Protein AF-A0AA37R853-F1 (afdb_monomer_lite)

Sequence (598 aa):
MKNSQGDVLSPRIPDMDDLAVSVPEANDDTAFSGYSPHEHGGPIHLINICINQTRDPRGGIFNRDRKGEPMTVGPGGIVRLATDGWRQMAADHALNLGNWTAISGAAFAPGLGATTLPGLAARMTLAGIRLGYWWDSGVLGNDVHHGKYRQLVSELLGSFEGRDCADWFLSDGGHFDNTGAYALLREECELIVLADCGADPGYAFEDLENLIRKARIDLNINIVFQRPRSLSTSGAFGSLADLASNNSDACLALAKIQYSSGKSGYLILVKPNLCNDMPVDLLNYKSDNPLFPQEPTTDQFFSEAQWESYFQLGYRLGDKLLLAQNMAIDVHFSDFTPEDGATIITTPTGDKQLKPNSGRIVSRLVSSGAVSATLSFGAIASLGLGAWQAIDTIIQRSSQSNEAIRANHNFSADLLGTEKPRPPCEPRYWVRSYDRALSGTDNCSIPLSVAINDKQHTESKDNTISSFKKACHGYTVFVQVYDSDSRSAARVFRERWSTPLGANVPDIEDVVQSARRMGRRVPTPYNAPTILRYSEEGMGCSQALANDASTRDSNIPVFWNSTWSQKALAGAPDKKIIEVWLPPEDSIKQTDTVQIAQ

Radius of gyration: 32.84 Å; chains: 1; bounding box: 81×88×87 Å

Organism: Pseudomonas putida (NCBI:txid303)

Foldseek 3Di:
DDDPPDPPPPDPPPPCPPDDPPDDDPCPFAFQLQDDVVVVVDDWDKFKKWFAACDDPPPDPDVNQFRTWIKIATHNQWIDTHLDDIDHFDSVQTDTPVLSNQQQALCFACGLGNPNDLVSLLVCLVLVRHSKDWGQRDPQAPDADDDPVVVSVCSNRVHAHGRNYRTTTMHHSVSQAQQVCLVVVSVVDQEAETEPQAQDLLLLCVSVVSSQVCCCPRFVKHKFWKAFPDPVLCQQEGGSLLCNDPVHQHQWTKIWMQGPVRDIHIYIYGYQDDHPPADPLLVVVCVVPVSPPNDHPLPPDDDPSRVVSVVSSVVVSVVSVVVVVVCVVVSPCVRIDTCQCWDFDQDPVRDTDTDRDPDNSNVPRPPPDPPPVPPDPPPCSVSVVVVVVVVVVVVVVVVVVVVVVVVVVVVVVVPDDDDDDDDDDDDDDDDDDDDYDDDDDDDDDDDDDDDDDDDDDDDDDDDDPPPQQALLAPAEEAEEEQDPVVLVVCVVLCVVCCGRHPYRYDRHDNQNVVCVVVVHDRDDFDLFWEKEAADPSCPSVSVSSQVSVCDDDDPANTDYHYDYDPDDPDPDPDRRYMYIGHGDPVSRVVVVVVVVPD

pLDDT: mean 70.04, std 24.05, range [21.52, 96.69]

Secondary structure (DSSP, 8-state):
----TT--S----TT-TT--TTS--TTSS-BGGG--GGGGT-PPP-EEEEEEB-S-SSSS---TTT-EEEEEEETTTEEEETTSPPEEPPGGGPPBHHHHHHHHT--S-S--GGG--HHHHHHHHHTT----EEEE-GGGS-S----HHHHHHHHHHT--BGGGSSEEEEEETHHHHTTSHHHHHHTT-SEEEEE--S--TT---HHHHHHHHHHHHHH--EEEEEEESSGGGTTTB--HHHHT-TT----EEEEEEE-TTS-EEEEEEE-----SS--HHHHHHHHH-TTTTS--TT--S--HHHHHHHHHHHHHHHHHHHHHHHHHTS--GGGEEE--SPEEEE-TTS-EEEE---S-GGGG-TTS--------HHHHHHHHHHHHHHHHHHHHHHHHHHHHHHHHHHHHHHS----------------------------------------------SS-TTS-TTTTTT-EEEEEESSHHHHHHHHHHHHHHHTTT--B--PPEEHHHHHHHTTPPPPPPPSS-EEEESSSTTHHHHHHHHHHHHSSSSS-----EEEE-S---TT---S-EEEEEPPPHHHHHHHHHHSS--

InterPro domains:
  IPR016035 Acyl transferase/acyl hydrolase/lysophospholipase [SSF52151] (97-316)

Structure (mmCIF, N/CA/C/O backbone):
data_AF-A0AA37R853-F1
#
_entry.id   AF-A0AA37R853-F1
#
loop_
_atom_site.group_PDB
_atom_site.id
_atom_site.type_symbol
_atom_site.label_atom_id
_atom_site.label_alt_id
_atom_site.label_comp_id
_atom_site.label_asym_id
_atom_site.label_entity_id
_atom_site.label_seq_id
_atom_site.pdbx_PDB_ins_code
_atom_site.Cartn_x
_atom_site.Cartn_y
_atom_site.Cartn_z
_atom_site.occupancy
_atom_site.B_iso_or_equiv
_atom_site.auth_seq_id
_atom_site.auth_comp_id
_atom_site.auth_asym_id
_atom_site.auth_atom_id
_atom_site.pdbx_PDB_model_num
ATOM 1 N N . MET A 1 1 ? -25.517 -29.688 16.578 1.00 36.66 1 MET A N 1
ATOM 2 C CA . MET A 1 1 ? -24.215 -29.491 17.250 1.00 36.66 1 MET A CA 1
ATOM 3 C C . MET A 1 1 ? -23.233 -30.565 16.802 1.00 36.66 1 MET A C 1
ATOM 5 O O . MET A 1 1 ? -23.232 -31.655 17.357 1.00 36.66 1 MET A O 1
ATOM 9 N N . LYS A 1 2 ? -22.433 -30.254 15.781 1.00 25.28 2 LYS A N 1
ATOM 10 C CA . LYS A 1 2 ? -21.074 -30.765 15.557 1.00 25.28 2 LYS A CA 1
ATOM 11 C C . LYS A 1 2 ? -20.332 -29.610 14.881 1.00 25.28 2 LYS A C 1
ATOM 13 O O . LYS A 1 2 ? -20.792 -29.137 13.849 1.00 25.28 2 LYS A O 1
ATOM 18 N N . ASN A 1 3 ? -19.295 -29.101 15.541 1.00 27.12 3 ASN A N 1
ATOM 19 C CA . ASN A 1 3 ? -18.437 -28.022 15.053 1.00 27.12 3 ASN A CA 1
ATOM 20 C C . ASN A 1 3 ? -17.738 -28.461 13.762 1.00 27.12 3 ASN A C 1
ATOM 22 O O . ASN A 1 3 ? -17.029 -29.464 13.773 1.00 27.12 3 ASN A O 1
ATOM 26 N N . SER A 1 4 ? -17.915 -27.697 12.686 1.00 29.08 4 SER A N 1
ATOM 27 C CA . SER A 1 4 ? -17.222 -27.848 11.402 1.00 29.08 4 SER A CA 1
ATOM 28 C C . SER A 1 4 ? -16.177 -26.739 11.211 1.00 29.08 4 SER A C 1
ATOM 30 O O . SER A 1 4 ? -16.155 -26.067 10.188 1.00 29.08 4 SER A O 1
ATOM 32 N N . GLN A 1 5 ? -15.306 -26.526 12.202 1.00 34.25 5 GLN A N 1
ATOM 33 C CA . GLN A 1 5 ? -14.158 -25.606 12.095 1.00 34.25 5 GLN A CA 1
ATOM 34 C C . GLN A 1 5 ? -12.968 -26.225 11.322 1.00 34.25 5 GLN A C 1
ATOM 36 O O . GLN A 1 5 ? -11.819 -25.922 11.610 1.00 34.25 5 GLN A O 1
ATOM 41 N N . GLY A 1 6 ? -13.223 -27.123 10.362 1.00 30.73 6 GLY A N 1
ATOM 42 C CA . GLY A 1 6 ? -12.176 -27.872 9.651 1.00 30.73 6 GLY A CA 1
ATOM 43 C C . GLY A 1 6 ? -12.003 -27.564 8.159 1.00 30.73 6 GLY A C 1
ATOM 44 O O . GLY A 1 6 ? -11.002 -27.990 7.598 1.00 30.73 6 GLY A O 1
ATOM 45 N N . ASP A 1 7 ? -12.919 -26.827 7.522 1.00 32.09 7 ASP A N 1
ATOM 46 C CA . ASP A 1 7 ? -13.014 -26.772 6.047 1.00 32.09 7 ASP A CA 1
ATOM 47 C C . ASP A 1 7 ? -12.680 -25.394 5.432 1.00 32.09 7 ASP A C 1
ATOM 49 O O . ASP A 1 7 ? -13.251 -25.014 4.414 1.00 32.09 7 ASP A O 1
ATOM 53 N N . VAL A 1 8 ? -11.762 -24.618 6.029 1.00 35.88 8 VAL A N 1
ATOM 54 C CA . VAL A 1 8 ? -11.272 -23.346 5.428 1.00 35.88 8 VAL A CA 1
ATOM 55 C C . VAL A 1 8 ? -9.871 -23.485 4.809 1.00 35.88 8 VAL A C 1
ATOM 57 O O . VAL A 1 8 ? -9.307 -22.523 4.300 1.00 35.88 8 VAL A O 1
ATOM 60 N N . LEU A 1 9 ? -9.312 -24.695 4.769 1.00 38.81 9 LEU A N 1
ATOM 61 C CA . LEU A 1 9 ? -8.204 -24.992 3.863 1.00 38.81 9 LEU A CA 1
ATOM 62 C C . LEU A 1 9 ? -8.801 -25.465 2.537 1.00 38.81 9 LEU A C 1
ATOM 64 O O . LEU A 1 9 ? -9.730 -26.268 2.545 1.00 38.81 9 LEU A O 1
ATOM 68 N N . SER A 1 10 ? -8.283 -24.907 1.442 1.00 36.50 10 SER A N 1
ATOM 69 C CA . SER A 1 10 ? -8.610 -25.131 0.029 1.00 36.50 10 SER A CA 1
ATOM 70 C C . SER A 1 10 ? -9.287 -26.475 -0.281 1.00 36.50 10 SER A C 1
ATOM 72 O O . SER A 1 10 ? -8.881 -27.492 0.286 1.00 36.50 10 SER A O 1
ATOM 74 N N . PRO A 1 11 ? -10.261 -26.533 -1.216 1.00 37.16 11 PRO A N 1
ATOM 75 C CA . PRO A 1 11 ? -10.876 -27.798 -1.611 1.00 37.16 11 PRO A CA 1
ATOM 76 C C . PRO A 1 11 ? -9.777 -28.814 -1.929 1.00 37.16 11 PRO A C 1
ATOM 78 O O . PRO A 1 11 ? -8.967 -28.586 -2.825 1.00 37.16 11 PRO A O 1
ATOM 81 N N . ARG A 1 12 ? -9.712 -29.907 -1.153 1.00 40.53 12 ARG A N 1
ATOM 82 C CA . ARG A 1 12 ? -8.758 -30.993 -1.396 1.00 40.53 12 ARG A CA 1
ATOM 83 C C . ARG A 1 12 ? -9.037 -31.549 -2.786 1.00 40.53 12 ARG A C 1
ATOM 85 O O . ARG A 1 12 ? -10.018 -32.266 -2.983 1.00 40.53 12 ARG A O 1
ATOM 92 N N . ILE A 1 13 ? -8.190 -31.185 -3.743 1.00 46.00 13 ILE A N 1
ATOM 93 C CA . ILE A 1 13 ? -8.170 -31.796 -5.066 1.00 46.00 13 ILE A CA 1
ATOM 94 C C . ILE A 1 13 ? -7.720 -33.251 -4.845 1.00 46.00 13 ILE A C 1
ATOM 96 O O . ILE A 1 13 ? -6.652 -33.444 -4.262 1.00 46.00 13 ILE A O 1
ATOM 100 N N . PRO A 1 14 ? -8.504 -34.272 -5.241 1.00 43.16 14 PRO A N 1
ATOM 101 C CA . PRO A 1 14 ? -8.299 -35.664 -4.814 1.00 43.16 14 PRO A CA 1
ATOM 102 C C . PRO A 1 14 ? -7.002 -36.373 -5.260 1.00 43.16 14 PRO A C 1
ATOM 104 O O . PRO A 1 14 ? -6.893 -37.565 -5.010 1.00 43.16 14 PRO A O 1
ATOM 107 N N . ASP A 1 15 ? -6.037 -35.680 -5.876 1.00 48.22 15 ASP A N 1
ATOM 108 C CA . ASP A 1 15 ? -4.799 -36.255 -6.440 1.00 48.22 15 ASP A CA 1
ATOM 109 C C . ASP A 1 15 ? -3.501 -35.534 -5.984 1.00 48.22 15 ASP A C 1
ATOM 111 O O . ASP A 1 15 ? -2.440 -35.741 -6.566 1.00 48.22 15 ASP A O 1
ATOM 115 N N . MET A 1 16 ? -3.535 -34.679 -4.949 1.00 50.06 16 MET A N 1
ATOM 116 C CA . MET A 1 16 ? -2.361 -33.891 -4.500 1.00 50.06 16 MET A CA 1
ATOM 117 C C . MET A 1 16 ? -1.526 -34.519 -3.363 1.00 50.06 16 MET A C 1
ATOM 119 O O . MET A 1 16 ? -0.802 -33.800 -2.677 1.00 50.06 16 MET A O 1
ATOM 123 N N . ASP A 1 17 ? -1.581 -35.834 -3.142 1.00 52.41 17 ASP A N 1
ATOM 124 C CA . ASP A 1 17 ? -0.824 -36.467 -2.042 1.00 52.41 17 ASP A CA 1
ATOM 125 C C . ASP A 1 17 ? 0.710 -36.505 -2.273 1.00 52.41 17 ASP A C 1
ATOM 127 O O . ASP A 1 17 ? 1.456 -36.746 -1.325 1.00 52.41 17 ASP A O 1
ATOM 131 N N . ASP A 1 18 ? 1.197 -36.183 -3.481 1.00 55.16 18 ASP A N 1
ATOM 132 C CA . ASP A 1 18 ? 2.626 -36.252 -3.847 1.00 55.16 18 ASP A CA 1
ATOM 133 C C . ASP A 1 18 ? 3.301 -34.893 -4.145 1.00 55.16 18 ASP A C 1
ATOM 135 O O . ASP A 1 18 ? 4.490 -34.848 -4.476 1.00 55.16 18 ASP A O 1
ATOM 139 N N . LEU A 1 19 ? 2.592 -33.764 -4.020 1.00 56.25 19 LEU A N 1
ATOM 140 C CA . LEU A 1 19 ? 3.149 -32.446 -4.353 1.00 56.25 19 LEU A CA 1
ATOM 141 C C . LEU A 1 19 ? 3.615 -31.703 -3.100 1.00 56.25 19 LEU A C 1
ATOM 143 O O . LEU A 1 19 ? 2.833 -31.127 -2.345 1.00 56.25 19 LEU A O 1
ATOM 147 N N . ALA A 1 20 ? 4.929 -31.710 -2.875 1.00 64.38 20 ALA A N 1
ATOM 148 C CA . ALA A 1 20 ? 5.540 -30.882 -1.847 1.00 64.38 20 ALA A CA 1
ATOM 149 C C . ALA A 1 20 ? 5.373 -29.395 -2.204 1.00 64.38 20 ALA A C 1
ATOM 151 O O . ALA A 1 20 ? 5.731 -28.979 -3.300 1.00 64.38 20 ALA A O 1
ATOM 152 N N . VAL A 1 21 ? 4.922 -28.580 -1.243 1.00 63.56 21 VAL A N 1
ATOM 153 C CA . VAL A 1 21 ? 4.720 -27.116 -1.375 1.00 63.56 21 VAL A CA 1
ATOM 154 C C . VAL A 1 21 ? 5.987 -26.372 -1.844 1.00 63.56 21 VAL A C 1
ATOM 156 O O . VAL A 1 21 ? 5.919 -25.251 -2.334 1.00 63.56 21 VAL A O 1
ATOM 159 N N . SER A 1 22 ? 7.161 -26.989 -1.704 1.00 67.06 22 SER A N 1
ATOM 160 C CA . SER A 1 22 ? 8.450 -26.452 -2.147 1.00 67.06 22 SER A CA 1
ATOM 161 C C . SER A 1 22 ? 8.795 -26.738 -3.613 1.00 67.06 22 SER A C 1
ATOM 163 O O . SER A 1 22 ? 9.819 -26.243 -4.090 1.00 67.06 22 SER A O 1
ATOM 165 N N . VAL A 1 23 ? 8.010 -27.554 -4.319 1.00 71.94 23 VAL A N 1
ATOM 166 C CA . VAL A 1 23 ? 8.259 -27.903 -5.719 1.00 71.94 23 VAL A CA 1
ATOM 167 C C . VAL A 1 23 ? 7.436 -26.966 -6.603 1.00 71.94 23 VAL A C 1
ATOM 169 O O . VAL A 1 23 ? 6.211 -27.042 -6.574 1.00 71.94 23 VAL A O 1
ATOM 172 N N . PRO A 1 24 ? 8.079 -26.073 -7.377 1.00 68.31 24 PRO A N 1
ATOM 173 C CA . PRO A 1 24 ? 7.357 -25.203 -8.290 1.00 68.31 24 PRO A CA 1
ATOM 174 C C . PRO A 1 24 ? 6.723 -26.037 -9.403 1.00 68.31 24 PRO A C 1
ATOM 176 O O . PRO A 1 24 ? 7.406 -26.783 -10.110 1.00 68.31 24 PRO A O 1
ATOM 179 N N . GLU A 1 25 ? 5.417 -25.879 -9.568 1.00 77.75 25 GLU A N 1
ATOM 180 C CA . GLU A 1 25 ? 4.669 -26.471 -10.667 1.00 77.75 25 GLU A CA 1
ATOM 181 C C . GLU A 1 25 ? 4.935 -25.686 -11.953 1.00 77.75 25 GLU A C 1
ATOM 183 O O . GLU A 1 25 ? 4.798 -24.463 -12.004 1.00 77.75 25 GLU A O 1
ATOM 188 N N . ALA A 1 26 ? 5.324 -26.386 -13.021 1.00 71.62 26 ALA A N 1
ATOM 189 C CA . ALA A 1 26 ? 5.807 -25.749 -14.250 1.00 71.62 26 ALA A CA 1
ATOM 190 C C . ALA A 1 26 ? 4.762 -24.849 -14.940 1.00 71.62 26 ALA A C 1
ATOM 192 O O . ALA A 1 26 ? 5.133 -23.994 -15.741 1.00 71.62 26 ALA A O 1
ATOM 193 N N . ASN A 1 27 ? 3.476 -25.037 -14.629 1.00 75.31 27 ASN A N 1
ATOM 194 C CA . ASN A 1 27 ? 2.357 -24.285 -15.198 1.00 75.31 27 ASN A CA 1
ATOM 195 C C . ASN A 1 27 ? 1.634 -23.395 -14.169 1.00 75.31 27 ASN A C 1
ATOM 197 O O . ASN A 1 27 ? 0.551 -22.900 -14.471 1.00 75.31 27 ASN A O 1
ATOM 201 N N . ASP A 1 28 ? 2.191 -23.210 -12.967 1.00 80.00 28 ASP A N 1
ATOM 202 C CA . ASP A 1 28 ? 1.559 -22.395 -11.916 1.00 80.00 28 ASP A CA 1
ATOM 203 C C . ASP A 1 28 ? 1.542 -20.903 -12.291 1.00 80.00 28 ASP A C 1
ATOM 205 O O . ASP A 1 28 ? 0.553 -20.193 -12.103 1.00 80.00 28 ASP A O 1
ATOM 209 N N . ASP A 1 29 ? 2.613 -20.428 -12.933 1.00 86.94 29 ASP A N 1
ATOM 210 C CA . ASP A 1 29 ? 2.724 -19.037 -13.366 1.00 86.94 29 ASP A CA 1
ATOM 211 C C . ASP A 1 29 ? 2.144 -18.833 -14.773 1.00 86.94 29 ASP A C 1
ATOM 213 O O . ASP A 1 29 ? 2.801 -19.003 -15.805 1.00 86.94 29 ASP A O 1
ATOM 217 N N . THR A 1 30 ? 0.861 -18.484 -14.811 1.00 88.69 30 THR A N 1
ATOM 218 C CA . THR A 1 30 ? 0.104 -18.293 -16.053 1.00 88.69 30 THR A CA 1
ATOM 219 C C . THR A 1 30 ? 0.378 -16.920 -16.676 1.00 88.69 30 THR A C 1
ATOM 221 O O . THR A 1 30 ? 0.439 -15.897 -15.988 1.00 88.69 30 THR A O 1
ATOM 224 N N . ALA A 1 31 ? 0.488 -16.865 -18.010 1.00 88.94 31 ALA A N 1
ATOM 225 C CA . ALA A 1 31 ? 0.530 -15.602 -18.748 1.00 88.94 31 ALA A CA 1
ATOM 226 C C . ALA A 1 31 ? -0.715 -14.761 -18.427 1.00 88.94 31 ALA A C 1
ATOM 228 O O . ALA A 1 31 ? -1.837 -15.256 -18.523 1.00 88.94 31 ALA A O 1
ATOM 229 N N . PHE A 1 32 ? -0.556 -13.479 -18.093 1.00 89.00 32 PHE A N 1
ATOM 230 C CA . PHE A 1 32 ? -1.694 -12.671 -17.637 1.00 89.00 32 PHE A CA 1
ATOM 231 C C . PHE A 1 32 ? -2.763 -12.467 -18.730 1.00 89.00 32 PHE A C 1
ATOM 233 O O . PHE A 1 32 ? -3.936 -12.240 -18.435 1.00 89.00 32 PHE A O 1
ATOM 240 N N . SER A 1 33 ? -2.376 -12.628 -20.002 1.00 87.69 33 SER A N 1
ATOM 241 C CA . SER A 1 33 ? -3.275 -12.689 -21.161 1.00 87.69 33 SER A CA 1
ATOM 242 C C . SER A 1 33 ? -4.228 -13.891 -21.149 1.00 87.69 33 SER A C 1
ATOM 244 O O . SER A 1 33 ? -5.321 -13.793 -21.696 1.00 87.69 33 SER A O 1
ATOM 246 N N . GLY A 1 34 ? -3.839 -15.003 -20.521 1.00 88.44 34 GLY A N 1
ATOM 247 C CA . GLY A 1 34 ? -4.668 -16.195 -20.316 1.00 88.44 34 GLY A CA 1
ATOM 248 C C . GLY A 1 34 ? -5.247 -16.310 -18.903 1.00 88.44 34 GLY A C 1
ATOM 249 O O . GLY A 1 34 ? -5.895 -17.303 -18.591 1.00 88.44 34 GLY A O 1
ATOM 250 N N . TYR A 1 35 ? -5.006 -15.325 -18.034 1.00 90.88 35 TYR A N 1
ATOM 251 C CA . TYR A 1 35 ? -5.474 -15.339 -16.652 1.00 90.88 35 TYR A CA 1
ATOM 252 C C . TYR A 1 35 ? -6.895 -14.765 -16.552 1.00 90.88 35 TYR A C 1
ATOM 254 O O . TYR A 1 35 ? -7.094 -13.556 -16.689 1.00 90.88 35 TYR A O 1
ATOM 262 N N . SER A 1 36 ? -7.884 -15.629 -16.304 1.00 91.94 36 SER A N 1
ATOM 263 C CA . SER A 1 36 ? -9.312 -15.282 -16.206 1.00 91.94 36 SER A CA 1
ATOM 264 C C . SER A 1 36 ? -10.013 -15.988 -15.023 1.00 91.94 36 SER A C 1
ATOM 266 O O . SER A 1 36 ? -10.936 -16.787 -15.199 1.00 91.94 36 SER A O 1
ATOM 268 N N . PRO A 1 37 ? -9.632 -15.684 -13.765 1.00 91.44 37 PRO A N 1
ATOM 269 C CA . PRO A 1 37 ? -10.231 -16.323 -12.582 1.00 91.44 37 PRO A CA 1
ATOM 270 C C . PRO A 1 37 ? -11.756 -16.133 -12.496 1.00 91.44 37 PRO A C 1
ATOM 272 O O . PRO A 1 37 ? -12.472 -17.008 -12.014 1.00 91.44 37 PRO A O 1
ATOM 275 N N . HIS A 1 38 ? -12.265 -15.015 -13.017 1.00 92.81 38 HIS A N 1
ATOM 276 C CA . HIS A 1 38 ? -13.688 -14.675 -13.033 1.00 92.81 38 HIS A CA 1
ATOM 277 C C . HIS A 1 38 ? -14.552 -15.594 -13.903 1.00 92.81 38 HIS A C 1
ATOM 279 O O . HIS A 1 38 ? -15.733 -15.769 -13.614 1.00 92.81 38 HIS A O 1
ATOM 285 N N . GLU A 1 39 ? -13.972 -16.241 -14.914 1.00 92.69 39 GLU A N 1
ATOM 286 C CA . GLU A 1 39 ? -14.674 -17.251 -15.717 1.00 92.69 39 GLU A CA 1
ATOM 287 C C . GLU A 1 39 ? -14.885 -18.561 -14.941 1.00 92.69 39 GLU A C 1
ATOM 289 O O . GLU A 1 39 ? -15.745 -19.365 -15.292 1.00 92.69 39 GLU A O 1
ATOM 294 N N . HIS A 1 40 ? -14.148 -18.744 -13.842 1.00 91.25 40 HIS A N 1
ATOM 295 C CA . HIS A 1 40 ? -14.164 -19.934 -12.993 1.00 91.25 40 HIS A CA 1
ATOM 296 C C . HIS A 1 40 ? -14.791 -19.664 -11.612 1.00 91.25 40 HIS A C 1
ATOM 298 O O . HIS A 1 40 ? -14.615 -20.446 -10.681 1.00 91.25 40 HIS A O 1
ATOM 304 N N . GLY A 1 41 ? -15.523 -18.553 -11.465 1.00 90.88 41 GLY A N 1
ATOM 305 C CA . GLY A 1 41 ? -16.191 -18.164 -10.217 1.00 90.88 41 GLY A CA 1
ATOM 306 C C . GLY A 1 41 ? -15.315 -17.395 -9.220 1.00 90.88 41 GLY A C 1
ATOM 307 O O . GLY A 1 41 ? -15.785 -17.074 -8.130 1.00 90.88 41 GLY A O 1
ATOM 308 N N . GLY A 1 42 ? -14.066 -17.080 -9.576 1.00 91.12 42 GLY A N 1
ATOM 309 C CA . GLY A 1 42 ? -13.200 -16.190 -8.802 1.00 91.12 42 GLY A CA 1
ATOM 310 C C . GLY A 1 42 ? -13.512 -14.699 -9.018 1.00 91.12 42 GLY A C 1
ATOM 311 O O . GLY A 1 42 ? -14.331 -14.337 -9.861 1.00 91.12 42 GLY A O 1
ATOM 312 N N . PRO A 1 43 ? -12.863 -13.790 -8.275 1.00 91.88 43 PRO A N 1
ATOM 313 C CA . PRO A 1 43 ? -12.999 -12.355 -8.506 1.00 91.88 43 PRO A CA 1
ATOM 314 C C . PRO A 1 43 ? -12.223 -11.900 -9.752 1.00 91.88 43 PRO A C 1
ATOM 316 O O . PRO A 1 43 ? -11.222 -12.502 -10.144 1.00 91.88 43 PRO A O 1
ATOM 319 N N . ILE A 1 44 ? -12.641 -10.780 -10.349 1.00 93.31 44 ILE A N 1
ATOM 320 C CA . ILE A 1 44 ? -11.799 -10.048 -11.305 1.00 93.31 44 ILE A CA 1
ATOM 321 C C . ILE A 1 44 ? -10.593 -9.501 -10.535 1.00 93.31 44 ILE A C 1
ATOM 323 O O . ILE A 1 44 ? -10.753 -8.719 -9.600 1.00 93.31 44 ILE A O 1
ATOM 327 N N . HIS A 1 45 ? -9.390 -9.905 -10.933 1.00 93.62 45 HIS A N 1
ATOM 328 C CA . HIS A 1 45 ? -8.153 -9.485 -10.285 1.00 93.62 45 HIS A CA 1
ATOM 329 C C . HIS A 1 45 ? -7.535 -8.306 -11.044 1.00 93.62 45 HIS A C 1
ATOM 331 O O . HIS A 1 45 ? -7.148 -8.443 -12.204 1.00 93.62 45 HIS A O 1
ATOM 337 N N . LEU A 1 46 ? -7.449 -7.152 -10.385 1.00 95.00 46 LEU A N 1
ATOM 338 C CA . LEU A 1 46 ? -6.803 -5.955 -10.912 1.00 95.00 46 LEU A CA 1
ATOM 339 C C . LEU A 1 46 ? -5.492 -5.709 -10.168 1.00 95.00 46 LEU A C 1
ATOM 341 O O . LEU A 1 46 ? -5.477 -5.721 -8.940 1.00 95.00 46 LEU A O 1
ATOM 345 N N . ILE A 1 47 ? -4.417 -5.445 -10.908 1.00 96.06 47 ILE A N 1
ATOM 346 C CA . ILE A 1 47 ? -3.082 -5.200 -10.358 1.00 96.06 47 ILE A CA 1
ATOM 347 C C . ILE A 1 47 ? -2.689 -3.747 -10.626 1.00 96.06 47 ILE A C 1
ATOM 349 O O . ILE A 1 47 ? -2.736 -3.273 -11.763 1.00 96.06 47 ILE A O 1
ATOM 353 N N . ASN A 1 48 ? -2.335 -3.033 -9.561 1.00 95.50 48 ASN A N 1
ATOM 354 C CA . ASN A 1 48 ? -1.981 -1.615 -9.554 1.00 95.50 48 ASN A CA 1
ATOM 355 C C . ASN A 1 48 ? -0.466 -1.424 -9.710 1.00 95.50 48 ASN A C 1
ATOM 357 O O . ASN A 1 48 ? 0.313 -2.041 -8.997 1.00 95.50 48 ASN A O 1
ATOM 361 N N . ILE A 1 49 ? -0.041 -0.555 -10.625 1.00 96.50 49 ILE A N 1
ATOM 362 C CA . ILE A 1 49 ? 1.368 -0.318 -10.953 1.00 96.50 49 ILE A CA 1
ATOM 363 C C . ILE A 1 49 ? 1.599 1.177 -11.174 1.00 96.50 49 ILE A C 1
ATOM 365 O O . ILE A 1 49 ? 0.742 1.879 -11.713 1.00 96.50 49 ILE A O 1
ATOM 369 N N . CYS A 1 50 ? 2.780 1.672 -10.810 1.00 95.44 50 CYS A N 1
ATOM 370 C CA . CYS A 1 50 ? 3.205 3.030 -11.130 1.00 95.44 50 CYS A CA 1
ATOM 371 C C . CYS A 1 50 ? 4.131 3.036 -12.353 1.00 95.44 50 CYS A C 1
ATOM 373 O O . CYS A 1 50 ? 5.180 2.389 -12.355 1.00 95.44 50 CYS A O 1
ATOM 375 N N . ILE A 1 51 ? 3.778 3.813 -13.381 1.00 95.19 51 ILE A N 1
ATOM 376 C CA . ILE A 1 51 ? 4.696 4.177 -14.466 1.00 95.19 51 ILE A CA 1
ATOM 377 C C . ILE A 1 51 ? 5.478 5.402 -14.005 1.00 95.19 51 ILE A C 1
ATOM 379 O O . ILE A 1 51 ? 4.897 6.471 -13.817 1.00 95.19 51 ILE A O 1
ATOM 383 N N . ASN A 1 52 ? 6.794 5.281 -13.838 1.00 93.94 52 ASN A N 1
ATOM 384 C CA . ASN A 1 52 ? 7.614 6.401 -13.383 1.00 93.94 52 ASN A CA 1
ATOM 385 C C . ASN A 1 52 ? 7.875 7.379 -14.526 1.00 93.94 52 ASN A C 1
ATOM 387 O O . ASN A 1 52 ? 8.322 6.999 -15.609 1.00 93.94 52 ASN A O 1
ATOM 391 N N . GLN A 1 53 ? 7.655 8.662 -14.253 1.00 91.25 53 GLN A N 1
ATOM 392 C CA . GLN A 1 53 ? 7.853 9.733 -15.221 1.00 91.25 53 GLN A CA 1
ATOM 393 C C . GLN A 1 53 ? 8.362 10.987 -14.519 1.00 91.25 53 GLN A C 1
ATOM 395 O O . GLN A 1 53 ? 7.593 11.801 -14.015 1.00 91.25 53 GLN A O 1
ATOM 400 N N . THR A 1 54 ? 9.680 11.157 -14.476 1.00 88.94 54 THR A N 1
ATOM 401 C CA . THR A 1 54 ? 10.319 12.335 -13.865 1.00 88.94 54 THR A CA 1
ATOM 402 C C . THR A 1 54 ? 10.714 13.397 -14.885 1.00 88.94 54 THR A C 1
ATOM 404 O O . THR A 1 54 ? 11.013 14.530 -14.497 1.00 88.94 54 THR A O 1
ATOM 407 N N . ARG A 1 55 ? 10.700 13.060 -16.179 1.00 81.19 55 ARG A N 1
ATOM 408 C CA . ARG A 1 55 ? 10.859 14.007 -17.284 1.00 81.19 55 ARG A CA 1
ATOM 409 C C . ARG A 1 55 ? 9.500 14.461 -17.791 1.00 81.19 55 ARG A C 1
ATOM 411 O O . ARG A 1 55 ? 8.620 13.644 -18.026 1.00 81.19 55 ARG A O 1
ATOM 418 N N . ASP A 1 56 ? 9.362 15.768 -17.982 1.00 67.56 56 ASP A N 1
ATOM 419 C CA . ASP A 1 56 ? 8.209 16.332 -18.675 1.00 67.56 56 ASP A CA 1
ATOM 420 C C . ASP A 1 56 ? 8.480 16.346 -20.192 1.00 67.56 56 ASP A C 1
ATOM 422 O O . ASP A 1 56 ? 9.392 17.063 -20.621 1.00 67.56 56 ASP A O 1
ATOM 426 N N . PRO A 1 57 ? 7.709 15.612 -21.011 1.00 56.88 57 PRO A N 1
ATOM 427 C CA . PRO A 1 57 ? 7.861 15.618 -22.466 1.00 56.88 57 PRO A CA 1
ATOM 428 C C . PRO A 1 57 ? 7.610 16.951 -23.147 1.00 56.88 57 PRO A C 1
ATOM 430 O O . PRO A 1 57 ? 8.104 17.188 -24.248 1.00 56.88 57 PRO A O 1
ATOM 433 N N . ARG A 1 58 ? 6.757 17.793 -22.558 1.00 56.50 58 ARG A N 1
ATOM 434 C CA . ARG A 1 58 ? 6.154 18.941 -23.250 1.00 56.50 58 ARG A CA 1
ATOM 435 C C . ARG A 1 58 ? 6.593 20.285 -22.677 1.00 56.50 58 ARG A C 1
ATOM 437 O O . ARG A 1 58 ? 6.153 21.315 -23.180 1.00 56.50 58 ARG A O 1
ATOM 444 N N . GLY A 1 59 ? 7.449 20.285 -21.650 1.00 52.50 59 GLY A N 1
ATOM 445 C CA . GLY A 1 59 ? 7.896 21.499 -20.955 1.00 52.50 59 GLY A CA 1
ATOM 446 C C . GLY A 1 59 ? 6.738 22.348 -20.412 1.00 52.50 59 GLY A C 1
ATOM 447 O O . GLY A 1 59 ? 6.863 23.569 -20.315 1.00 52.50 59 GLY A O 1
ATOM 448 N N . GLY A 1 60 ? 5.596 21.714 -20.138 1.00 48.69 60 GLY A N 1
ATOM 449 C CA . GLY A 1 60 ? 4.345 22.346 -19.744 1.00 48.69 60 GLY A CA 1
ATOM 450 C C . GLY A 1 60 ? 4.048 22.172 -18.256 1.00 48.69 60 GLY A C 1
ATOM 451 O O . GLY A 1 60 ? 4.898 21.813 -17.448 1.00 48.69 60 GLY A O 1
ATOM 452 N N . ILE A 1 61 ? 2.797 22.423 -17.867 1.00 42.97 61 ILE A N 1
ATOM 453 C CA . ILE A 1 61 ? 2.308 22.158 -16.506 1.00 42.97 61 ILE A CA 1
ATOM 454 C C . ILE A 1 61 ? 2.009 20.654 -16.388 1.00 42.97 61 ILE A C 1
ATOM 456 O O . ILE A 1 61 ? 0.870 20.246 -16.177 1.00 42.97 61 ILE A O 1
ATOM 460 N N . PHE A 1 62 ? 3.013 19.796 -16.582 1.00 48.16 62 PHE A N 1
ATOM 461 C CA . PHE A 1 62 ? 2.925 18.448 -16.033 1.00 48.16 62 PHE A CA 1
ATOM 462 C C . PHE A 1 62 ? 2.970 18.590 -14.510 1.00 48.16 62 PHE A C 1
ATOM 464 O O . PHE A 1 62 ? 3.696 19.443 -13.992 1.00 48.16 62 PHE A O 1
ATOM 471 N N . ASN A 1 63 ? 2.164 17.822 -13.776 1.00 59.41 63 ASN A N 1
ATOM 472 C CA . ASN A 1 63 ? 2.133 17.910 -12.319 1.00 59.41 63 ASN A CA 1
ATOM 473 C C . ASN A 1 63 ? 3.467 17.377 -11.765 1.00 59.41 63 ASN A C 1
ATOM 475 O O . ASN A 1 63 ? 3.600 16.189 -11.474 1.00 59.41 63 ASN A O 1
ATOM 479 N N . ARG A 1 64 ? 4.474 18.265 -11.694 1.00 60.50 64 ARG A N 1
ATOM 480 C CA . ARG A 1 64 ? 5.883 17.985 -11.359 1.00 60.50 64 ARG A CA 1
ATOM 481 C C . ARG A 1 64 ? 6.048 17.253 -10.031 1.00 60.50 64 ARG A C 1
ATOM 483 O O . ARG A 1 64 ? 7.089 16.636 -9.814 1.00 60.50 64 ARG A O 1
ATOM 490 N N . ASP A 1 65 ? 5.028 17.307 -9.185 1.00 71.19 65 ASP A N 1
ATOM 491 C CA . ASP A 1 65 ? 5.007 16.670 -7.878 1.00 71.19 65 ASP A CA 1
ATOM 492 C C . ASP A 1 65 ? 4.649 15.178 -7.958 1.00 71.19 65 ASP A C 1
ATOM 494 O O . ASP A 1 65 ? 5.013 14.426 -7.063 1.00 71.19 65 ASP A O 1
ATOM 498 N N . ARG A 1 66 ? 3.978 14.714 -9.026 1.00 79.06 66 ARG A N 1
ATOM 499 C CA . ARG A 1 66 ? 3.521 13.314 -9.142 1.00 79.06 66 ARG A CA 1
ATOM 500 C C . ARG A 1 66 ? 4.606 12.351 -9.575 1.00 79.06 66 ARG A C 1
ATOM 502 O O . ARG A 1 66 ? 4.642 11.235 -9.076 1.00 79.06 66 ARG A O 1
ATOM 509 N N . LYS A 1 67 ? 5.444 12.773 -10.526 1.00 86.69 67 LYS A N 1
ATOM 510 C CA . LYS A 1 67 ? 6.564 11.992 -11.077 1.00 86.69 67 LYS A CA 1
ATOM 511 C C . LYS A 1 67 ? 6.217 10.546 -11.495 1.00 86.69 67 LYS A C 1
ATOM 513 O O . LYS A 1 67 ? 7.089 9.678 -11.534 1.00 86.69 67 LYS A O 1
ATOM 518 N N . GLY A 1 68 ? 4.950 10.290 -11.814 1.00 89.81 68 GLY A N 1
ATOM 519 C CA . GLY A 1 68 ? 4.449 8.993 -12.245 1.00 89.81 68 GLY A CA 1
ATOM 520 C C . GLY A 1 68 ? 2.945 8.994 -12.516 1.00 89.81 68 GLY A C 1
ATOM 521 O O . GLY A 1 68 ? 2.222 9.905 -12.096 1.00 89.81 68 GLY A O 1
ATOM 522 N N . GLU A 1 69 ? 2.493 7.968 -13.230 1.00 90.69 69 GLU A N 1
ATOM 523 C CA . GLU A 1 69 ? 1.104 7.752 -13.644 1.00 90.69 69 GLU A CA 1
ATOM 524 C C . GLU A 1 69 ? 0.605 6.371 -13.185 1.00 90.69 69 GLU A C 1
ATOM 526 O O . GLU A 1 69 ? 1.393 5.423 -13.148 1.00 90.69 69 GLU A O 1
ATOM 531 N N . PRO A 1 70 ? -0.692 6.219 -12.856 1.00 93.12 70 PRO A N 1
ATOM 532 C CA . PRO A 1 70 ? -1.231 4.926 -12.473 1.00 93.12 70 PRO A CA 1
ATOM 533 C C . PRO A 1 70 ? -1.470 4.068 -13.712 1.00 93.12 70 PRO A C 1
ATOM 535 O O . PRO A 1 70 ? -2.107 4.500 -14.679 1.00 93.12 70 PRO A O 1
ATOM 538 N N . MET A 1 71 ? -1.041 2.820 -13.634 1.00 95.12 71 MET A N 1
ATOM 539 C CA . MET A 1 71 ? -1.375 1.755 -14.561 1.00 95.12 71 MET A CA 1
ATOM 540 C C . MET A 1 71 ? -2.121 0.662 -13.805 1.00 95.12 71 MET A C 1
ATOM 542 O O . MET A 1 71 ? -1.775 0.309 -12.682 1.00 95.12 71 MET A O 1
ATOM 546 N N . THR A 1 72 ? -3.172 0.130 -14.412 1.00 96.06 72 THR A N 1
ATOM 547 C CA . THR A 1 72 ? -3.916 -1.000 -13.862 1.00 96.06 72 THR A CA 1
ATOM 548 C C . THR A 1 72 ? -3.959 -2.096 -14.906 1.00 96.06 72 THR A C 1
ATOM 550 O O . THR A 1 72 ? -4.408 -1.846 -16.022 1.00 96.06 72 THR A O 1
ATOM 553 N N . VAL A 1 73 ? -3.492 -3.290 -14.557 1.00 95.06 73 VAL A N 1
ATOM 554 C CA . VAL A 1 73 ? -3.556 -4.471 -15.425 1.00 95.06 73 VAL A CA 1
ATOM 555 C C . VAL A 1 73 ? -4.703 -5.353 -14.938 1.00 95.06 73 VAL A C 1
ATOM 557 O O . VAL A 1 73 ? -4.860 -5.562 -13.737 1.00 95.06 73 VAL A O 1
ATOM 560 N N . GLY A 1 74 ? -5.537 -5.823 -15.861 1.00 93.38 74 GLY A N 1
ATOM 561 C CA . GLY A 1 74 ? -6.674 -6.702 -15.595 1.00 93.38 74 GLY A CA 1
ATOM 562 C C . GLY A 1 74 ? -6.612 -8.007 -16.400 1.00 93.38 74 GLY A C 1
ATOM 563 O O . GLY A 1 74 ? -5.797 -8.131 -17.322 1.00 93.38 74 GLY A O 1
ATOM 564 N N . PRO A 1 75 ? -7.473 -8.981 -16.064 1.00 90.75 75 PRO A N 1
ATOM 565 C CA . PRO A 1 75 ? -7.455 -10.312 -16.665 1.00 90.75 75 PRO A CA 1
ATOM 566 C C . PRO A 1 75 ? -7.636 -10.254 -18.184 1.00 90.75 75 PRO A C 1
ATOM 568 O O . PRO A 1 75 ? -8.269 -9.340 -18.712 1.00 90.75 75 PRO A O 1
ATOM 571 N N . GLY A 1 76 ? -7.076 -11.231 -18.895 1.00 87.88 76 GLY A N 1
ATOM 572 C CA . GLY A 1 76 ? -7.060 -11.219 -20.360 1.00 87.88 76 GLY A CA 1
ATOM 573 C C . GLY A 1 76 ? -6.006 -10.279 -20.958 1.00 87.88 76 GLY A C 1
ATOM 574 O O . GLY A 1 76 ? -6.019 -10.024 -22.160 1.00 87.88 76 GLY A O 1
ATOM 575 N N . GLY A 1 77 ? -5.079 -9.756 -20.145 1.00 88.50 77 GLY A N 1
ATOM 576 C CA . GLY A 1 77 ? -4.010 -8.868 -20.609 1.00 88.50 77 GLY A CA 1
ATOM 577 C C . GLY A 1 77 ? -4.511 -7.480 -21.007 1.00 88.50 77 GLY A C 1
ATOM 578 O O . GLY A 1 77 ? -3.945 -6.847 -21.897 1.00 88.50 77 GLY A O 1
ATOM 579 N N . ILE A 1 78 ? -5.583 -7.003 -20.377 1.00 91.88 78 ILE A N 1
ATOM 580 C CA . ILE A 1 78 ? -6.049 -5.629 -20.560 1.00 91.88 78 ILE A CA 1
ATOM 581 C C . ILE A 1 78 ? -5.292 -4.694 -19.624 1.00 91.88 78 ILE A C 1
ATOM 583 O O . ILE A 1 78 ? -4.944 -5.046 -18.499 1.00 91.88 78 ILE A O 1
ATOM 587 N N . VAL A 1 79 ? -5.060 -3.470 -20.073 1.00 93.81 79 VAL A N 1
ATOM 588 C CA . VAL A 1 79 ? -4.377 -2.441 -19.299 1.00 93.81 79 VAL A CA 1
ATOM 589 C C . VAL A 1 79 ? -5.119 -1.122 -19.400 1.00 93.81 79 VAL A C 1
ATOM 591 O O . VAL A 1 79 ? -5.673 -0.770 -20.443 1.00 93.81 79 VAL A O 1
ATOM 594 N N . ARG A 1 80 ? -5.121 -0.369 -18.306 1.00 93.12 80 ARG A N 1
ATOM 595 C CA . ARG A 1 80 ? -5.671 0.979 -18.237 1.00 93.12 80 ARG A CA 1
ATOM 596 C C . ARG A 1 80 ? -4.626 1.938 -17.691 1.00 93.12 80 ARG A C 1
ATOM 598 O O . ARG A 1 80 ? -4.071 1.715 -16.619 1.00 93.12 80 ARG A O 1
ATOM 605 N N . LEU A 1 81 ? -4.390 3.023 -18.421 1.00 90.75 81 LEU A N 1
ATOM 606 C CA . LEU A 1 81 ? -3.391 4.044 -18.101 1.00 90.75 81 LEU A CA 1
ATOM 607 C C . LEU A 1 81 ? -4.101 5.317 -17.654 1.00 90.75 81 LEU A C 1
ATOM 609 O O . LEU A 1 81 ? -4.997 5.775 -18.354 1.00 90.75 81 LEU A O 1
ATOM 613 N N . ALA A 1 82 ? -3.706 5.914 -16.531 1.00 86.19 82 ALA A N 1
ATOM 614 C CA . ALA A 1 82 ? -4.193 7.222 -16.080 1.00 86.19 82 ALA A CA 1
ATOM 615 C C . ALA A 1 82 ? -5.724 7.405 -16.230 1.00 86.19 8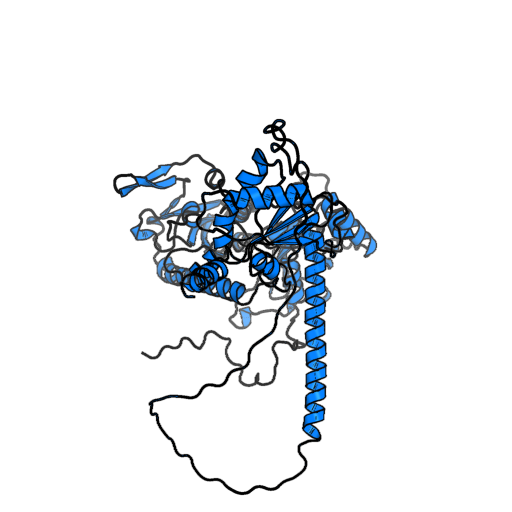2 ALA A C 1
ATOM 617 O O . ALA A 1 82 ? -6.499 6.764 -15.524 1.00 86.19 82 ALA A O 1
ATOM 618 N N . THR A 1 83 ? -6.188 8.274 -17.124 1.00 80.00 83 THR A N 1
ATOM 619 C CA . THR A 1 83 ? -7.619 8.480 -17.418 1.00 80.00 83 THR A CA 1
ATOM 620 C C . THR A 1 83 ? -8.064 7.868 -18.749 1.00 80.00 83 THR A C 1
ATOM 622 O O . THR A 1 83 ? -9.237 7.982 -19.106 1.00 80.00 83 THR A O 1
ATOM 625 N N . ASP A 1 84 ? -7.170 7.176 -19.460 1.00 87.31 84 ASP A N 1
ATOM 626 C CA . ASP A 1 84 ? -7.480 6.476 -20.706 1.00 87.31 84 ASP A CA 1
ATOM 627 C C . ASP A 1 84 ? -8.466 5.319 -20.454 1.00 87.31 84 ASP A C 1
ATOM 629 O O . ASP A 1 84 ? -8.661 4.868 -19.322 1.00 87.31 84 ASP A O 1
ATOM 633 N N . GLY A 1 85 ? -9.111 4.829 -21.514 1.00 89.75 85 GLY A N 1
ATOM 634 C CA . GLY A 1 85 ? -9.902 3.595 -21.464 1.00 89.75 85 GLY A CA 1
ATOM 635 C C . GLY A 1 85 ? -9.030 2.337 -21.387 1.00 89.75 85 GLY A C 1
ATOM 636 O O . GLY A 1 85 ? -7.818 2.397 -21.604 1.00 89.75 85 GLY A O 1
ATOM 637 N N . TRP A 1 86 ? -9.660 1.193 -21.112 1.00 92.56 86 TRP A N 1
ATOM 638 C CA . TRP A 1 86 ? -9.011 -0.118 -21.191 1.00 92.56 86 TRP A CA 1
ATOM 639 C C . TRP A 1 86 ? -8.527 -0.408 -22.614 1.00 92.56 86 TRP A C 1
ATOM 641 O O . TRP A 1 86 ? -9.231 -0.143 -23.590 1.00 92.56 86 TRP A O 1
ATOM 651 N N . ARG A 1 87 ? -7.319 -0.956 -22.729 1.00 92.00 87 ARG A N 1
ATOM 652 C CA . ARG A 1 87 ? -6.690 -1.359 -23.990 1.00 92.00 87 ARG A CA 1
ATOM 653 C C . ARG A 1 87 ? -6.117 -2.758 -23.859 1.00 92.00 87 ARG A C 1
ATOM 655 O O . ARG A 1 87 ? -5.711 -3.161 -22.776 1.00 92.00 87 ARG A O 1
ATOM 662 N N . GLN A 1 88 ? -6.052 -3.471 -24.973 1.00 89.75 88 GLN A N 1
ATOM 663 C CA . GLN A 1 88 ? -5.411 -4.776 -25.028 1.00 89.75 88 GLN A CA 1
ATOM 664 C C . GLN A 1 88 ? -3.889 -4.610 -25.073 1.00 89.75 88 GLN A C 1
ATOM 666 O O . GLN A 1 88 ? -3.373 -3.829 -25.874 1.00 89.75 88 GLN A O 1
ATOM 671 N N . MET A 1 89 ? -3.179 -5.357 -24.234 1.00 89.56 89 MET A N 1
ATOM 672 C CA . MET A 1 89 ? -1.732 -5.511 -24.327 1.00 89.56 89 MET A CA 1
ATOM 673 C C . MET A 1 89 ? -1.380 -6.482 -25.453 1.00 89.56 89 MET A C 1
ATOM 675 O O . MET A 1 89 ? -2.077 -7.478 -25.671 1.00 89.56 89 MET A O 1
ATOM 679 N N . ALA A 1 90 ? -0.292 -6.202 -26.163 1.00 84.12 90 ALA A N 1
ATOM 680 C CA . ALA A 1 90 ? 0.236 -7.120 -27.160 1.00 84.12 90 ALA A CA 1
ATOM 681 C C . ALA A 1 90 ? 0.720 -8.416 -26.477 1.00 84.12 90 ALA A C 1
ATOM 683 O O . ALA A 1 90 ? 1.361 -8.373 -25.427 1.00 84.12 90 ALA A O 1
ATOM 684 N N . ALA A 1 91 ? 0.347 -9.573 -27.032 1.00 78.62 91 ALA A N 1
ATOM 685 C CA . ALA A 1 91 ? 0.510 -10.868 -26.365 1.00 78.62 91 ALA A CA 1
ATOM 686 C C . ALA A 1 91 ? 1.981 -11.262 -26.142 1.00 78.62 91 ALA A C 1
ATOM 688 O O . ALA A 1 91 ? 2.298 -11.920 -25.159 1.00 78.62 91 ALA A O 1
ATOM 689 N N . ASP A 1 92 ? 2.867 -10.835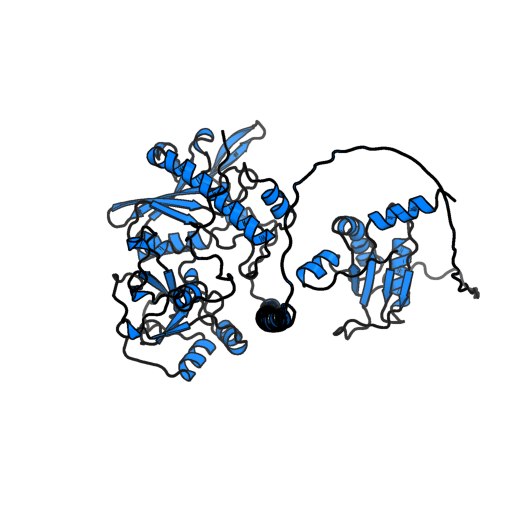 -27.036 1.00 82.12 92 ASP A N 1
ATOM 690 C CA . ASP A 1 92 ? 4.323 -10.980 -26.968 1.00 82.12 92 ASP A CA 1
ATOM 691 C C . ASP A 1 92 ? 4.981 -10.094 -25.900 1.00 82.12 92 ASP A C 1
ATOM 693 O O . ASP A 1 92 ? 6.078 -10.403 -25.439 1.00 82.12 92 ASP A O 1
ATOM 697 N N . HIS A 1 93 ? 4.289 -9.045 -25.456 1.00 82.75 93 HIS A N 1
ATOM 698 C CA . HIS A 1 93 ? 4.730 -8.146 -24.389 1.00 82.75 93 HIS A CA 1
ATOM 699 C C . HIS A 1 93 ? 4.022 -8.414 -23.048 1.00 82.75 93 HIS A C 1
ATOM 701 O O . HIS A 1 93 ? 4.318 -7.758 -22.045 1.00 82.75 93 HIS A O 1
ATOM 707 N N . ALA A 1 94 ? 3.093 -9.376 -23.001 1.00 84.56 94 ALA A N 1
ATOM 708 C CA . ALA A 1 94 ? 2.359 -9.721 -21.792 1.00 84.56 94 ALA A CA 1
ATOM 709 C C . ALA A 1 94 ? 3.236 -10.503 -20.810 1.00 84.56 94 ALA A C 1
ATOM 711 O O . ALA A 1 94 ? 3.678 -11.617 -21.090 1.00 84.56 94 ALA A O 1
ATOM 712 N N . LEU A 1 95 ? 3.449 -9.931 -19.625 1.00 92.50 95 LEU A N 1
ATOM 713 C CA . LEU A 1 95 ? 4.098 -10.643 -18.529 1.00 92.50 95 LEU A CA 1
ATOM 714 C C . LEU A 1 95 ? 3.133 -11.661 -17.900 1.00 92.50 95 LEU A C 1
ATOM 716 O O . LEU A 1 95 ? 1.910 -11.603 -18.078 1.00 92.50 95 LEU A O 1
ATOM 720 N N . ASN A 1 96 ? 3.696 -12.609 -17.162 1.00 92.31 96 ASN A N 1
ATOM 721 C CA . ASN A 1 96 ? 2.941 -13.566 -16.364 1.00 92.31 96 ASN A CA 1
ATOM 722 C C . ASN A 1 96 ? 2.371 -12.921 -15.086 1.00 92.31 96 ASN A C 1
ATOM 724 O O . ASN A 1 96 ? 2.683 -11.771 -14.754 1.00 92.31 96 ASN A O 1
ATOM 728 N N . LEU A 1 97 ? 1.486 -13.646 -14.401 1.00 92.06 97 LEU A N 1
ATOM 729 C CA . LEU A 1 97 ? 0.861 -13.186 -13.163 1.00 92.06 97 LEU A CA 1
ATOM 730 C C . LEU A 1 97 ? 1.916 -12.861 -12.097 1.00 92.06 97 LEU A C 1
ATOM 732 O O . LEU A 1 97 ? 1.858 -11.781 -11.508 1.00 92.06 97 LEU A O 1
ATOM 736 N N . GLY A 1 98 ? 2.902 -13.745 -11.904 1.00 92.56 98 GLY A N 1
ATOM 737 C CA . GLY A 1 98 ? 3.958 -13.573 -10.907 1.00 92.56 98 GLY A CA 1
ATOM 738 C C . GLY A 1 98 ? 4.753 -12.278 -11.090 1.00 92.56 98 GLY A C 1
ATOM 739 O O . GLY A 1 98 ? 4.967 -11.542 -10.127 1.00 92.56 98 GLY A O 1
ATOM 740 N N . ASN A 1 99 ? 5.121 -11.938 -12.327 1.00 94.25 99 ASN A N 1
ATOM 741 C CA . ASN A 1 99 ? 5.839 -10.706 -12.651 1.00 94.25 99 ASN A CA 1
ATOM 742 C C . ASN A 1 99 ? 4.990 -9.470 -12.358 1.00 94.25 99 ASN A C 1
ATOM 744 O O . ASN A 1 99 ? 5.492 -8.528 -11.750 1.00 94.25 99 ASN A O 1
ATOM 748 N N . TRP A 1 100 ? 3.714 -9.450 -12.760 1.00 95.19 100 TRP A N 1
ATOM 749 C CA . TRP A 1 100 ? 2.852 -8.298 -12.480 1.00 95.19 100 TRP A CA 1
ATOM 750 C C . TRP A 1 100 ? 2.646 -8.091 -10.982 1.00 95.19 100 TRP A C 1
ATOM 752 O O . TRP A 1 100 ? 2.742 -6.960 -10.504 1.00 95.19 100 TRP A O 1
ATOM 762 N N . THR A 1 101 ? 2.433 -9.174 -10.234 1.00 94.19 101 THR A N 1
ATOM 763 C CA . THR A 1 101 ? 2.332 -9.130 -8.774 1.00 94.19 101 THR A CA 1
ATOM 764 C C . THR A 1 101 ? 3.637 -8.642 -8.137 1.00 94.19 101 THR A C 1
ATOM 766 O O . THR A 1 101 ? 3.597 -7.762 -7.281 1.00 94.19 101 THR A O 1
ATOM 769 N N . ALA A 1 102 ? 4.797 -9.129 -8.588 1.00 93.50 102 ALA A N 1
ATOM 770 C CA . ALA A 1 102 ? 6.097 -8.691 -8.079 1.00 93.50 102 ALA A CA 1
ATOM 771 C C . ALA A 1 102 ? 6.372 -7.204 -8.369 1.00 93.50 102 ALA A C 1
ATOM 773 O O . ALA A 1 102 ? 6.827 -6.475 -7.489 1.00 93.50 102 ALA A O 1
ATOM 774 N N . ILE A 1 103 ? 6.052 -6.730 -9.578 1.00 95.62 103 ILE A N 1
ATOM 775 C CA . ILE A 1 103 ? 6.201 -5.319 -9.970 1.00 95.62 103 ILE A CA 1
ATOM 776 C C . ILE A 1 103 ? 5.288 -4.422 -9.127 1.00 95.62 103 ILE A C 1
ATOM 778 O O . ILE A 1 103 ? 5.718 -3.360 -8.675 1.00 95.62 103 ILE A O 1
ATOM 782 N N . SER A 1 104 ? 4.047 -4.855 -8.881 1.00 94.62 104 SER A N 1
ATOM 783 C CA . SER A 1 104 ? 3.084 -4.132 -8.044 1.00 94.62 104 SER A CA 1
ATOM 784 C C . SER A 1 104 ? 3.576 -3.910 -6.614 1.00 94.62 104 SER A C 1
ATOM 786 O O . SER A 1 104 ? 3.135 -2.937 -6.016 1.00 94.62 104 SER A O 1
ATOM 788 N N . GLY A 1 105 ? 4.453 -4.776 -6.089 1.00 89.69 105 GLY A N 1
ATOM 789 C CA . GLY A 1 105 ? 5.045 -4.683 -4.746 1.00 89.69 105 GLY A CA 1
ATOM 790 C C . GLY A 1 105 ? 6.504 -4.202 -4.719 1.00 89.69 105 GLY A C 1
ATOM 791 O O . GLY A 1 105 ? 7.208 -4.404 -3.726 1.00 89.69 105 GLY A O 1
ATOM 792 N N . ALA A 1 106 ? 7.012 -3.618 -5.811 1.00 89.88 106 ALA A N 1
ATOM 793 C CA . ALA A 1 106 ? 8.403 -3.177 -5.940 1.00 89.88 106 ALA A CA 1
ATOM 794 C C . ALA A 1 106 ? 8.699 -1.864 -5.175 1.00 89.88 106 ALA A C 1
ATOM 796 O O . ALA A 1 106 ? 9.153 -0.876 -5.764 1.00 89.88 106 ALA A O 1
ATOM 797 N N . ALA A 1 107 ? 8.442 -1.847 -3.862 1.00 83.50 107 ALA A N 1
ATOM 798 C CA . ALA A 1 107 ? 8.485 -0.662 -2.993 1.00 83.50 107 ALA A CA 1
ATOM 799 C C . ALA A 1 107 ? 9.875 -0.001 -2.877 1.00 83.50 107 ALA A C 1
ATOM 801 O O . ALA A 1 107 ? 9.995 1.174 -2.531 1.00 83.50 107 ALA A O 1
ATOM 802 N N . PHE A 1 108 ? 10.952 -0.738 -3.176 1.00 85.62 108 PHE A N 1
ATOM 803 C CA . PHE A 1 108 ? 12.322 -0.218 -3.198 1.00 85.62 108 PHE A CA 1
ATOM 804 C C . PHE A 1 108 ? 12.878 -0.191 -4.624 1.00 85.62 108 PHE A C 1
ATOM 806 O O . PHE A 1 108 ? 13.506 -1.145 -5.093 1.00 85.62 108 PHE A O 1
ATOM 813 N N . ALA A 1 109 ? 12.686 0.933 -5.310 1.00 88.31 109 ALA A N 1
ATOM 814 C CA . ALA A 1 109 ? 13.166 1.140 -6.671 1.00 88.31 109 ALA A CA 1
ATOM 815 C C . ALA A 1 109 ? 13.826 2.523 -6.846 1.00 88.31 109 ALA A C 1
ATOM 817 O O . ALA A 1 109 ? 13.478 3.468 -6.144 1.00 88.31 109 ALA A O 1
ATOM 818 N N . PRO A 1 110 ? 14.754 2.696 -7.808 1.00 91.06 110 PRO A N 1
ATOM 819 C CA . PRO A 1 110 ? 15.289 4.014 -8.159 1.00 91.06 110 PRO A CA 1
ATOM 820 C C . PRO A 1 110 ? 14.212 5.023 -8.594 1.00 91.06 110 PRO A C 1
ATOM 822 O O . PRO A 1 110 ? 14.405 6.231 -8.448 1.00 91.06 110 PRO A O 1
ATOM 825 N N . GLY A 1 111 ? 13.083 4.530 -9.113 1.00 88.75 111 GLY A N 1
ATOM 826 C CA . GLY A 1 111 ? 11.855 5.291 -9.342 1.00 88.75 111 GLY A CA 1
ATOM 827 C C . GLY A 1 111 ? 10.808 4.998 -8.269 1.00 88.75 111 GLY A C 1
ATOM 828 O O . GLY A 1 111 ? 10.326 3.872 -8.163 1.00 88.75 111 GLY A O 1
ATOM 829 N N . LEU A 1 112 ? 10.450 6.028 -7.504 1.00 87.44 112 LEU A N 1
ATOM 830 C CA . LEU A 1 112 ? 9.497 5.986 -6.388 1.00 87.44 112 LEU A CA 1
ATOM 831 C C . LEU A 1 112 ? 8.298 6.923 -6.635 1.00 87.44 112 LEU A C 1
ATOM 833 O O . LEU A 1 112 ? 7.754 7.520 -5.706 1.00 87.44 112 LEU A O 1
ATOM 837 N N . GLY A 1 113 ? 7.932 7.163 -7.902 1.00 87.94 113 GLY A N 1
ATOM 838 C CA . GLY A 1 113 ? 6.905 8.144 -8.260 1.00 87.94 113 GLY A CA 1
ATOM 839 C C . GLY A 1 113 ? 7.205 9.519 -7.654 1.00 87.94 113 GLY A C 1
ATOM 840 O O . GLY A 1 113 ? 8.318 10.040 -7.804 1.00 87.94 113 GLY A O 1
ATOM 841 N N . ALA A 1 114 ? 6.241 10.087 -6.924 1.00 83.12 114 ALA A N 1
ATOM 842 C CA . ALA A 1 114 ? 6.301 11.436 -6.347 1.00 83.12 114 ALA A CA 1
ATOM 843 C C . ALA A 1 114 ? 7.540 11.678 -5.466 1.00 83.12 114 ALA A C 1
ATOM 845 O O . ALA A 1 114 ? 8.107 12.776 -5.452 1.00 83.12 114 ALA A O 1
ATOM 846 N N . THR A 1 115 ? 8.018 10.638 -4.780 1.00 84.81 115 THR A N 1
ATOM 847 C CA . THR A 1 115 ? 9.162 10.713 -3.861 1.00 84.81 115 THR A CA 1
ATOM 848 C C . THR A 1 115 ? 10.504 10.438 -4.544 1.00 84.81 115 THR A C 1
ATOM 850 O O . THR A 1 115 ? 11.544 10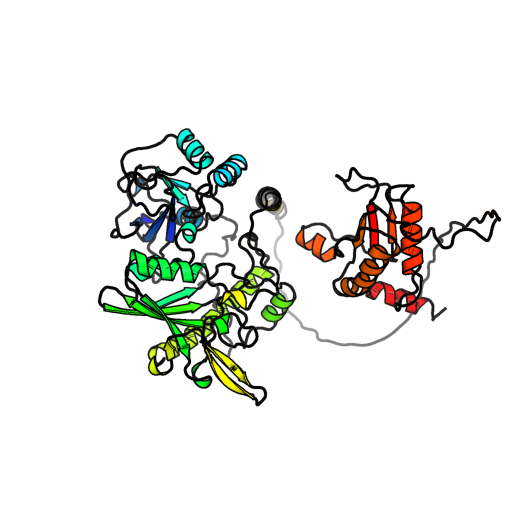.418 -3.885 1.00 84.81 115 THR A O 1
ATOM 853 N N . THR A 1 116 ? 10.533 10.299 -5.876 1.00 86.25 116 THR A N 1
ATOM 854 C CA . THR A 1 116 ? 11.782 10.100 -6.623 1.00 86.25 116 THR A CA 1
ATOM 855 C C . THR A 1 116 ? 12.726 11.289 -6.440 1.00 86.25 116 THR A C 1
ATOM 857 O O . THR A 1 116 ? 12.445 12.422 -6.862 1.00 86.25 116 THR A O 1
ATOM 860 N N . LEU A 1 117 ? 13.887 11.014 -5.845 1.00 88.00 117 LEU A N 1
ATOM 861 C CA . LEU A 1 117 ? 14.983 11.959 -5.646 1.00 88.00 117 LEU A CA 1
ATOM 862 C C . LEU A 1 117 ? 16.236 11.429 -6.360 1.00 88.00 117 LEU A C 1
ATOM 864 O O . LEU A 1 117 ? 16.691 10.342 -6.003 1.00 88.00 117 LEU A O 1
ATOM 868 N N . PRO A 1 118 ? 16.860 12.186 -7.287 1.00 88.06 118 PRO A N 1
ATOM 869 C CA . PRO A 1 118 ? 18.021 11.715 -8.054 1.00 88.06 118 PRO A CA 1
ATOM 870 C C . PRO A 1 118 ? 19.162 11.175 -7.186 1.00 88.06 118 PRO A C 1
ATOM 872 O O . PRO A 1 118 ? 19.736 10.131 -7.472 1.00 88.06 118 PRO A O 1
ATOM 875 N N . GLY A 1 119 ? 19.457 11.842 -6.065 1.00 87.06 119 GLY A N 1
ATOM 876 C CA . GLY A 1 119 ? 20.482 11.374 -5.134 1.00 87.06 119 GLY A CA 1
ATOM 877 C C . GLY A 1 119 ? 20.116 10.056 -4.445 1.00 87.06 119 GLY A C 1
ATOM 878 O O . GLY A 1 119 ? 20.997 9.250 -4.178 1.00 87.06 119 GLY A O 1
ATOM 879 N N . LEU A 1 120 ? 18.838 9.810 -4.136 1.00 86.25 120 LEU A N 1
ATOM 880 C CA . LEU A 1 120 ? 18.383 8.525 -3.590 1.00 86.25 120 LEU A CA 1
ATOM 881 C C . LEU A 1 120 ? 18.431 7.426 -4.657 1.00 86.25 120 LEU A C 1
ATOM 883 O O . LEU A 1 120 ? 18.983 6.364 -4.384 1.00 86.25 120 LEU A O 1
ATOM 887 N N . ALA A 1 121 ? 17.959 7.727 -5.867 1.00 91.25 121 ALA A N 1
ATOM 888 C CA . ALA A 1 121 ? 17.992 6.827 -7.014 1.00 91.25 121 ALA A CA 1
ATOM 889 C C . ALA A 1 121 ? 19.422 6.362 -7.334 1.00 91.25 121 ALA A C 1
ATOM 891 O O . ALA A 1 121 ? 19.669 5.163 -7.465 1.00 91.25 121 ALA A O 1
ATOM 892 N N . ALA A 1 122 ? 20.393 7.285 -7.330 1.00 93.31 122 ALA A N 1
ATOM 893 C CA . ALA A 1 122 ? 21.802 6.958 -7.524 1.00 93.31 122 ALA A CA 1
ATOM 894 C C . ALA A 1 122 ? 22.321 5.975 -6.465 1.00 93.31 122 ALA A C 1
ATOM 896 O O . ALA A 1 122 ? 23.000 5.001 -6.783 1.00 93.31 122 ALA A O 1
ATOM 897 N N . ARG A 1 123 ? 21.974 6.217 -5.196 1.00 89.62 123 ARG A N 1
ATOM 898 C CA . ARG A 1 123 ? 22.423 5.414 -4.048 1.00 89.62 123 ARG A CA 1
ATOM 899 C C . ARG A 1 123 ? 21.826 4.010 -4.098 1.00 89.62 123 ARG A C 1
ATOM 901 O O . ARG A 1 123 ? 22.564 3.046 -3.942 1.00 89.62 123 ARG A O 1
ATOM 908 N N . MET A 1 124 ? 20.530 3.898 -4.378 1.00 89.88 124 MET A N 1
ATOM 909 C CA . MET A 1 124 ? 19.834 2.622 -4.574 1.00 89.88 124 MET A CA 1
ATOM 910 C C . MET A 1 124 ? 20.413 1.840 -5.756 1.00 89.88 124 MET A C 1
ATOM 912 O O . MET A 1 124 ? 20.762 0.671 -5.608 1.00 89.88 124 MET A O 1
ATOM 916 N N . THR A 1 125 ? 20.614 2.514 -6.892 1.00 92.62 125 THR A N 1
ATOM 917 C CA . THR A 1 125 ? 21.166 1.900 -8.105 1.00 92.62 125 THR A CA 1
ATOM 918 C C . THR A 1 125 ? 22.571 1.345 -7.867 1.00 92.62 125 THR A C 1
ATOM 920 O O . THR A 1 125 ? 22.840 0.196 -8.209 1.00 92.62 125 THR A O 1
ATOM 923 N N . LEU A 1 126 ? 23.456 2.126 -7.235 1.00 92.50 126 LEU A N 1
ATOM 924 C CA . LEU A 1 126 ? 24.827 1.708 -6.912 1.00 92.50 126 LEU A CA 1
ATOM 925 C C . LEU A 1 126 ? 24.883 0.613 -5.839 1.00 92.50 126 LEU A C 1
ATOM 927 O O . LEU A 1 126 ? 25.787 -0.217 -5.870 1.00 92.50 126 LEU A O 1
ATOM 931 N N . ALA A 1 127 ? 23.928 0.599 -4.907 1.00 88.69 127 ALA A N 1
ATOM 932 C CA . ALA A 1 127 ? 23.803 -0.441 -3.887 1.00 88.69 127 ALA A CA 1
ATOM 933 C C . ALA A 1 127 ? 23.131 -1.729 -4.402 1.00 88.69 127 ALA A C 1
ATOM 935 O O . ALA A 1 127 ? 23.028 -2.692 -3.650 1.00 88.69 127 ALA A O 1
ATOM 936 N N . GLY A 1 128 ? 22.653 -1.753 -5.653 1.00 89.50 128 GLY A N 1
ATOM 937 C CA . GLY A 1 128 ? 21.935 -2.896 -6.226 1.00 89.50 128 GLY A CA 1
ATOM 938 C C . GLY A 1 128 ? 20.488 -3.053 -5.743 1.00 89.50 128 GLY A C 1
ATOM 939 O O . GLY A 1 128 ? 19.858 -4.061 -6.039 1.00 89.50 128 GLY A O 1
ATOM 940 N N . ILE A 1 129 ? 19.934 -2.065 -5.037 1.00 86.25 129 ILE A N 1
ATOM 941 C CA . ILE A 1 129 ? 18.554 -2.078 -4.532 1.00 86.25 129 ILE A CA 1
ATOM 942 C C . ILE A 1 129 ? 17.640 -1.533 -5.632 1.00 86.25 129 ILE A C 1
ATOM 944 O O . ILE A 1 129 ? 17.449 -0.322 -5.753 1.00 86.25 129 ILE A O 1
ATOM 948 N N . ARG A 1 130 ? 17.170 -2.424 -6.512 1.00 91.19 130 ARG A N 1
ATOM 949 C CA . ARG A 1 130 ? 16.518 -2.066 -7.783 1.00 91.19 130 ARG A CA 1
ATOM 950 C C . ARG A 1 130 ? 15.365 -3.014 -8.120 1.00 91.19 130 ARG A C 1
ATOM 952 O O . ARG A 1 130 ? 15.447 -3.746 -9.097 1.00 91.19 130 ARG A O 1
ATOM 959 N N . LEU A 1 131 ? 14.309 -3.017 -7.305 1.00 90.00 131 LEU A N 1
ATOM 960 C CA . LEU A 1 131 ? 13.161 -3.916 -7.511 1.00 90.00 131 LEU A CA 1
ATOM 961 C C . LEU A 1 131 ? 12.251 -3.501 -8.680 1.00 90.00 131 LEU A C 1
ATOM 963 O O . LEU A 1 131 ? 11.432 -4.297 -9.124 1.00 90.00 131 LEU A O 1
ATOM 967 N N . GLY A 1 132 ? 12.373 -2.261 -9.164 1.00 91.88 132 GLY A N 1
ATOM 968 C CA . GLY A 1 132 ? 11.613 -1.781 -10.320 1.00 91.88 132 GLY A CA 1
ATOM 969 C C . GLY A 1 132 ? 11.994 -2.502 -11.616 1.00 91.88 132 GLY A C 1
ATOM 970 O O . GLY A 1 132 ? 13.057 -3.114 -11.722 1.00 91.88 132 GLY A O 1
ATOM 971 N N . TYR A 1 133 ? 11.124 -2.409 -12.616 1.00 95.50 133 TYR A N 1
ATOM 972 C CA . TYR A 1 133 ? 11.194 -3.229 -13.819 1.00 95.50 133 TYR A CA 1
ATOM 973 C C . TYR A 1 133 ? 11.086 -2.378 -15.084 1.00 95.50 133 TYR A C 1
ATOM 975 O O . TYR A 1 133 ? 10.194 -1.541 -15.199 1.00 95.50 133 TYR A O 1
ATOM 983 N N . TRP A 1 134 ? 11.978 -2.599 -16.051 1.00 95.38 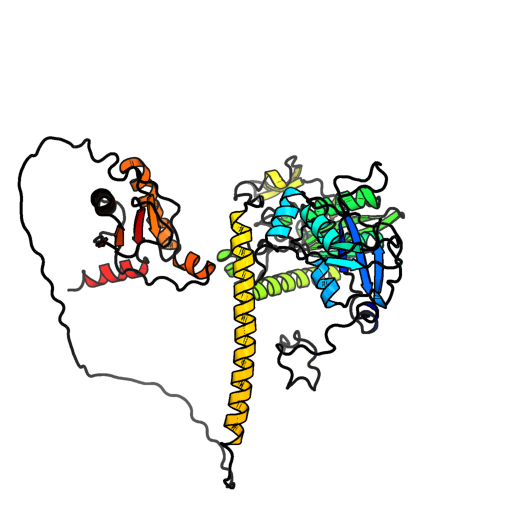134 TRP A N 1
ATOM 984 C CA . TRP A 1 134 ? 11.836 -2.026 -17.391 1.00 95.38 134 TRP A CA 1
ATOM 985 C C . TRP A 1 134 ? 10.965 -2.941 -18.236 1.00 95.38 134 TRP A C 1
ATOM 987 O O . TRP A 1 134 ? 11.354 -4.070 -18.528 1.00 95.38 134 TRP A O 1
ATOM 997 N N . TRP A 1 135 ? 9.800 -2.442 -18.628 1.00 94.38 135 TRP A N 1
ATOM 998 C CA . TRP A 1 135 ? 8.852 -3.162 -19.459 1.00 94.38 135 TRP A CA 1
ATOM 999 C C . TRP A 1 135 ? 8.737 -2.516 -20.834 1.00 94.38 135 TRP A C 1
ATOM 1001 O O . TRP A 1 135 ? 8.628 -1.296 -20.947 1.00 94.38 135 TRP A O 1
ATOM 1011 N N . ASP A 1 136 ? 8.737 -3.349 -21.867 1.00 92.25 136 ASP A N 1
ATOM 1012 C CA . ASP A 1 136 ? 8.431 -2.927 -23.224 1.00 92.25 136 ASP A CA 1
ATOM 1013 C C . ASP A 1 136 ? 6.911 -2.844 -23.395 1.00 92.25 136 ASP A C 1
ATOM 1015 O O . ASP A 1 136 ? 6.215 -3.857 -23.457 1.00 92.25 136 ASP A O 1
ATOM 1019 N N . SER A 1 137 ? 6.406 -1.616 -23.454 1.00 89.00 137 SER A N 1
ATOM 1020 C CA . SER A 1 137 ? 4.983 -1.317 -23.601 1.00 89.00 137 SER A CA 1
ATOM 1021 C C . SER A 1 137 ? 4.439 -1.566 -25.014 1.00 89.00 137 SER A C 1
ATOM 1023 O O . SER A 1 137 ? 3.225 -1.463 -25.229 1.00 89.00 137 SER A O 1
ATOM 1025 N N . GLY A 1 138 ? 5.306 -1.894 -25.980 1.00 85.62 138 GLY A N 1
ATOM 1026 C CA . GLY A 1 138 ? 4.955 -2.134 -27.373 1.00 85.62 138 GLY A CA 1
ATOM 1027 C C . GLY A 1 138 ? 4.105 -0.999 -27.947 1.00 85.62 138 GLY A C 1
ATOM 1028 O O . GLY A 1 138 ? 4.438 0.180 -27.851 1.00 85.62 138 GLY A O 1
ATOM 1029 N N . VAL A 1 139 ? 2.937 -1.349 -28.490 1.00 78.31 139 VAL A N 1
ATOM 1030 C CA . VAL A 1 139 ? 2.000 -0.400 -29.126 1.00 78.31 139 VAL A CA 1
ATOM 1031 C C . VAL A 1 139 ? 1.318 0.586 -28.162 1.00 78.31 139 VAL A C 1
ATOM 1033 O O . VAL A 1 139 ? 0.525 1.424 -28.599 1.00 78.31 139 VAL A O 1
ATOM 1036 N N . LEU A 1 140 ? 1.554 0.477 -26.851 1.00 81.94 140 LEU A N 1
ATOM 1037 C CA . LEU A 1 140 ? 0.976 1.380 -25.852 1.00 81.94 140 LEU A CA 1
ATOM 1038 C C . LEU A 1 140 ? 1.821 2.647 -25.649 1.00 81.94 140 LEU A C 1
ATOM 1040 O O . LEU A 1 140 ? 1.267 3.677 -25.247 1.00 81.94 140 LEU A O 1
ATOM 1044 N N . GLY A 1 141 ? 3.126 2.565 -25.919 1.00 77.50 141 GLY A N 1
ATOM 1045 C CA . GLY A 1 141 ? 4.078 3.673 -25.896 1.00 77.50 141 GLY A CA 1
ATOM 1046 C C . GLY A 1 141 ? 4.462 4.151 -27.297 1.00 77.50 141 GLY A C 1
ATOM 1047 O O . GLY A 1 141 ? 3.976 3.649 -28.311 1.00 77.50 141 GLY A O 1
ATOM 1048 N N . ASN A 1 142 ? 5.338 5.153 -27.360 1.00 79.19 142 ASN A N 1
ATOM 1049 C CA . ASN A 1 142 ? 5.969 5.534 -28.624 1.00 79.19 142 ASN A CA 1
ATOM 1050 C C . ASN A 1 142 ? 7.039 4.502 -28.993 1.00 79.19 142 ASN A C 1
ATOM 1052 O O . ASN A 1 142 ? 7.780 4.090 -28.111 1.00 79.19 142 ASN A O 1
ATOM 1056 N N . ASP A 1 143 ? 7.187 4.174 -30.280 1.00 81.75 143 ASP A N 1
ATOM 1057 C CA . ASP A 1 143 ? 8.170 3.212 -30.819 1.00 81.75 143 ASP A CA 1
ATOM 1058 C C . ASP A 1 143 ? 9.622 3.745 -30.749 1.00 81.75 143 ASP A C 1
ATOM 1060 O O . ASP A 1 143 ? 10.289 4.029 -31.746 1.00 81.75 143 ASP A O 1
ATOM 1064 N N . VAL A 1 144 ? 10.083 4.004 -29.525 1.00 82.25 144 VAL A N 1
ATOM 1065 C CA . VAL A 1 144 ? 11.416 4.490 -29.177 1.00 82.25 144 VAL A CA 1
ATOM 1066 C C . VAL A 1 144 ? 11.937 3.616 -28.048 1.00 82.25 144 VAL A C 1
ATOM 1068 O O . VAL A 1 144 ? 11.523 3.760 -26.897 1.00 82.25 144 VAL A O 1
ATOM 1071 N N . HIS A 1 145 ? 12.877 2.737 -28.377 1.00 85.88 145 HIS A N 1
ATOM 1072 C CA . HIS A 1 145 ? 13.526 1.851 -27.417 1.00 85.88 145 HIS A CA 1
ATOM 1073 C C . HIS A 1 145 ? 14.902 2.366 -27.009 1.00 85.88 145 HIS A C 1
ATOM 1075 O O . HIS A 1 145 ? 15.657 2.952 -27.793 1.00 85.88 145 HIS A O 1
ATOM 1081 N N . HIS A 1 146 ? 15.264 2.084 -25.768 1.00 84.75 146 HIS A N 1
ATOM 1082 C CA . HIS A 1 146 ? 16.541 2.411 -25.174 1.00 84.75 146 HIS A CA 1
ATOM 1083 C C . HIS A 1 146 ? 17.318 1.140 -24.843 1.00 84.75 146 HIS A C 1
ATOM 1085 O O . HIS A 1 146 ? 16.827 0.193 -24.243 1.00 84.75 146 HIS A O 1
ATOM 1091 N N . GLY A 1 147 ? 18.608 1.130 -25.177 1.00 87.69 147 GLY A N 1
ATOM 1092 C CA . GLY A 1 147 ? 19.477 0.034 -24.760 1.00 87.69 147 GLY A CA 1
ATOM 1093 C C . GLY A 1 147 ? 19.641 -0.024 -23.234 1.00 87.69 147 GLY A C 1
ATOM 1094 O O . GLY A 1 147 ? 19.665 1.009 -22.559 1.00 87.69 147 GLY A O 1
ATOM 1095 N N . LYS A 1 148 ? 19.891 -1.230 -22.710 1.00 90.88 148 LYS A N 1
ATOM 1096 C CA . LYS A 1 148 ? 20.092 -1.530 -21.275 1.00 90.88 148 LYS A CA 1
ATOM 1097 C C . LYS A 1 148 ? 20.997 -0.552 -20.508 1.00 90.88 148 LYS A C 1
ATOM 1099 O O . LYS A 1 148 ? 20.771 -0.266 -19.338 1.00 90.88 148 LYS A O 1
ATOM 1104 N N . TYR A 1 149 ? 22.042 -0.023 -21.149 1.00 93.50 149 TYR A N 1
ATOM 1105 C CA . TYR A 1 149 ? 22.974 0.906 -20.502 1.00 93.50 149 TYR A CA 1
ATOM 1106 C C . TYR A 1 149 ? 22.353 2.281 -20.265 1.00 93.50 149 TYR A C 1
ATOM 1108 O O . TYR A 1 149 ? 22.627 2.907 -19.246 1.00 93.50 149 TYR A O 1
ATOM 1116 N N . ARG A 1 150 ? 21.497 2.747 -21.181 1.00 92.88 150 ARG A N 1
ATOM 1117 C CA . ARG A 1 150 ? 20.764 3.999 -20.993 1.00 92.88 150 ARG A CA 1
ATOM 1118 C C . ARG A 1 150 ? 19.707 3.844 -19.908 1.00 92.88 150 ARG A C 1
ATOM 1120 O O . ARG A 1 150 ? 19.616 4.725 -19.069 1.00 92.88 150 ARG A O 1
ATOM 1127 N N . GLN A 1 151 ? 18.995 2.720 -19.881 1.00 94.25 151 GLN A N 1
ATOM 1128 C CA . GLN A 1 151 ? 18.058 2.372 -18.807 1.00 94.25 151 GLN A CA 1
ATOM 1129 C C . GLN A 1 151 ? 18.746 2.377 -17.427 1.00 94.25 151 GLN A C 1
ATOM 1131 O O . GLN A 1 151 ? 18.276 3.029 -16.497 1.00 94.25 151 GLN A O 1
ATOM 1136 N N . LEU A 1 152 ? 19.938 1.776 -17.320 1.00 94.81 152 LEU A N 1
ATOM 1137 C CA . LEU A 1 152 ? 20.746 1.823 -16.096 1.00 94.81 152 LEU A CA 1
ATOM 1138 C C . LEU A 1 152 ? 21.148 3.255 -15.698 1.00 94.81 152 LEU A C 1
ATOM 1140 O O . LEU A 1 152 ? 21.103 3.610 -14.523 1.00 94.81 152 LEU A O 1
ATOM 1144 N N . VAL A 1 153 ? 21.545 4.090 -16.664 1.00 95.31 153 VAL A N 1
ATOM 1145 C CA . VAL A 1 153 ? 21.862 5.506 -16.407 1.00 95.31 153 VAL A CA 1
ATOM 1146 C C . VAL A 1 153 ? 20.609 6.286 -15.996 1.00 95.31 153 VAL A C 1
ATOM 1148 O O . VAL A 1 153 ? 20.686 7.129 -15.106 1.00 95.31 153 VAL A O 1
ATOM 1151 N N . SER A 1 154 ? 19.455 5.997 -16.594 1.00 94.38 154 SER A N 1
ATOM 1152 C CA . SER A 1 154 ? 18.166 6.569 -16.207 1.00 94.38 154 SER A CA 1
ATOM 1153 C C . SER A 1 154 ? 17.821 6.243 -14.758 1.00 94.38 154 SER A C 1
ATOM 1155 O O . SER A 1 154 ? 17.457 7.150 -14.015 1.00 94.38 154 SER A O 1
ATOM 1157 N N . GLU A 1 155 ? 18.021 5.000 -14.320 1.00 95.31 155 GLU A N 1
ATOM 1158 C CA . GLU A 1 155 ? 17.865 4.622 -12.912 1.00 95.31 155 GLU A CA 1
ATOM 1159 C C . GLU A 1 155 ? 18.862 5.345 -12.001 1.00 95.31 155 GLU A C 1
ATOM 1161 O O . GLU A 1 155 ? 18.459 5.930 -10.997 1.00 95.31 155 GLU A O 1
ATOM 1166 N N . LEU A 1 156 ? 20.142 5.405 -12.386 1.00 96.00 156 LEU A N 1
ATOM 1167 C CA . LEU A 1 156 ? 21.175 6.117 -11.627 1.00 96.00 156 LEU A CA 1
ATOM 1168 C C . LEU A 1 156 ? 20.825 7.601 -11.432 1.00 96.00 156 LEU A C 1
ATOM 1170 O O . LEU A 1 156 ? 21.109 8.173 -10.383 1.00 96.00 156 LEU A O 1
ATOM 1174 N N . LEU A 1 157 ? 20.217 8.232 -12.435 1.00 94.50 157 LEU A N 1
ATOM 1175 C CA . LEU A 1 157 ? 19.833 9.643 -12.400 1.00 94.50 157 LEU A CA 1
ATOM 1176 C C . LEU A 1 157 ? 18.415 9.879 -11.853 1.00 94.50 157 LEU A C 1
ATOM 1178 O O . LEU A 1 157 ? 18.025 11.037 -11.689 1.00 94.50 157 LEU A O 1
ATOM 1182 N N . GLY A 1 158 ? 17.630 8.826 -11.594 1.00 92.81 158 GLY A N 1
ATOM 1183 C CA . GLY A 1 158 ? 16.200 8.939 -11.283 1.00 92.81 158 GLY A CA 1
ATOM 1184 C C . GLY A 1 158 ? 15.410 9.640 -12.398 1.00 92.81 158 GLY A C 1
ATOM 1185 O O . GLY A 1 158 ? 14.522 10.451 -12.126 1.00 92.81 158 GLY A O 1
ATOM 1186 N N . SER A 1 159 ? 15.795 9.405 -13.654 1.00 92.44 159 SER A N 1
ATOM 1187 C CA . SER A 1 159 ? 15.329 10.117 -14.845 1.00 92.44 159 SER A CA 1
ATOM 1188 C C . SER A 1 159 ? 14.544 9.190 -15.774 1.00 92.44 159 SER A C 1
ATOM 1190 O O . SER A 1 159 ? 15.129 8.521 -16.627 1.00 92.44 159 SER A O 1
ATOM 1192 N N . PHE A 1 160 ? 13.219 9.219 -15.660 1.00 92.44 160 PHE A N 1
ATOM 1193 C CA . PHE A 1 160 ? 12.292 8.339 -16.369 1.00 92.44 160 PHE A CA 1
ATOM 1194 C C . PHE A 1 160 ? 11.403 9.138 -17.322 1.00 92.44 160 PHE A C 1
ATOM 1196 O O . PHE A 1 160 ? 10.897 10.201 -16.958 1.00 92.44 160 PHE A O 1
ATOM 1203 N N . GLU A 1 161 ? 11.240 8.630 -18.541 1.00 89.31 161 GLU A N 1
ATOM 1204 C CA . GLU A 1 161 ? 10.511 9.293 -19.635 1.00 89.31 161 GLU A CA 1
ATOM 1205 C C . GLU A 1 161 ? 9.023 8.917 -19.664 1.00 89.31 161 GLU A C 1
ATOM 1207 O O . GLU A 1 161 ? 8.240 9.571 -20.341 1.00 89.31 161 GLU A O 1
ATOM 1212 N N . GLY A 1 162 ? 8.598 7.921 -18.880 1.00 89.12 162 GLY A N 1
ATOM 1213 C CA . GLY A 1 162 ? 7.211 7.466 -18.872 1.00 89.12 162 GLY A CA 1
ATOM 1214 C C . GLY A 1 162 ? 6.753 7.055 -20.272 1.00 89.12 162 GLY A C 1
ATOM 1215 O O . GLY A 1 162 ? 7.442 6.311 -20.961 1.00 89.12 162 GLY A O 1
ATOM 1216 N N . ARG A 1 163 ? 5.599 7.576 -20.699 1.00 87.25 163 ARG A N 1
ATOM 1217 C CA . ARG A 1 163 ? 4.924 7.194 -21.952 1.00 87.25 163 ARG A CA 1
ATOM 1218 C C . ARG A 1 163 ? 5.572 7.726 -23.237 1.00 87.25 163 ARG A C 1
ATOM 1220 O O . ARG A 1 163 ? 5.102 7.399 -24.323 1.00 87.25 163 ARG A O 1
ATOM 1227 N N . ASP A 1 164 ? 6.622 8.539 -23.141 1.00 84.12 164 ASP A N 1
ATOM 1228 C CA . ASP A 1 164 ? 7.267 9.142 -24.317 1.00 84.12 164 ASP A CA 1
ATOM 1229 C C . ASP A 1 164 ? 8.171 8.183 -25.094 1.00 84.12 164 ASP A C 1
ATOM 1231 O O . ASP A 1 164 ? 8.608 8.508 -26.201 1.00 84.12 164 ASP A O 1
ATOM 1235 N N . CYS A 1 165 ? 8.428 7.006 -24.533 1.00 86.38 165 CYS A N 1
ATOM 1236 C CA . CYS A 1 165 ? 9.169 5.912 -25.142 1.00 86.38 165 CYS A CA 1
ATOM 1237 C C . CYS A 1 165 ? 8.411 4.587 -24.963 1.00 86.38 165 CYS A C 1
ATOM 1239 O O . CYS A 1 165 ? 7.355 4.551 -24.324 1.00 86.38 165 CYS A O 1
ATOM 1241 N N . ALA A 1 166 ? 8.931 3.513 -25.557 1.00 88.56 166 ALA A N 1
ATOM 1242 C CA . ALA A 1 166 ? 8.351 2.177 -25.445 1.00 88.56 166 ALA A CA 1
ATOM 1243 C C . ALA A 1 166 ? 8.768 1.503 -24.131 1.00 88.56 166 ALA A C 1
ATOM 1245 O O . ALA A 1 166 ? 7.994 0.741 -23.558 1.00 88.56 166 ALA A O 1
ATOM 1246 N N . ASP A 1 167 ? 9.956 1.831 -23.618 1.00 91.75 167 ASP A N 1
ATOM 1247 C CA . ASP A 1 167 ? 10.509 1.222 -22.410 1.00 91.75 167 ASP A CA 1
ATOM 1248 C C . ASP A 1 167 ? 10.052 1.974 -21.155 1.00 91.75 167 ASP A C 1
ATOM 1250 O O . ASP A 1 167 ? 10.611 3.010 -20.782 1.00 91.75 167 ASP A O 1
ATOM 1254 N N . TRP A 1 168 ? 9.049 1.448 -20.466 1.00 94.00 168 TRP A N 1
ATOM 1255 C CA . TRP A 1 168 ? 8.515 2.058 -19.253 1.00 94.00 168 TRP A CA 1
ATOM 1256 C C . TRP A 1 168 ? 9.202 1.501 -18.015 1.00 94.00 168 TRP A C 1
ATOM 1258 O O . TRP A 1 168 ? 9.308 0.288 -17.843 1.00 94.00 168 TRP A O 1
ATOM 1268 N N . PHE A 1 169 ? 9.629 2.389 -17.113 1.00 95.94 169 PHE A N 1
ATOM 1269 C CA . PHE A 1 169 ? 10.100 1.976 -15.794 1.00 95.94 169 PHE A CA 1
ATOM 1270 C C . PHE A 1 169 ? 8.920 1.850 -14.832 1.00 95.94 169 PHE A C 1
ATOM 1272 O O . PHE A 1 169 ? 8.340 2.851 -14.389 1.00 95.94 169 PHE A O 1
ATOM 1279 N N . LEU A 1 170 ? 8.577 0.611 -14.515 1.00 96.69 170 LEU A N 1
ATOM 1280 C CA . LEU A 1 170 ? 7.480 0.236 -13.643 1.00 96.69 170 LEU A CA 1
ATOM 1281 C C . LEU A 1 170 ? 7.977 0.031 -12.213 1.00 96.69 170 LEU A C 1
ATOM 1283 O O . LEU A 1 170 ? 9.044 -0.542 -11.982 1.00 96.69 170 LEU A O 1
ATOM 1287 N N . SER A 1 171 ? 7.194 0.485 -11.246 1.00 95.06 171 SER A N 1
ATOM 1288 C CA . SER A 1 171 ? 7.426 0.199 -9.832 1.00 95.06 171 SER A CA 1
ATOM 1289 C C . SER A 1 171 ? 6.107 0.040 -9.085 1.00 95.06 171 SER A C 1
ATOM 1291 O O . SER A 1 171 ? 5.036 0.066 -9.700 1.00 95.06 171 SER A O 1
ATOM 1293 N N . ASP A 1 172 ? 6.209 -0.123 -7.765 1.00 94.38 172 ASP A N 1
ATOM 1294 C CA . ASP A 1 172 ? 5.079 -0.308 -6.860 1.00 94.38 172 ASP A CA 1
ATOM 1295 C C . ASP A 1 172 ? 3.913 0.635 -7.177 1.00 94.38 172 ASP A C 1
ATOM 1297 O O . ASP A 1 172 ? 4.102 1.847 -7.355 1.00 94.38 172 ASP A O 1
ATOM 1301 N N . GLY A 1 173 ? 2.704 0.081 -7.236 1.00 92.25 173 GLY A N 1
ATOM 1302 C CA . GLY A 1 173 ? 1.486 0.855 -7.445 1.00 92.25 173 GLY A CA 1
ATOM 1303 C C . GLY A 1 173 ? 1.285 1.945 -6.389 1.00 92.25 173 GLY A C 1
ATOM 1304 O O . GLY A 1 173 ? 0.771 3.024 -6.699 1.00 92.25 173 GLY A O 1
ATOM 1305 N N . GLY A 1 174 ? 1.787 1.720 -5.175 1.00 90.25 174 GLY A N 1
ATOM 1306 C CA . GLY A 1 174 ? 1.791 2.643 -4.049 1.00 90.25 174 GLY A CA 1
ATOM 1307 C C . GLY A 1 174 ? 2.598 3.916 -4.243 1.00 90.25 174 GLY A C 1
ATOM 1308 O O . GLY A 1 174 ? 2.282 4.939 -3.637 1.00 90.25 174 GLY A O 1
ATOM 1309 N N . HIS A 1 175 ? 3.540 3.942 -5.188 1.00 89.56 175 HIS A N 1
ATOM 1310 C CA . HIS A 1 175 ? 4.188 5.192 -5.595 1.00 89.56 175 HIS A CA 1
ATOM 1311 C C . HIS A 1 175 ? 3.220 6.181 -6.264 1.00 89.56 175 HIS A C 1
ATOM 1313 O O . HIS A 1 175 ? 3.511 7.381 -6.345 1.00 89.56 175 HIS A O 1
ATOM 1319 N N . PHE A 1 176 ? 2.064 5.693 -6.730 1.00 90.25 176 PHE A N 1
ATOM 1320 C CA . PHE A 1 176 ? 0.923 6.519 -7.090 1.00 90.25 176 PHE A CA 1
ATOM 1321 C C . PHE A 1 176 ? -0.218 6.370 -6.073 1.00 90.25 176 PHE A C 1
ATOM 1323 O O . PHE A 1 176 ? -0.572 7.345 -5.421 1.00 90.25 176 PHE A O 1
ATOM 1330 N N . ASP A 1 177 ? -0.829 5.204 -5.930 1.00 91.56 177 ASP A N 1
ATOM 1331 C CA . ASP A 1 177 ? -1.948 4.982 -5.013 1.00 91.56 177 ASP A CA 1
ATOM 1332 C C . ASP A 1 177 ? -1.725 3.695 -4.226 1.00 91.56 177 ASP A C 1
ATOM 1334 O O . ASP A 1 177 ? -1.919 2.608 -4.761 1.00 91.56 177 ASP A O 1
ATOM 1338 N N . ASN A 1 178 ? -1.336 3.817 -2.956 1.00 90.50 178 ASN A N 1
ATOM 1339 C CA . ASN A 1 178 ? -1.046 2.660 -2.103 1.00 90.50 178 ASN A CA 1
ATOM 1340 C C . ASN A 1 178 ? -2.308 1.880 -1.718 1.00 90.50 178 ASN A C 1
ATOM 1342 O O . ASN A 1 178 ? -2.237 0.717 -1.341 1.00 90.50 178 ASN A O 1
ATOM 1346 N N . THR A 1 179 ? -3.483 2.497 -1.867 1.00 92.56 179 THR A N 1
ATOM 1347 C CA . THR A 1 179 ? -4.764 1.868 -1.529 1.00 92.56 179 THR A CA 1
ATOM 1348 C C . THR A 1 179 ? -5.276 0.930 -2.626 1.00 92.56 179 THR A C 1
ATOM 1350 O O . THR A 1 179 ? -6.135 0.091 -2.368 1.00 92.56 179 THR A O 1
ATOM 1353 N N . GLY A 1 180 ? -4.824 1.110 -3.875 1.00 92.94 180 GLY A N 1
ATOM 1354 C CA . GLY A 1 180 ? -5.358 0.428 -5.061 1.00 92.94 180 GLY A CA 1
ATOM 1355 C C . GLY A 1 180 ? -6.794 0.822 -5.453 1.00 92.94 180 GLY A C 1
ATOM 1356 O O . GLY A 1 180 ? -7.289 0.399 -6.503 1.00 92.94 180 GLY A O 1
ATOM 1357 N N . ALA A 1 181 ? -7.480 1.658 -4.666 1.00 96.00 181 ALA A N 1
ATOM 1358 C CA . ALA A 1 181 ? -8.881 2.012 -4.879 1.00 96.00 181 ALA A CA 1
ATOM 1359 C C . ALA A 1 181 ? -9.089 3.011 -6.031 1.00 96.00 181 ALA A C 1
ATOM 1361 O O . ALA A 1 181 ? -10.204 3.138 -6.543 1.00 96.00 181 ALA A O 1
ATOM 1362 N N . TYR A 1 182 ? -8.040 3.701 -6.493 1.00 95.12 182 TYR A N 1
ATOM 1363 C CA . TYR A 1 182 ? -8.135 4.676 -7.583 1.00 95.12 182 TYR A CA 1
ATOM 1364 C C . TYR A 1 182 ? -8.651 4.057 -8.896 1.00 95.12 182 TYR A C 1
ATOM 1366 O O . TYR A 1 182 ? -9.319 4.730 -9.683 1.00 95.12 182 TYR A O 1
ATOM 1374 N N . ALA A 1 183 ? -8.376 2.775 -9.161 1.00 94.12 183 ALA A N 1
ATOM 1375 C CA . ALA A 1 183 ? -8.948 2.062 -10.307 1.00 94.12 183 ALA A CA 1
ATOM 1376 C C . ALA A 1 183 ? -10.463 1.838 -10.160 1.00 94.12 183 ALA A C 1
ATOM 1378 O O . ALA A 1 183 ? -11.210 2.103 -11.096 1.00 94.12 183 ALA A O 1
ATOM 1379 N N . LEU A 1 184 ? -10.927 1.444 -8.974 1.00 95.62 184 LEU A N 1
ATOM 1380 C CA . LEU A 1 184 ? -12.347 1.193 -8.701 1.00 95.62 184 LEU A CA 1
ATOM 1381 C C . LEU A 1 184 ? -13.175 2.484 -8.708 1.00 95.62 184 LEU A C 1
ATOM 1383 O O . LEU A 1 184 ? -14.289 2.521 -9.224 1.00 95.62 184 LEU A O 1
ATOM 1387 N N . LEU A 1 185 ? -12.606 3.583 -8.201 1.00 96.19 185 LEU A N 1
ATOM 1388 C CA . LEU A 1 185 ? -13.230 4.905 -8.284 1.00 96.19 185 LEU A CA 1
ATOM 1389 C C . LEU A 1 185 ? -13.440 5.354 -9.736 1.00 96.19 185 LEU A C 1
ATOM 1391 O O . LEU A 1 185 ? -14.449 5.992 -10.029 1.00 96.19 185 LEU A O 1
ATOM 1395 N N . ARG A 1 186 ? -12.520 5.005 -10.646 1.00 92.94 186 ARG A N 1
ATOM 1396 C CA . ARG A 1 186 ? -12.647 5.298 -12.084 1.00 92.94 186 ARG A CA 1
ATOM 1397 C C . ARG A 1 186 ? -13.777 4.519 -12.756 1.00 92.94 186 ARG A C 1
ATOM 1399 O O . ARG A 1 186 ? -14.356 5.039 -13.703 1.00 92.94 186 ARG A O 1
ATOM 1406 N N . GLU A 1 187 ? -14.082 3.314 -12.280 1.00 93.31 187 GLU A N 1
ATOM 1407 C CA . GLU A 1 187 ? -15.210 2.504 -12.771 1.00 93.31 187 GLU A CA 1
ATOM 1408 C C . GLU A 1 187 ? -16.546 2.853 -12.096 1.00 93.31 187 GLU A C 1
ATOM 1410 O O . GLU A 1 187 ? -17.564 2.227 -12.378 1.00 93.31 187 GLU A O 1
ATOM 1415 N N . GLU A 1 188 ? -16.561 3.859 -11.216 1.00 95.38 188 GLU A N 1
ATOM 1416 C CA . GLU A 1 188 ? -17.750 4.298 -10.479 1.00 95.38 188 GLU A CA 1
ATOM 1417 C C . GLU A 1 188 ? -18.436 3.178 -9.675 1.00 95.38 188 GLU A C 1
ATOM 1419 O O . GLU A 1 188 ? -19.666 3.094 -9.645 1.00 95.38 188 GLU A O 1
ATOM 1424 N N . CYS A 1 189 ? -17.650 2.302 -9.035 1.00 94.44 189 CYS A N 1
ATOM 1425 C CA . CYS A 1 189 ? -18.180 1.178 -8.260 1.00 94.44 189 CYS A CA 1
ATOM 1426 C C . CYS A 1 189 ? -19.185 1.619 -7.178 1.00 94.44 189 CYS A C 1
ATOM 1428 O O . CYS A 1 189 ? -18.914 2.504 -6.374 1.00 94.44 189 CYS A O 1
ATOM 1430 N N . GLU A 1 190 ? -20.331 0.944 -7.092 1.00 92.06 190 GLU A N 1
ATOM 1431 C CA . GLU A 1 190 ? -21.370 1.269 -6.101 1.00 92.06 190 GLU A CA 1
ATOM 1432 C C . GLU A 1 190 ? -20.907 1.031 -4.655 1.00 92.06 190 GLU A C 1
ATOM 1434 O O . GLU A 1 190 ? -21.308 1.750 -3.738 1.00 92.06 190 GLU A O 1
ATOM 1439 N N . LEU A 1 191 ? -20.025 0.050 -4.455 1.00 92.25 191 LEU A N 1
ATOM 1440 C CA . LEU A 1 191 ? -19.421 -0.283 -3.174 1.00 92.25 191 LEU A CA 1
ATOM 1441 C C . LEU A 1 191 ? -17.938 -0.607 -3.364 1.00 92.25 191 LEU A C 1
ATOM 1443 O O . LEU A 1 191 ? -17.572 -1.423 -4.207 1.00 92.25 191 LEU A O 1
ATOM 1447 N N . ILE A 1 192 ? -17.097 0.007 -2.539 1.00 94.19 192 ILE A N 1
ATOM 1448 C CA . ILE A 1 192 ? -15.668 -0.270 -2.429 1.00 94.19 192 ILE A CA 1
ATOM 1449 C C . ILE A 1 192 ? -15.395 -0.701 -0.991 1.00 94.19 192 ILE A C 1
ATOM 1451 O O . ILE A 1 192 ? -15.673 0.044 -0.055 1.00 94.19 192 ILE A O 1
ATOM 1455 N N . VAL A 1 193 ? -14.831 -1.890 -0.802 1.00 93.69 193 VAL A N 1
ATOM 1456 C CA . VAL A 1 193 ? -14.277 -2.306 0.491 1.00 93.69 193 VAL A CA 1
ATOM 1457 C C . VAL A 1 193 ? -12.767 -2.153 0.398 1.00 93.69 193 VAL A C 1
ATOM 1459 O O . VAL A 1 193 ? -12.126 -2.822 -0.407 1.00 93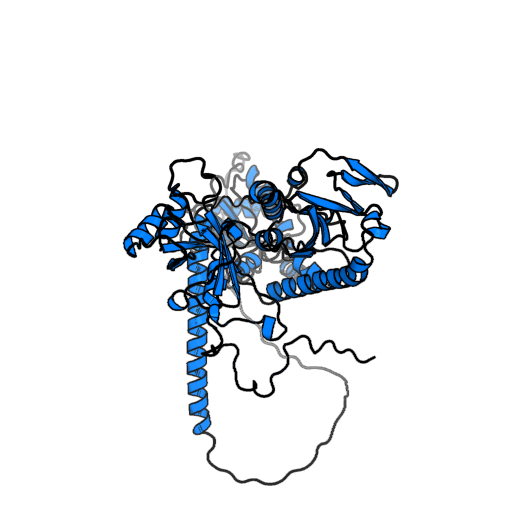.69 193 VAL A O 1
ATOM 1462 N N . LEU A 1 194 ? -12.215 -1.231 1.180 1.00 95.06 194 LEU A N 1
ATOM 1463 C CA . LEU A 1 194 ? -10.799 -0.894 1.184 1.00 95.06 194 LEU A CA 1
ATOM 1464 C C . LEU A 1 194 ? -10.155 -1.412 2.468 1.00 95.06 194 LEU A C 1
ATOM 1466 O O . LEU A 1 194 ? -10.405 -0.866 3.539 1.00 95.06 194 LEU A O 1
ATOM 1470 N N . ALA A 1 195 ? -9.300 -2.423 2.352 1.00 93.69 195 ALA A N 1
ATOM 1471 C CA . ALA A 1 195 ? -8.387 -2.804 3.421 1.00 93.69 195 ALA A CA 1
ATOM 1472 C C . ALA A 1 195 ? -7.114 -1.952 3.327 1.00 93.69 195 ALA A C 1
ATOM 1474 O O . ALA A 1 195 ? -6.330 -2.105 2.394 1.00 93.69 195 ALA A O 1
ATOM 1475 N N . ASP A 1 196 ? -6.921 -1.037 4.276 1.00 92.25 196 ASP A N 1
ATOM 1476 C CA . ASP A 1 196 ? -5.707 -0.222 4.351 1.00 92.25 196 ASP A CA 1
ATOM 1477 C C . ASP A 1 196 ? -4.630 -0.960 5.154 1.00 92.25 196 ASP A C 1
ATOM 1479 O O . ASP A 1 196 ? -4.526 -0.828 6.376 1.00 92.25 196 ASP A O 1
ATOM 1483 N N . CYS A 1 197 ? -3.829 -1.746 4.439 1.00 87.31 197 CYS A N 1
ATOM 1484 C CA . CYS A 1 197 ? -2.724 -2.526 4.992 1.00 87.31 197 CYS A CA 1
ATOM 1485 C C . CYS A 1 197 ? -1.387 -1.760 5.023 1.00 87.31 197 CYS A C 1
ATOM 1487 O O . CYS A 1 197 ? -0.353 -2.363 5.304 1.00 87.31 197 CYS A O 1
ATOM 1489 N N . GLY A 1 198 ? -1.383 -0.451 4.738 1.00 84.38 198 GLY A N 1
ATOM 1490 C CA . GLY A 1 198 ? -0.195 0.387 4.879 1.00 84.38 198 GLY A CA 1
ATOM 1491 C C . GLY A 1 198 ? 0.170 0.598 6.351 1.00 84.38 198 GLY A C 1
ATOM 1492 O O . GLY A 1 198 ? -0.708 0.814 7.193 1.00 84.38 198 GLY A O 1
ATOM 1493 N N . ALA A 1 199 ? 1.469 0.556 6.661 1.00 84.19 199 ALA A N 1
ATOM 1494 C CA . ALA A 1 199 ? 1.973 0.786 8.010 1.00 84.19 199 ALA A CA 1
ATOM 1495 C C . ALA A 1 199 ? 1.725 2.238 8.445 1.00 84.19 199 ALA A C 1
ATOM 1497 O O . ALA A 1 199 ? 2.314 3.174 7.907 1.00 84.19 199 ALA A O 1
ATOM 1498 N N . ASP A 1 200 ? 0.875 2.418 9.451 1.00 86.44 200 ASP A N 1
ATOM 1499 C CA . ASP A 1 200 ? 0.474 3.725 9.960 1.00 86.44 200 ASP A CA 1
ATOM 1500 C C . ASP A 1 200 ? 0.343 3.696 11.494 1.00 86.44 200 ASP A C 1
ATOM 1502 O O . ASP A 1 200 ? -0.761 3.730 12.044 1.00 86.44 200 ASP A O 1
ATOM 1506 N N . PRO A 1 201 ? 1.467 3.626 12.233 1.00 83.25 201 PRO A N 1
ATOM 1507 C CA . PRO A 1 201 ? 1.445 3.534 13.695 1.00 83.25 201 PRO A CA 1
ATOM 1508 C C . PRO A 1 201 ? 0.827 4.769 14.366 1.00 83.25 201 PRO A C 1
ATOM 1510 O O . PRO A 1 201 ? 0.434 4.706 15.530 1.00 83.25 201 PRO A O 1
ATOM 1513 N N . GLY A 1 202 ? 0.760 5.893 13.647 1.00 79.69 202 GLY A N 1
ATOM 1514 C CA . GLY A 1 202 ? 0.153 7.135 14.112 1.00 79.69 202 GLY A CA 1
ATOM 1515 C C . GLY A 1 202 ? -1.309 7.316 13.705 1.00 79.69 202 GLY A C 1
ATOM 1516 O O . GLY A 1 202 ? -1.885 8.330 14.101 1.00 79.69 202 GLY A O 1
ATOM 1517 N N . TYR A 1 203 ? -1.889 6.393 12.927 1.00 84.44 203 TYR A N 1
ATOM 1518 C CA . TYR A 1 203 ? -3.216 6.538 12.317 1.00 84.44 203 TYR A CA 1
ATOM 1519 C C . TYR A 1 203 ? -3.396 7.917 11.651 1.00 84.44 203 TYR A C 1
ATOM 1521 O O . TYR A 1 203 ? -4.375 8.631 11.878 1.00 84.44 203 TYR A O 1
ATOM 1529 N N . ALA A 1 204 ? -2.388 8.338 10.885 1.00 81.94 204 ALA A N 1
ATOM 1530 C CA . ALA A 1 204 ? -2.401 9.582 10.126 1.00 81.94 204 ALA A CA 1
ATOM 1531 C C . ALA A 1 204 ? -3.243 9.478 8.845 1.00 81.94 204 ALA A C 1
ATOM 1533 O O . ALA A 1 204 ? -3.661 10.509 8.322 1.00 81.94 204 ALA A O 1
ATOM 1534 N N . PHE A 1 205 ? -3.498 8.260 8.357 1.00 86.88 205 PHE A N 1
ATOM 1535 C CA . PHE A 1 205 ? -4.271 7.956 7.154 1.00 86.88 205 PHE A CA 1
ATOM 1536 C C . PHE A 1 205 ? -3.747 8.668 5.891 1.00 86.88 205 PHE A C 1
ATOM 1538 O O . PHE A 1 205 ? -4.524 9.089 5.034 1.00 86.88 205 PHE A O 1
ATOM 1545 N N . GLU A 1 206 ? -2.423 8.808 5.754 1.00 84.50 206 GLU A N 1
ATOM 1546 C CA . GLU A 1 206 ? -1.799 9.564 4.655 1.00 84.50 206 GLU A CA 1
ATOM 1547 C C . GLU A 1 206 ? -2.153 8.998 3.267 1.00 84.50 206 GLU A C 1
ATOM 1549 O O . GLU A 1 206 ? -2.493 9.760 2.357 1.00 84.50 206 GLU A O 1
ATOM 1554 N N . ASP A 1 207 ? -2.140 7.673 3.107 1.00 88.00 207 ASP A N 1
ATOM 1555 C CA . ASP A 1 207 ? -2.499 7.010 1.847 1.00 88.00 207 ASP A CA 1
ATOM 1556 C C . ASP A 1 207 ? -3.951 7.289 1.447 1.00 88.00 207 ASP A C 1
ATOM 1558 O O . ASP A 1 207 ? -4.245 7.619 0.293 1.00 88.00 207 ASP A O 1
ATOM 1562 N N . LEU A 1 208 ? -4.858 7.257 2.423 1.00 91.44 208 LEU A N 1
ATOM 1563 C CA . LEU A 1 208 ? -6.264 7.584 2.230 1.00 91.44 208 LEU A CA 1
ATOM 1564 C C . LEU A 1 208 ? -6.460 9.069 1.889 1.00 91.44 208 LEU A C 1
ATOM 1566 O O . LEU A 1 208 ? -7.209 9.399 0.968 1.00 91.44 208 LEU A O 1
ATOM 1570 N N . GLU A 1 209 ? -5.770 9.981 2.580 1.00 88.50 209 GLU A N 1
ATOM 1571 C CA . GLU A 1 209 ? -5.798 11.409 2.251 1.00 88.50 209 GLU A CA 1
ATOM 1572 C C . GLU A 1 209 ? -5.295 11.669 0.824 1.00 88.50 209 GLU A C 1
ATOM 1574 O O . GLU A 1 209 ? -5.872 12.484 0.090 1.00 88.50 209 GLU A O 1
ATOM 1579 N N . ASN A 1 210 ? -4.239 10.966 0.411 1.00 88.31 210 ASN A N 1
ATOM 1580 C CA . ASN A 1 210 ? -3.690 11.040 -0.937 1.00 88.31 210 ASN A CA 1
ATOM 1581 C C . ASN A 1 210 ? -4.688 10.521 -1.981 1.00 88.31 210 ASN A C 1
ATOM 1583 O O . ASN A 1 210 ? -4.898 11.205 -2.989 1.00 88.31 210 ASN A O 1
ATOM 1587 N N . LEU A 1 211 ? -5.361 9.393 -1.726 1.00 92.94 211 LEU A N 1
ATOM 1588 C CA . LEU A 1 211 ? -6.435 8.872 -2.577 1.00 92.94 211 LEU A CA 1
ATOM 1589 C C . LEU A 1 211 ? -7.567 9.895 -2.737 1.00 92.94 211 LEU A C 1
ATOM 1591 O O . LEU A 1 211 ? -7.933 10.227 -3.864 1.00 92.94 211 LEU A O 1
ATOM 1595 N N . ILE A 1 212 ? -8.100 10.438 -1.635 1.00 93.44 212 ILE A N 1
ATOM 1596 C CA . ILE A 1 212 ? -9.205 11.415 -1.661 1.00 93.44 212 ILE A CA 1
ATOM 1597 C C . ILE A 1 212 ? -8.803 12.664 -2.450 1.00 93.44 212 ILE A C 1
ATOM 1599 O O . ILE A 1 212 ? -9.579 13.179 -3.262 1.00 93.44 212 ILE A O 1
ATOM 1603 N N . ARG A 1 213 ? -7.577 13.161 -2.235 1.00 90.06 213 ARG A N 1
ATOM 1604 C CA . ARG A 1 213 ? -7.047 14.327 -2.950 1.00 90.06 213 ARG A CA 1
ATOM 1605 C C . ARG A 1 213 ? -6.951 14.054 -4.451 1.00 90.06 213 ARG A C 1
ATOM 1607 O O . ARG A 1 213 ? -7.382 14.892 -5.241 1.00 90.06 213 ARG A O 1
ATOM 1614 N N . LYS A 1 214 ? -6.433 12.888 -4.845 1.00 90.56 214 LYS A N 1
ATOM 1615 C CA . LYS A 1 214 ? -6.316 12.480 -6.253 1.00 90.56 214 LYS A CA 1
ATOM 1616 C C . LYS A 1 214 ? -7.677 12.260 -6.901 1.00 90.56 214 LYS A C 1
ATOM 1618 O O . LYS A 1 214 ? -7.913 12.801 -7.973 1.00 90.56 214 LYS A O 1
ATOM 1623 N N . ALA A 1 215 ? -8.602 11.579 -6.228 1.00 93.56 215 ALA A N 1
ATOM 1624 C CA . ALA A 1 215 ? -9.969 11.375 -6.702 1.00 93.56 215 ALA A CA 1
ATOM 1625 C C . ALA A 1 215 ? -10.681 12.708 -6.998 1.00 93.56 215 ALA A C 1
ATOM 1627 O O . ALA A 1 215 ? -11.328 12.856 -8.037 1.00 93.56 215 ALA A O 1
ATOM 1628 N N . ARG A 1 216 ? -10.497 13.716 -6.135 1.00 93.19 216 ARG A N 1
ATOM 1629 C CA . ARG A 1 216 ? -11.060 15.057 -6.342 1.00 93.19 216 ARG A CA 1
ATOM 1630 C C . ARG A 1 216 ? -10.427 15.790 -7.523 1.00 93.19 216 ARG A C 1
ATOM 1632 O O . ARG A 1 216 ? -11.151 16.393 -8.306 1.00 93.19 216 ARG A O 1
ATOM 1639 N N . ILE A 1 217 ? -9.098 15.770 -7.628 1.00 89.69 217 ILE A N 1
ATOM 1640 C CA . ILE A 1 217 ? -8.362 16.523 -8.657 1.00 89.69 217 ILE A CA 1
ATOM 1641 C C . ILE A 1 217 ? -8.518 15.878 -10.039 1.00 89.69 217 ILE A C 1
ATOM 1643 O O . ILE A 1 217 ? -8.728 16.589 -11.016 1.00 89.69 217 ILE A O 1
ATOM 1647 N N . ASP A 1 218 ? -8.421 14.551 -10.118 1.00 90.75 218 ASP A N 1
ATOM 1648 C CA . ASP A 1 218 ? -8.309 13.836 -11.393 1.00 90.75 218 ASP A CA 1
ATOM 1649 C C . ASP A 1 218 ? -9.652 13.369 -11.941 1.00 90.75 218 ASP A C 1
ATOM 1651 O O . ASP A 1 218 ? -9.850 13.346 -13.153 1.00 90.75 218 ASP A O 1
ATOM 1655 N N . LEU A 1 219 ? -10.572 12.981 -11.054 1.00 92.25 219 LEU A N 1
ATOM 1656 C CA . LEU A 1 219 ? -11.826 12.322 -11.429 1.00 92.25 219 LEU A CA 1
ATOM 1657 C C . LEU A 1 219 ? -13.060 13.170 -11.100 1.00 92.25 219 LEU A C 1
ATOM 1659 O O . LEU A 1 219 ? -14.180 12.784 -11.438 1.00 92.25 219 LEU A O 1
ATOM 1663 N N . ASN A 1 220 ? -12.863 14.322 -10.447 1.00 94.88 220 ASN A N 1
ATOM 1664 C CA . ASN A 1 220 ? -13.933 15.159 -9.904 1.00 94.88 220 ASN A CA 1
ATOM 1665 C C . ASN A 1 220 ? -14.887 14.361 -8.988 1.00 94.88 220 ASN A C 1
ATOM 1667 O O . ASN A 1 220 ? -16.106 14.525 -9.032 1.00 94.88 220 ASN A O 1
ATOM 1671 N N . ILE A 1 221 ? -14.318 13.461 -8.178 1.00 95.56 221 ILE A N 1
ATOM 1672 C CA . ILE A 1 221 ? -15.044 12.617 -7.223 1.00 95.56 221 ILE A CA 1
ATOM 1673 C C . ILE A 1 221 ? -14.904 13.205 -5.821 1.00 95.56 221 ILE A C 1
ATOM 1675 O O . ILE A 1 221 ? -13.809 13.575 -5.390 1.00 95.56 221 ILE A O 1
ATOM 1679 N N . ASN A 1 222 ? -16.010 13.258 -5.078 1.00 94.94 222 ASN A N 1
ATOM 1680 C CA . ASN A 1 222 ? -15.997 13.674 -3.680 1.00 94.94 222 ASN A CA 1
ATOM 1681 C C . ASN A 1 222 ? -16.260 12.482 -2.756 1.00 94.94 222 ASN A C 1
ATOM 1683 O O . ASN A 1 222 ? -17.282 11.814 -2.886 1.00 94.94 222 ASN A O 1
ATOM 1687 N N . ILE A 1 223 ? -15.357 12.251 -1.805 1.00 94.06 223 ILE A N 1
ATOM 1688 C CA . ILE A 1 223 ? -15.462 11.190 -0.799 1.00 94.06 223 ILE A CA 1
ATOM 1689 C C . ILE A 1 223 ? -15.625 11.859 0.564 1.00 94.06 223 ILE A C 1
ATOM 1691 O O . ILE A 1 223 ? -14.809 12.702 0.942 1.00 94.06 223 ILE A O 1
ATOM 1695 N N . VAL A 1 224 ? -16.690 11.509 1.285 1.00 90.62 224 VAL A N 1
ATOM 1696 C CA . VAL A 1 224 ? -17.035 12.101 2.584 1.00 90.62 224 VAL A CA 1
ATOM 1697 C C . VAL A 1 224 ? -17.254 10.997 3.606 1.00 90.62 224 VAL A C 1
ATOM 1699 O O . VAL A 1 224 ? -18.250 10.269 3.531 1.00 90.62 224 VAL A O 1
ATOM 1702 N N . PHE A 1 225 ? -16.347 10.910 4.578 1.00 90.31 225 PHE A N 1
ATOM 1703 C CA . PHE A 1 225 ? -16.472 9.999 5.710 1.00 90.31 225 PHE A CA 1
ATOM 1704 C C . PHE A 1 225 ? -17.692 10.331 6.562 1.00 90.31 225 PHE A C 1
ATOM 1706 O O . PHE A 1 225 ? -18.141 11.476 6.652 1.00 90.31 225 PHE A O 1
ATOM 1713 N N . GLN A 1 226 ? -18.273 9.284 7.118 1.00 87.38 226 GLN A N 1
ATOM 1714 C CA . GLN A 1 226 ? -19.491 9.296 7.893 1.00 87.38 226 GLN A CA 1
ATOM 1715 C C . GLN A 1 226 ? -19.182 8.763 9.286 1.00 87.38 226 GLN A C 1
ATOM 1717 O O . GLN A 1 226 ? -18.423 7.811 9.445 1.00 87.38 226 GLN A O 1
ATOM 1722 N N . ARG A 1 227 ? -19.846 9.330 10.287 1.00 84.56 227 ARG A N 1
ATOM 1723 C CA . ARG A 1 227 ? -19.837 8.829 11.660 1.00 84.56 227 ARG A CA 1
ATOM 1724 C C . ARG A 1 227 ? -21.242 8.389 12.083 1.00 84.56 227 ARG A C 1
ATOM 1726 O O . ARG A 1 227 ? -22.214 9.021 11.650 1.00 84.56 227 ARG A O 1
ATOM 1733 N N . PRO A 1 228 ? -21.375 7.363 12.939 1.00 82.31 228 PRO A N 1
ATOM 1734 C CA . PRO A 1 228 ? -22.662 6.993 13.521 1.00 82.31 228 PRO A CA 1
ATOM 1735 C C . PRO A 1 228 ? -23.292 8.156 14.311 1.00 82.31 228 PRO A C 1
ATOM 1737 O O . PRO A 1 228 ? -22.594 8.936 14.968 1.00 82.31 228 PRO A O 1
ATOM 1740 N N . ARG A 1 229 ? -24.624 8.286 14.267 1.00 75.31 229 ARG A N 1
ATOM 1741 C CA . ARG A 1 229 ? -25.392 9.275 15.052 1.00 75.31 229 ARG A CA 1
ATOM 1742 C C . ARG A 1 229 ? -25.523 8.898 16.524 1.00 75.31 229 ARG A C 1
ATOM 1744 O O . ARG A 1 229 ? -25.629 9.792 17.359 1.00 75.31 229 ARG A O 1
ATOM 1751 N N . SER A 1 230 ? -25.550 7.604 16.834 1.00 68.06 230 SER A N 1
ATOM 1752 C CA . SER A 1 230 ? -25.725 7.069 18.183 1.00 68.06 230 SER A CA 1
ATOM 1753 C C . SER A 1 230 ? -24.759 5.913 18.434 1.00 68.06 230 SER A C 1
ATOM 1755 O O . SER A 1 230 ? -24.357 5.207 17.517 1.00 68.06 230 SER A O 1
ATOM 1757 N N . LEU A 1 231 ? -24.423 5.675 19.701 1.00 61.47 231 LEU A N 1
ATOM 1758 C CA . LEU A 1 231 ? -23.602 4.534 20.125 1.00 61.47 231 LEU A CA 1
ATOM 1759 C C . LEU A 1 231 ? -24.312 3.193 19.900 1.00 61.47 231 LEU A C 1
ATOM 1761 O O . LEU A 1 231 ? -23.669 2.182 19.666 1.00 61.47 231 LEU A O 1
ATOM 1765 N N . SER A 1 232 ? -25.647 3.178 19.931 1.00 57.81 232 SER A N 1
ATOM 1766 C CA . SER A 1 232 ? -26.436 1.989 19.586 1.00 57.81 232 SER A CA 1
ATOM 1767 C C . SER A 1 232 ? -26.317 1.600 18.113 1.00 57.81 232 SER A C 1
ATOM 1769 O O . SER A 1 232 ? -26.557 0.448 17.772 1.00 57.81 232 SER A O 1
ATOM 1771 N N . THR A 1 233 ? -25.977 2.559 17.246 1.00 56.59 233 THR A N 1
ATOM 1772 C CA . THR A 1 233 ? -25.808 2.358 15.803 1.00 56.59 233 THR A CA 1
ATOM 1773 C C . THR A 1 233 ? -24.337 2.260 15.404 1.00 56.59 233 THR A C 1
ATOM 1775 O O . THR A 1 233 ? -24.052 2.149 14.215 1.00 56.59 233 THR A O 1
ATOM 1778 N N . SER A 1 234 ? -23.398 2.295 16.365 1.00 60.69 234 SER A N 1
ATOM 1779 C CA . SER A 1 234 ? -21.971 2.214 16.050 1.00 60.69 234 SER A CA 1
ATOM 1780 C C . SER A 1 234 ? -21.599 0.825 15.553 1.00 60.69 234 SER A C 1
ATOM 1782 O O . SER A 1 234 ? -20.932 0.721 14.536 1.00 60.69 234 SER A O 1
ATOM 1784 N N . GLY A 1 235 ? -22.074 -0.257 16.181 1.00 73.12 235 GLY A N 1
ATOM 1785 C CA . GLY A 1 235 ? -21.635 -1.606 15.804 1.00 73.12 235 GLY A CA 1
ATOM 1786 C C . GLY A 1 235 ? -20.102 -1.663 15.712 1.00 73.12 235 GLY A C 1
ATOM 1787 O O . GLY A 1 235 ? -19.424 -1.189 16.620 1.00 73.12 235 GLY A O 1
ATOM 1788 N N . ALA A 1 236 ? -19.571 -2.164 14.591 1.00 81.62 236 ALA A N 1
ATOM 1789 C CA . ALA A 1 236 ? -18.138 -2.117 14.268 1.00 81.62 236 ALA A CA 1
ATOM 1790 C C . ALA A 1 236 ? -17.687 -0.820 13.555 1.00 81.62 236 ALA A C 1
ATOM 1792 O O . ALA A 1 236 ? -16.500 -0.668 13.264 1.00 81.62 236 ALA A O 1
ATOM 1793 N N . PHE A 1 237 ? -18.610 0.097 13.247 1.00 86.25 237 PHE A N 1
ATOM 1794 C CA . PHE A 1 237 ? -18.359 1.349 12.539 1.00 86.25 237 PHE A CA 1
ATOM 1795 C C . PHE A 1 237 ? -18.071 2.529 13.477 1.00 86.25 237 PHE A C 1
ATOM 1797 O O . PHE A 1 237 ? -18.745 2.733 14.488 1.00 86.25 237 PHE A O 1
ATOM 1804 N N . GLY A 1 238 ? -17.124 3.377 13.083 1.00 86.00 238 GLY A N 1
ATOM 1805 C CA . GLY A 1 238 ? -16.797 4.621 13.777 1.00 86.00 238 GLY A CA 1
ATOM 1806 C C . GLY A 1 238 ? -16.229 5.689 12.848 1.00 86.00 238 GLY A C 1
ATOM 1807 O O . GLY A 1 238 ? -16.137 5.501 11.635 1.00 86.00 238 GLY A O 1
ATOM 1808 N N . SER A 1 239 ? -15.875 6.831 13.436 1.00 86.38 239 SER A N 1
ATOM 1809 C CA . SER A 1 239 ? -15.088 7.871 12.767 1.00 86.38 239 SER A CA 1
ATOM 1810 C C . SER A 1 239 ? -13.632 7.436 12.586 1.00 86.38 239 SER A C 1
ATOM 1812 O O . SER A 1 239 ? -13.162 6.529 13.275 1.00 86.38 239 SER A O 1
ATOM 1814 N N . LEU A 1 240 ? -12.867 8.121 11.731 1.00 86.81 240 LEU A N 1
ATOM 1815 C CA . LEU A 1 240 ? -11.430 7.830 11.591 1.00 86.81 240 LEU A CA 1
ATOM 1816 C C . LEU A 1 240 ? -10.671 7.978 12.923 1.00 86.81 240 LEU A C 1
ATOM 1818 O O . LEU A 1 240 ? -9.743 7.222 13.206 1.00 86.81 240 LEU A O 1
ATOM 1822 N N . ALA A 1 241 ? -11.098 8.911 13.778 1.00 83.38 241 ALA A N 1
ATOM 1823 C CA . ALA A 1 241 ? -10.534 9.080 15.117 1.00 83.38 241 ALA A CA 1
ATOM 1824 C C . ALA A 1 241 ? -10.873 7.914 16.062 1.00 83.38 241 ALA A C 1
ATOM 1826 O O . ALA A 1 241 ? -10.068 7.575 16.929 1.00 83.38 241 ALA A O 1
ATOM 1827 N N . ASP A 1 242 ? -12.044 7.297 15.894 1.00 85.56 242 ASP A N 1
ATOM 1828 C CA . ASP A 1 242 ? -12.441 6.119 16.664 1.00 85.56 242 ASP A CA 1
ATOM 1829 C C . ASP A 1 242 ? -11.591 4.903 16.275 1.00 85.56 242 ASP A C 1
ATOM 1831 O O . ASP A 1 242 ? -11.228 4.128 17.152 1.00 85.56 242 ASP A O 1
ATOM 1835 N N . LEU A 1 243 ? -11.204 4.761 15.001 1.00 86.50 243 LEU A N 1
ATOM 1836 C CA . LEU A 1 243 ? -10.316 3.680 14.541 1.00 86.50 243 LEU A CA 1
ATOM 1837 C C . LEU A 1 243 ? -8.905 3.780 15.146 1.00 86.50 243 LEU A C 1
ATOM 1839 O O . LEU A 1 243 ? -8.251 2.760 15.350 1.00 86.50 243 LEU A O 1
ATOM 1843 N N . ALA A 1 244 ? -8.450 5.000 15.441 1.00 83.69 244 ALA A N 1
ATOM 1844 C CA . ALA A 1 244 ? -7.148 5.279 16.050 1.00 83.69 244 ALA A CA 1
ATOM 1845 C C . ALA A 1 244 ? -7.134 5.136 17.585 1.00 83.69 244 ALA A C 1
ATOM 1847 O O . ALA A 1 244 ? -6.079 5.228 18.215 1.00 83.69 244 ALA A O 1
ATOM 1848 N N . SER A 1 245 ? -8.303 4.992 18.213 1.00 80.88 245 SER A N 1
ATOM 1849 C CA . SER A 1 245 ? -8.451 5.025 19.667 1.00 80.88 245 SER A CA 1
ATOM 1850 C C . SER A 1 245 ? -8.385 3.627 20.274 1.00 80.88 245 SER A C 1
ATOM 1852 O O . SER A 1 245 ? -9.158 2.749 19.912 1.00 80.88 245 SER A O 1
ATOM 1854 N N . ASN A 1 246 ? -7.557 3.452 21.308 1.00 74.88 246 ASN A N 1
ATOM 1855 C CA . ASN A 1 246 ? -7.506 2.208 22.092 1.00 74.88 246 ASN A CA 1
ATOM 1856 C C . ASN A 1 246 ? -8.753 1.977 22.968 1.00 74.88 246 ASN A C 1
ATOM 1858 O O . ASN A 1 246 ? -8.896 0.916 23.560 1.00 74.88 246 ASN A O 1
ATOM 1862 N N . ASN A 1 247 ? -9.624 2.983 23.104 1.00 73.69 247 ASN A N 1
ATOM 1863 C CA . ASN A 1 247 ? -10.845 2.920 23.919 1.00 73.69 247 ASN A CA 1
ATOM 1864 C C . ASN A 1 247 ? -12.110 2.823 23.053 1.00 73.69 247 ASN A C 1
ATOM 1866 O O . ASN A 1 247 ? -13.192 3.224 23.487 1.00 73.69 247 ASN A O 1
ATOM 1870 N N . SER A 1 248 ? -11.948 2.411 21.799 1.00 80.56 248 SER A N 1
ATOM 1871 C CA . SER A 1 248 ? -13.001 2.363 20.799 1.00 80.56 248 SER A CA 1
ATOM 1872 C C . SER A 1 248 ? -13.174 0.948 20.271 1.00 80.56 248 SER A C 1
ATOM 1874 O O . SER A 1 248 ? -12.212 0.211 20.074 1.00 80.56 248 SER A O 1
ATOM 1876 N N . ASP A 1 249 ? -14.423 0.615 19.977 1.00 81.31 249 ASP A N 1
ATOM 1877 C CA . ASP A 1 249 ? -14.822 -0.686 19.450 1.00 81.31 249 ASP A CA 1
ATOM 1878 C C . ASP A 1 249 ? -14.886 -0.664 17.915 1.00 81.31 249 ASP A C 1
ATOM 1880 O O . ASP A 1 249 ? -15.238 -1.661 17.287 1.00 81.31 249 ASP A O 1
ATOM 1884 N N . ALA A 1 250 ? -14.580 0.484 17.303 1.00 85.50 250 ALA A N 1
ATOM 1885 C CA . ALA A 1 250 ? -14.662 0.674 15.868 1.00 85.50 250 ALA A CA 1
ATOM 1886 C C . ALA A 1 250 ? -13.454 0.058 15.154 1.00 85.50 250 ALA A C 1
ATOM 1888 O O . ALA A 1 250 ? -12.306 0.417 15.414 1.00 85.50 250 ALA A O 1
ATOM 1889 N N . CYS A 1 251 ? -13.734 -0.816 14.194 1.00 86.62 251 CYS A N 1
ATOM 1890 C CA . CYS A 1 251 ? -12.740 -1.403 13.293 1.00 86.62 251 CYS A CA 1
ATOM 1891 C C . CYS A 1 251 ? -13.000 -1.030 11.823 1.00 86.62 251 CYS A C 1
ATOM 1893 O O . CYS A 1 251 ? -12.159 -1.267 10.957 1.00 86.62 251 CYS A O 1
ATOM 1895 N N . LEU A 1 252 ? -14.166 -0.443 11.534 1.00 90.44 252 LEU A N 1
ATOM 1896 C CA . LEU A 1 252 ? -14.611 -0.068 10.198 1.00 90.44 252 LEU A CA 1
ATOM 1897 C C . LEU A 1 252 ? -14.963 1.422 10.150 1.00 90.44 252 LEU A C 1
ATOM 1899 O O . LEU A 1 252 ? -15.559 1.956 11.084 1.00 90.44 252 LEU A O 1
ATOM 1903 N N . ALA A 1 253 ? -14.668 2.090 9.041 1.00 90.56 253 ALA A N 1
ATOM 1904 C CA . ALA A 1 253 ? -15.191 3.426 8.763 1.00 90.56 253 ALA A CA 1
ATOM 1905 C C . ALA A 1 253 ? -15.992 3.419 7.461 1.00 90.56 253 ALA A C 1
ATOM 1907 O O . ALA A 1 253 ? -15.718 2.642 6.549 1.00 90.56 253 ALA A O 1
ATOM 1908 N N . LEU A 1 254 ? -17.002 4.280 7.375 1.00 90.44 254 LEU A N 1
ATOM 1909 C CA . LEU A 1 254 ? -17.890 4.374 6.220 1.00 90.44 254 LEU A CA 1
ATOM 1910 C C . LEU A 1 254 ? -17.722 5.737 5.560 1.00 90.44 254 LEU A C 1
ATOM 1912 O O . LEU A 1 254 ? -17.708 6.759 6.238 1.00 90.44 254 LEU A O 1
ATOM 1916 N N . ALA A 1 255 ? -17.660 5.777 4.237 1.00 91.56 255 ALA A N 1
ATOM 1917 C CA . ALA A 1 255 ? -17.689 7.008 3.469 1.00 91.56 255 ALA A CA 1
ATOM 1918 C C . ALA A 1 255 ? -18.707 6.926 2.335 1.00 91.56 255 ALA A C 1
ATOM 1920 O O . ALA A 1 255 ? -18.944 5.875 1.740 1.00 91.56 255 ALA A O 1
ATOM 1921 N N . LYS A 1 256 ? -19.300 8.076 2.020 1.00 91.38 256 LYS A N 1
ATOM 1922 C CA . LYS A 1 256 ? -20.131 8.257 0.834 1.00 91.38 256 LYS A CA 1
ATOM 1923 C C . LYS A 1 256 ? -19.277 8.824 -0.291 1.00 91.38 256 LYS A C 1
ATOM 1925 O O . LYS A 1 256 ? -18.558 9.804 -0.091 1.00 91.38 256 LYS A O 1
ATOM 1930 N N . ILE A 1 257 ? -19.402 8.232 -1.467 1.00 94.44 257 ILE A N 1
ATOM 1931 C CA . ILE A 1 257 ? -18.754 8.656 -2.701 1.00 94.44 257 ILE A CA 1
ATOM 1932 C C . ILE A 1 257 ? -19.802 9.333 -3.581 1.00 94.44 257 ILE A C 1
ATOM 1934 O O . ILE A 1 257 ? -20.895 8.806 -3.790 1.00 94.44 257 ILE A O 1
ATOM 1938 N N . GLN A 1 258 ? -19.466 10.503 -4.107 1.00 95.56 258 GLN A N 1
ATOM 1939 C CA . GLN A 1 258 ? -20.229 11.172 -5.149 1.00 95.56 258 GLN A CA 1
ATOM 1940 C C . GLN A 1 258 ? -19.389 11.207 -6.423 1.00 95.56 258 GLN A C 1
ATOM 1942 O O . GLN A 1 258 ? -18.349 11.872 -6.460 1.00 95.56 258 GLN A O 1
ATOM 1947 N N . TYR A 1 259 ? -19.852 10.495 -7.448 1.00 96.69 259 TYR A N 1
ATOM 1948 C CA . TYR A 1 259 ? -19.207 10.432 -8.754 1.00 96.69 259 TYR A CA 1
ATOM 1949 C C . TYR A 1 259 ? -19.596 11.620 -9.631 1.00 96.69 259 TYR A C 1
ATOM 1951 O O . TYR A 1 259 ? -20.659 12.231 -9.457 1.00 96.69 259 TYR A O 1
ATOM 1959 N N . SER A 1 260 ? -18.735 11.926 -10.601 1.00 93.81 260 SER A N 1
ATOM 1960 C CA . SER A 1 260 ? -18.915 13.037 -11.538 1.00 93.81 260 SER A CA 1
ATOM 1961 C C . SER A 1 260 ? -20.075 12.817 -12.514 1.00 93.81 260 SER A C 1
ATOM 1963 O O . SER A 1 260 ? -20.682 13.792 -12.953 1.00 93.81 260 SER A O 1
ATOM 1965 N N . SER A 1 261 ? -20.461 11.562 -12.778 1.00 95.25 261 SER A N 1
ATOM 1966 C CA . SER A 1 261 ? -21.684 11.210 -13.517 1.00 95.25 261 SER A CA 1
ATOM 1967 C C . SER A 1 261 ? -22.988 11.527 -12.774 1.00 95.25 261 SER A C 1
ATOM 1969 O O . SER A 1 261 ? -24.066 11.434 -13.358 1.00 95.25 261 SER A O 1
ATOM 1971 N N . GLY A 1 262 ? -22.916 11.872 -11.484 1.00 93.62 262 GLY A N 1
ATOM 1972 C CA . GLY A 1 262 ? -24.077 12.037 -10.610 1.00 93.62 262 GLY A CA 1
ATOM 1973 C C . GLY A 1 262 ? -24.445 10.775 -9.824 1.00 93.62 262 GLY A C 1
ATOM 1974 O O . GLY A 1 262 ? -25.225 10.875 -8.876 1.00 93.62 262 GLY A O 1
ATOM 1975 N N . LYS A 1 263 ? -23.848 9.615 -10.135 1.00 94.06 263 LYS A N 1
ATOM 1976 C CA . LYS A 1 263 ? -24.012 8.397 -9.328 1.00 94.06 263 LYS A CA 1
ATOM 1977 C C . LYS A 1 263 ? -23.445 8.578 -7.919 1.00 94.06 263 LYS A C 1
ATOM 1979 O O . LYS A 1 263 ? -22.515 9.355 -7.693 1.00 94.06 263 LYS A O 1
ATOM 1984 N N . SER A 1 264 ? -23.987 7.824 -6.972 1.00 91.62 264 SER A N 1
ATOM 1985 C CA . SER A 1 264 ? -23.428 7.695 -5.626 1.00 91.62 264 SER A CA 1
ATOM 1986 C C . SER A 1 264 ? -22.874 6.288 -5.433 1.00 91.62 264 SER A C 1
ATOM 1988 O O . SER A 1 264 ? -23.431 5.333 -5.962 1.00 91.62 264 SER A O 1
ATOM 1990 N N . GLY A 1 265 ? -21.809 6.180 -4.648 1.00 91.38 265 GLY A N 1
ATOM 1991 C CA . GLY A 1 265 ? -21.278 4.911 -4.165 1.00 91.38 265 GLY A CA 1
ATOM 1992 C C . GLY A 1 265 ? -20.862 5.017 -2.706 1.00 91.38 265 GLY A C 1
ATOM 1993 O O . GLY A 1 265 ? -21.018 6.067 -2.071 1.00 91.38 265 GLY A O 1
ATOM 1994 N N . TYR A 1 266 ? -20.312 3.936 -2.178 1.00 91.62 266 TYR A N 1
ATOM 1995 C CA . TYR A 1 266 ? -19.901 3.835 -0.784 1.00 91.62 266 TYR A CA 1
ATOM 1996 C C . TYR A 1 266 ? -18.510 3.232 -0.667 1.00 91.62 266 TYR A C 1
ATOM 1998 O O . TYR A 1 266 ? -18.135 2.365 -1.450 1.00 91.62 266 TYR A O 1
ATOM 2006 N N . LEU A 1 267 ? -17.754 3.684 0.329 1.00 93.25 267 LEU A N 1
ATOM 2007 C CA . LEU A 1 267 ? -16.470 3.103 0.699 1.00 93.25 267 LEU A CA 1
ATOM 2008 C C . LEU A 1 267 ? -16.541 2.624 2.144 1.00 93.25 267 LEU A C 1
ATOM 2010 O O . LEU A 1 267 ? -16.860 3.408 3.035 1.00 93.25 267 LEU A O 1
ATOM 2014 N N . ILE A 1 268 ? -16.229 1.354 2.373 1.00 92.88 268 ILE A N 1
ATOM 2015 C CA . ILE A 1 268 ? -15.995 0.798 3.704 1.00 92.88 268 ILE A CA 1
ATOM 2016 C C . ILE A 1 268 ? -14.488 0.658 3.868 1.00 92.88 268 ILE A C 1
ATOM 2018 O O . ILE A 1 268 ? -13.856 -0.106 3.146 1.00 92.88 268 ILE A O 1
ATOM 2022 N N . LEU A 1 269 ? -13.918 1.408 4.801 1.00 93.88 269 LEU A N 1
ATOM 2023 C CA . LEU A 1 269 ? -12.517 1.312 5.178 1.00 93.88 269 LEU A CA 1
ATOM 2024 C C . LEU A 1 269 ? -12.370 0.279 6.292 1.00 93.88 269 LEU A C 1
ATOM 2026 O O . LEU A 1 269 ? -13.029 0.381 7.326 1.00 93.88 269 LEU A O 1
ATOM 2030 N N . VAL A 1 270 ? -11.459 -0.662 6.095 1.00 93.38 270 VAL A N 1
ATOM 2031 C CA . VAL A 1 270 ? -10.989 -1.621 7.090 1.00 93.38 270 VAL A CA 1
ATOM 2032 C C . VAL A 1 270 ? -9.548 -1.236 7.398 1.00 93.38 270 VAL A C 1
ATOM 2034 O O . VAL A 1 270 ? -8.655 -1.475 6.585 1.00 93.38 270 VAL A O 1
ATOM 2037 N N . LYS A 1 271 ? -9.312 -0.604 8.549 1.00 91.69 271 LYS A N 1
ATOM 2038 C CA . LYS A 1 271 ? -7.951 -0.338 9.033 1.00 91.69 271 LYS A CA 1
ATOM 2039 C C . LYS A 1 271 ? -7.604 -1.408 10.064 1.00 91.69 271 LYS A C 1
ATOM 2041 O O . LYS A 1 271 ? -8.334 -1.504 11.049 1.00 91.69 271 LYS A O 1
ATOM 2046 N N . PRO A 1 272 ? -6.525 -2.192 9.889 1.00 91.56 272 PRO A N 1
ATOM 2047 C CA . PRO A 1 272 ? -6.088 -3.139 10.902 1.00 91.56 272 PRO A CA 1
ATOM 2048 C C . PRO A 1 272 ? -5.870 -2.436 12.243 1.00 91.56 272 PRO A C 1
ATOM 2050 O O . PRO A 1 272 ? -4.976 -1.604 12.394 1.00 91.56 272 PRO A O 1
ATOM 2053 N N . ASN A 1 273 ? -6.712 -2.755 13.215 1.00 91.38 273 ASN A N 1
ATOM 2054 C CA . ASN A 1 273 ? -6.628 -2.278 14.585 1.00 91.38 273 ASN A CA 1
ATOM 2055 C C . ASN A 1 273 ? -7.159 -3.363 15.532 1.00 91.38 273 ASN A C 1
ATOM 2057 O O . ASN A 1 273 ? -7.767 -4.343 15.103 1.00 91.38 273 ASN A O 1
ATOM 2061 N N . LEU A 1 274 ? -6.908 -3.206 16.828 1.00 89.50 274 LEU A N 1
ATOM 2062 C CA . LEU A 1 274 ? -7.425 -4.119 17.845 1.00 89.50 274 LEU A CA 1
ATOM 2063 C C . LEU A 1 274 ? -8.674 -3.508 18.469 1.00 89.50 274 LEU A C 1
ATOM 2065 O O . LEU A 1 274 ? -8.592 -2.833 19.491 1.00 89.50 274 LEU A O 1
ATOM 2069 N N . CYS A 1 275 ? -9.815 -3.718 17.819 1.00 85.69 275 CYS A N 1
ATOM 2070 C CA . CYS A 1 275 ? -11.117 -3.374 18.380 1.00 85.69 275 CYS A CA 1
ATOM 2071 C C . CYS A 1 275 ? -11.585 -4.423 19.410 1.00 85.69 275 CYS A C 1
ATOM 2073 O O . CYS A 1 275 ? -10.900 -5.412 19.672 1.00 85.69 275 CYS A O 1
ATOM 2075 N N . ASN A 1 276 ? -12.744 -4.211 20.036 1.00 79.38 276 ASN A N 1
ATOM 2076 C CA . ASN A 1 276 ? -13.283 -5.163 21.009 1.00 79.38 276 ASN A CA 1
ATOM 2077 C C . ASN A 1 276 ? -13.559 -6.542 20.390 1.00 79.38 276 ASN A C 1
ATOM 2079 O O . ASN A 1 276 ? -13.772 -6.664 19.184 1.00 79.38 276 ASN A O 1
ATOM 2083 N N . ASP A 1 277 ? -13.620 -7.568 21.249 1.00 80.62 277 ASP A N 1
ATOM 2084 C CA . ASP A 1 277 ? -13.894 -8.962 20.854 1.00 80.62 277 ASP A CA 1
ATOM 2085 C C . ASP A 1 277 ? -12.758 -9.599 20.021 1.00 80.62 277 ASP A C 1
ATOM 2087 O O . ASP A 1 277 ? -12.974 -10.480 19.190 1.00 80.62 277 ASP A O 1
ATOM 2091 N N . MET A 1 278 ? -11.519 -9.152 20.260 1.00 88.75 278 MET A N 1
ATOM 2092 C CA . MET A 1 278 ? -10.320 -9.777 19.701 1.00 88.75 278 MET A CA 1
ATOM 2093 C C . MET A 1 278 ? -9.876 -10.992 20.531 1.00 88.75 278 MET A C 1
ATOM 2095 O O . MET A 1 278 ? -9.909 -10.941 21.766 1.00 88.75 278 MET A O 1
ATOM 2099 N N . PRO A 1 279 ? -9.428 -12.078 19.875 1.00 91.44 279 PRO A N 1
ATOM 2100 C CA . PRO A 1 279 ? -8.829 -13.229 20.539 1.00 91.44 279 PRO A CA 1
ATOM 2101 C C . PRO A 1 279 ? -7.658 -12.866 21.469 1.00 91.44 279 PRO A C 1
ATOM 2103 O O . PRO A 1 279 ? -6.891 -11.936 21.212 1.00 91.44 279 PRO A O 1
ATOM 2106 N N . VAL A 1 280 ? -7.517 -13.621 22.563 1.00 92.56 280 VAL A N 1
ATOM 2107 C CA . VAL A 1 280 ? -6.510 -13.370 23.614 1.00 92.56 280 VAL A CA 1
ATOM 2108 C C . VAL A 1 280 ? -5.078 -13.471 23.079 1.00 92.56 280 VAL A C 1
ATOM 2110 O O . VAL A 1 280 ? -4.203 -12.733 23.521 1.00 92.56 280 VAL A O 1
ATOM 2113 N N . ASP A 1 281 ? -4.834 -14.356 22.119 1.00 93.56 281 ASP A N 1
ATOM 2114 C CA . ASP A 1 281 ? -3.552 -14.509 21.434 1.00 93.56 281 ASP A CA 1
ATOM 2115 C C . ASP A 1 281 ? -3.141 -13.238 20.679 1.00 93.56 281 ASP A C 1
ATOM 2117 O O . ASP A 1 281 ? -1.994 -12.825 20.815 1.00 93.56 281 ASP A O 1
ATOM 2121 N N . LEU A 1 282 ? -4.064 -12.543 20.003 1.00 94.25 282 LEU A N 1
ATOM 2122 C CA . LEU A 1 282 ? -3.762 -11.260 19.352 1.00 94.25 282 LEU A CA 1
ATOM 2123 C C . LEU A 1 282 ? -3.433 -10.156 20.361 1.00 94.25 282 LEU A C 1
ATOM 2125 O O . LEU A 1 282 ? -2.539 -9.339 20.127 1.00 94.25 282 LEU A O 1
ATOM 2129 N N . LEU A 1 283 ? -4.138 -10.132 21.497 1.00 92.31 283 LEU A N 1
ATOM 2130 C CA . LEU A 1 283 ? -3.879 -9.172 22.574 1.00 92.31 283 LEU A CA 1
ATOM 2131 C C . LEU A 1 283 ? -2.505 -9.409 23.216 1.00 92.31 283 LEU A C 1
ATOM 2133 O O . LEU A 1 283 ? -1.758 -8.457 23.444 1.00 92.31 283 LEU A O 1
ATOM 2137 N N . ASN A 1 284 ? -2.145 -10.672 23.455 1.00 93.94 284 ASN A N 1
ATOM 2138 C CA . ASN A 1 284 ? -0.824 -11.040 23.960 1.00 93.94 284 ASN A CA 1
ATOM 2139 C C . ASN A 1 284 ? 0.266 -10.732 22.927 1.00 93.94 284 ASN A C 1
ATOM 2141 O O . ASN A 1 284 ? 1.268 -10.108 23.267 1.00 93.94 284 ASN A O 1
ATOM 2145 N N . TYR A 1 285 ? 0.036 -11.066 21.652 1.00 93.81 285 TYR A N 1
ATOM 2146 C CA . TYR A 1 285 ? 0.976 -10.772 20.575 1.00 93.81 285 TYR A CA 1
ATOM 2147 C C . TYR A 1 285 ? 1.238 -9.269 20.450 1.00 93.81 285 TYR A C 1
ATOM 2149 O O . TYR A 1 285 ? 2.391 -8.860 20.342 1.00 93.81 285 TYR A O 1
ATOM 2157 N N . LYS A 1 286 ? 0.197 -8.428 20.541 1.00 92.44 286 LYS A N 1
ATOM 2158 C CA . LYS A 1 286 ? 0.333 -6.965 20.621 1.00 92.44 286 LYS A CA 1
ATOM 2159 C C . LYS A 1 286 ? 1.153 -6.509 21.825 1.00 92.44 286 LYS A C 1
ATOM 2161 O O . LYS A 1 286 ? 1.921 -5.556 21.699 1.00 92.44 286 LYS A O 1
ATOM 2166 N N . SER A 1 287 ? 0.956 -7.130 22.989 1.00 90.81 287 SER A N 1
ATOM 2167 C CA . SER A 1 287 ? 1.704 -6.783 24.203 1.00 90.81 287 SER A CA 1
ATOM 2168 C C . SER A 1 287 ? 3.196 -7.056 24.026 1.00 90.81 287 SER A C 1
ATOM 2170 O O . SER A 1 287 ? 4.021 -6.236 24.429 1.00 90.81 287 SER A O 1
ATOM 2172 N N . ASP A 1 288 ? 3.534 -8.168 23.375 1.00 90.94 288 ASP A N 1
ATOM 2173 C CA . ASP A 1 288 ? 4.917 -8.547 23.090 1.00 90.94 288 ASP A CA 1
ATOM 2174 C C . ASP A 1 288 ? 5.502 -7.749 21.909 1.00 90.94 288 ASP A C 1
ATOM 2176 O O . ASP A 1 288 ? 6.704 -7.473 21.870 1.00 90.94 288 ASP A O 1
ATOM 2180 N N . ASN A 1 289 ? 4.645 -7.317 20.974 1.00 90.88 289 ASN A N 1
ATOM 2181 C CA . ASN A 1 289 ? 4.997 -6.602 19.746 1.00 90.88 289 ASN A CA 1
ATOM 2182 C C . ASN A 1 289 ? 4.203 -5.286 19.621 1.00 90.88 289 ASN A C 1
ATOM 2184 O O . ASN A 1 289 ? 3.207 -5.214 18.894 1.00 90.88 289 ASN A O 1
ATOM 2188 N N . PRO A 1 290 ? 4.651 -4.192 20.270 1.00 89.00 290 PRO A N 1
ATOM 2189 C CA . PRO A 1 290 ? 3.879 -2.950 20.363 1.00 89.00 290 PRO A CA 1
ATOM 2190 C C . PRO A 1 290 ? 3.555 -2.266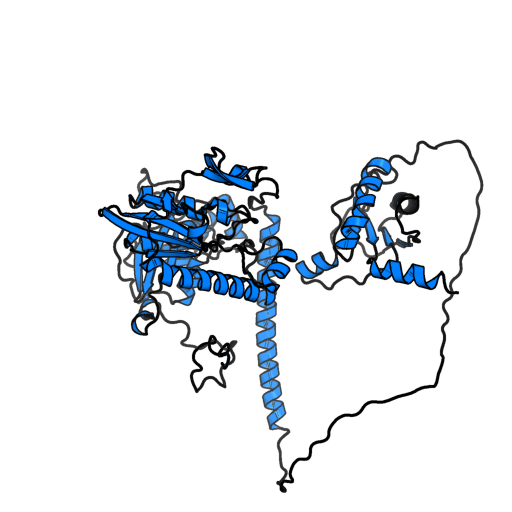 19.031 1.00 89.00 290 PRO A C 1
ATOM 2192 O O . PRO A 1 290 ? 2.649 -1.434 18.993 1.00 89.00 290 PRO A O 1
ATOM 2195 N N . LEU A 1 291 ? 4.276 -2.577 17.950 1.00 86.44 291 LEU A N 1
ATOM 2196 C CA . LEU A 1 291 ? 4.006 -2.023 16.622 1.00 86.44 291 LEU A CA 1
ATOM 2197 C C . LEU A 1 291 ? 2.873 -2.748 15.892 1.00 86.44 291 LEU A C 1
ATOM 2199 O O . LEU A 1 291 ? 2.226 -2.112 15.072 1.00 86.44 291 LEU A O 1
ATOM 2203 N N . PHE A 1 292 ? 2.568 -4.009 16.212 1.00 90.19 292 PHE A N 1
ATOM 2204 C CA . PHE A 1 292 ? 1.450 -4.748 15.613 1.00 90.19 292 PHE A CA 1
ATOM 2205 C C . PHE A 1 292 ? 0.120 -3.994 15.814 1.00 90.19 292 PHE A C 1
ATOM 2207 O O . PHE A 1 292 ? -0.080 -3.428 16.885 1.00 90.19 292 PHE A O 1
ATOM 2214 N N . PRO A 1 293 ? -0.818 -3.933 14.857 1.00 91.81 293 PRO A N 1
ATOM 2215 C CA . PRO A 1 293 ? -0.754 -4.425 13.478 1.00 91.81 293 PRO A CA 1
ATOM 2216 C C . PRO A 1 293 ? -0.254 -3.365 12.470 1.00 91.81 293 PRO A C 1
ATOM 2218 O O . PRO A 1 293 ? -0.654 -3.369 11.313 1.00 91.81 293 PRO A O 1
ATOM 2221 N N . GLN A 1 294 ? 0.562 -2.409 12.918 1.00 89.00 294 GLN A N 1
ATOM 2222 C CA . GLN A 1 294 ? 1.117 -1.294 12.139 1.00 89.00 294 GLN A CA 1
ATOM 2223 C C . GLN A 1 294 ? 2.643 -1.432 11.975 1.00 89.00 294 GLN A C 1
ATOM 2225 O O . GLN A 1 294 ? 3.391 -0.454 12.075 1.00 89.00 294 GLN A O 1
ATOM 2230 N N . GLU A 1 295 ? 3.130 -2.662 11.796 1.00 84.56 295 GLU A N 1
ATOM 2231 C CA . GLU A 1 295 ? 4.561 -2.922 11.622 1.00 84.56 295 GLU A CA 1
ATOM 2232 C C . GLU A 1 295 ? 5.064 -2.393 10.268 1.00 84.56 295 GLU A C 1
ATOM 2234 O O . GLU A 1 295 ? 4.341 -2.441 9.274 1.00 84.56 295 GLU A O 1
ATOM 2239 N N . PRO A 1 296 ? 6.292 -1.848 10.206 1.00 77.38 296 PRO A N 1
ATOM 2240 C CA . PRO A 1 296 ? 6.793 -1.197 9.004 1.00 77.38 296 PRO A CA 1
ATOM 2241 C C . PRO A 1 296 ? 7.151 -2.204 7.906 1.00 77.38 296 PRO A C 1
ATOM 2243 O O . PRO A 1 296 ? 7.750 -3.240 8.171 1.00 77.38 296 PRO A O 1
ATOM 2246 N N . THR A 1 297 ? 6.959 -1.807 6.646 1.00 69.50 297 THR A N 1
ATOM 2247 C CA . THR A 1 297 ? 7.286 -2.583 5.427 1.00 69.50 297 THR A CA 1
ATOM 2248 C C . THR A 1 297 ? 8.775 -2.943 5.275 1.00 69.50 297 THR A C 1
ATOM 2250 O O . THR A 1 297 ? 9.163 -3.671 4.363 1.00 69.50 297 THR A O 1
ATOM 2253 N N . THR A 1 298 ? 9.649 -2.428 6.146 1.00 71.38 298 THR A N 1
ATOM 2254 C CA . THR A 1 298 ? 11.047 -2.876 6.238 1.00 71.38 298 THR A CA 1
ATOM 2255 C C . THR A 1 298 ? 11.184 -4.288 6.808 1.00 71.38 298 THR A C 1
ATOM 2257 O O . THR A 1 298 ? 12.233 -4.899 6.620 1.00 71.38 298 THR A O 1
ATOM 2260 N N . ASP A 1 299 ? 10.162 -4.791 7.505 1.00 73.38 299 ASP A N 1
ATOM 2261 C CA . ASP A 1 299 ? 10.048 -6.191 7.903 1.00 73.38 299 ASP A CA 1
ATOM 2262 C C . ASP A 1 299 ? 9.195 -6.946 6.876 1.00 73.38 299 ASP A C 1
ATOM 2264 O O . ASP A 1 299 ? 7.974 -6.825 6.852 1.00 73.38 299 ASP A O 1
ATOM 2268 N N . GLN A 1 300 ? 9.855 -7.671 5.972 1.00 68.69 300 GLN A N 1
ATOM 2269 C CA . GLN A 1 300 ? 9.187 -8.420 4.899 1.00 68.69 300 GLN A CA 1
ATOM 2270 C C . GLN A 1 300 ? 9.128 -9.930 5.159 1.00 68.69 300 GLN A C 1
ATOM 2272 O O . GLN A 1 300 ? 8.520 -10.658 4.378 1.00 68.69 300 GLN A O 1
ATOM 2277 N N . PHE A 1 301 ? 9.761 -10.420 6.229 1.00 79.62 301 PHE A N 1
ATOM 2278 C CA . PHE A 1 301 ? 9.889 -11.853 6.498 1.00 79.62 301 PHE A CA 1
ATOM 2279 C C . PHE A 1 301 ? 9.188 -12.197 7.796 1.00 79.62 301 PHE A C 1
ATOM 2281 O O . PHE A 1 301 ? 9.815 -12.309 8.850 1.00 79.62 301 PHE A O 1
ATOM 2288 N N . PHE A 1 302 ? 7.875 -12.384 7.694 1.00 82.19 302 PHE A N 1
ATOM 2289 C CA . PHE A 1 302 ? 7.075 -12.689 8.863 1.00 82.19 302 PHE A CA 1
ATOM 2290 C C . PHE A 1 302 ? 7.474 -14.027 9.478 1.00 82.19 302 PHE A C 1
ATOM 2292 O O . PHE A 1 302 ? 7.641 -15.037 8.790 1.00 82.19 302 PHE A O 1
ATOM 2299 N N . SER A 1 303 ? 7.600 -14.031 10.805 1.00 86.50 303 SER A N 1
ATOM 2300 C CA . SER A 1 303 ? 7.617 -15.282 11.562 1.00 86.50 303 SER A CA 1
ATOM 2301 C C . SER A 1 303 ? 6.250 -15.969 11.482 1.00 86.50 303 SER A C 1
ATOM 2303 O O . SER A 1 303 ? 5.242 -15.320 11.210 1.00 86.50 303 SER A O 1
ATOM 2305 N N . GLU A 1 304 ? 6.192 -17.268 11.780 1.00 88.75 304 GLU A N 1
ATOM 2306 C CA . GLU A 1 304 ? 4.924 -18.012 11.834 1.00 88.75 304 GLU A CA 1
ATOM 2307 C C . GLU A 1 304 ? 3.904 -17.336 12.765 1.00 88.75 304 GLU A C 1
ATOM 2309 O O . GLU A 1 304 ? 2.762 -17.114 12.376 1.00 88.75 304 GLU A O 1
ATOM 2314 N N . ALA A 1 305 ? 4.342 -16.917 13.958 1.00 89.62 305 ALA A N 1
ATOM 2315 C CA . ALA A 1 305 ? 3.484 -16.232 14.924 1.00 89.62 305 ALA A CA 1
ATOM 2316 C C . ALA A 1 305 ? 2.972 -14.878 14.407 1.00 89.62 305 ALA A C 1
ATOM 2318 O O . ALA A 1 305 ? 1.813 -14.533 14.628 1.00 89.62 305 ALA A O 1
ATOM 2319 N N . GLN A 1 306 ? 3.819 -14.118 13.709 1.00 89.25 306 GLN A N 1
ATOM 2320 C CA . GLN A 1 306 ? 3.438 -12.835 13.115 1.00 89.25 306 GLN A CA 1
ATOM 2321 C C . GLN A 1 306 ? 2.425 -13.032 11.990 1.00 89.25 306 GLN A C 1
ATOM 2323 O O . GLN A 1 306 ? 1.388 -12.372 11.978 1.00 89.25 306 GLN A O 1
ATOM 2328 N N . TRP A 1 307 ? 2.696 -13.971 11.079 1.00 92.06 307 TRP A N 1
ATOM 2329 C CA . TRP A 1 307 ? 1.800 -14.294 9.975 1.00 92.06 307 TRP A CA 1
ATOM 2330 C C . TRP A 1 307 ? 0.436 -14.761 10.483 1.00 92.06 307 TRP A C 1
ATOM 2332 O O . TRP A 1 307 ? -0.577 -14.192 10.079 1.00 92.06 307 TRP A O 1
ATOM 2342 N N . GLU A 1 308 ? 0.406 -15.711 11.423 1.00 93.31 308 GLU A N 1
ATOM 2343 C CA . GLU A 1 308 ? -0.844 -16.210 12.007 1.00 93.31 308 GLU A CA 1
ATOM 2344 C C . GLU A 1 308 ? -1.600 -15.089 12.730 1.00 93.31 308 GLU A C 1
ATOM 2346 O O . GLU A 1 308 ? -2.815 -14.982 12.597 1.00 93.31 308 GLU A O 1
ATOM 2351 N N . SER A 1 309 ? -0.897 -14.181 13.418 1.00 94.88 309 SER A N 1
ATOM 2352 C CA . SER A 1 309 ? -1.531 -13.038 14.087 1.00 94.88 309 SER A CA 1
ATOM 2353 C C . SER A 1 309 ? -2.181 -12.062 13.097 1.00 94.88 309 SER A C 1
ATOM 2355 O O . SER A 1 309 ? -3.306 -11.615 13.327 1.00 94.88 309 SER A O 1
ATOM 2357 N N . TYR A 1 310 ? -1.528 -11.740 11.972 1.00 93.94 310 TYR A N 1
ATOM 2358 C CA . TYR A 1 310 ? -2.154 -10.930 10.916 1.00 93.94 310 TYR A CA 1
ATOM 2359 C C . TYR A 1 310 ? -3.297 -11.666 10.221 1.00 93.94 310 TYR A C 1
ATOM 2361 O O . TYR A 1 310 ? -4.325 -11.049 9.939 1.00 93.94 310 TYR A O 1
ATOM 2369 N N . PHE A 1 311 ? -3.142 -12.967 9.965 1.00 94.19 311 PHE A N 1
ATOM 2370 C CA . PHE A 1 311 ? -4.184 -13.797 9.372 1.00 94.19 311 PHE A CA 1
ATOM 2371 C C . PHE A 1 311 ? -5.434 -13.820 10.257 1.00 94.19 311 PHE A C 1
ATOM 2373 O O . PHE A 1 311 ? -6.521 -13.471 9.794 1.00 94.19 311 PHE A O 1
ATOM 2380 N N . GLN A 1 312 ? -5.281 -14.139 11.546 1.00 95.12 312 GLN A N 1
ATOM 2381 C CA . GLN A 1 312 ? -6.374 -14.133 12.518 1.00 95.12 312 GLN A CA 1
ATOM 2382 C C . GLN A 1 312 ? -6.995 -12.743 12.655 1.00 95.12 312 GLN A C 1
ATOM 2384 O O . GLN A 1 312 ? -8.220 -12.624 12.660 1.00 95.12 312 GLN A O 1
ATOM 2389 N N . LEU A 1 313 ? -6.190 -11.677 12.710 1.00 94.31 313 LEU A N 1
ATOM 2390 C CA . LEU A 1 313 ? -6.715 -10.313 12.750 1.00 94.31 313 LEU A CA 1
ATOM 2391 C C . LEU A 1 313 ? -7.567 -10.001 11.511 1.00 94.31 313 LEU A C 1
ATOM 2393 O O . LEU A 1 313 ? -8.698 -9.534 11.642 1.00 94.31 313 LEU A O 1
ATOM 2397 N N . GLY A 1 314 ? -7.052 -10.294 10.316 1.00 93.50 314 GLY A N 1
ATOM 2398 C CA . GLY A 1 314 ? -7.767 -10.104 9.056 1.00 93.50 314 GLY A CA 1
ATOM 2399 C C . GLY A 1 314 ? -9.064 -10.910 9.001 1.00 93.50 314 GLY A C 1
ATOM 2400 O O . GLY A 1 314 ? -10.106 -10.365 8.638 1.00 93.50 314 GLY A O 1
ATOM 2401 N N . TYR A 1 315 ? -9.030 -12.168 9.447 1.00 92.38 315 TYR A N 1
ATOM 2402 C CA . TYR A 1 315 ? -10.205 -13.032 9.556 1.00 92.38 315 TYR A CA 1
ATOM 2403 C C . TYR A 1 315 ? -11.279 -12.408 10.463 1.00 92.38 315 TYR A C 1
ATOM 2405 O O . TYR A 1 315 ? -12.440 -12.299 10.070 1.00 92.38 315 TYR A O 1
ATOM 2413 N N . ARG A 1 316 ? -10.896 -11.908 11.649 1.00 90.75 316 ARG A N 1
ATOM 2414 C CA . ARG A 1 316 ? -11.828 -11.258 12.590 1.00 90.75 316 ARG A CA 1
ATOM 2415 C C . ARG A 1 316 ? -12.418 -9.966 12.047 1.00 90.75 316 ARG A C 1
ATOM 2417 O O . ARG A 1 316 ? -13.611 -9.726 12.226 1.00 90.75 316 ARG A O 1
ATOM 2424 N N . LEU A 1 317 ? -11.620 -9.140 11.376 1.00 90.62 317 LEU A N 1
ATOM 2425 C CA . LEU A 1 317 ? -12.118 -7.928 10.722 1.00 90.62 317 LEU A CA 1
ATOM 2426 C C . LEU A 1 317 ? -13.059 -8.272 9.552 1.00 90.62 317 LEU A C 1
ATOM 2428 O O . LEU A 1 317 ? -14.079 -7.606 9.367 1.00 90.62 317 LEU A O 1
ATOM 2432 N N . GLY A 1 318 ? -12.775 -9.357 8.827 1.00 89.12 318 GLY A N 1
ATOM 2433 C CA . GLY A 1 318 ? -13.654 -9.937 7.811 1.00 89.12 318 GLY A CA 1
ATOM 2434 C C . GLY A 1 318 ? -15.012 -10.384 8.365 1.00 89.12 318 GLY A C 1
ATOM 2435 O O . GLY A 1 318 ? -16.046 -10.053 7.785 1.00 89.12 318 GLY A O 1
ATOM 2436 N N . ASP A 1 319 ? -15.047 -11.035 9.531 1.00 85.75 319 ASP A N 1
ATOM 2437 C CA . ASP A 1 319 ? -16.306 -11.395 10.207 1.00 85.75 319 ASP A CA 1
ATOM 2438 C C . ASP A 1 319 ? -17.162 -10.148 10.507 1.00 85.75 319 ASP A C 1
ATOM 2440 O O . ASP A 1 319 ? -18.386 -10.160 10.330 1.00 85.75 319 ASP A O 1
ATOM 2444 N N . LYS A 1 320 ? -16.531 -9.033 10.910 1.00 81.88 320 LYS A N 1
ATOM 2445 C CA . LYS A 1 320 ? -17.240 -7.759 11.131 1.00 81.88 320 LYS A CA 1
ATOM 2446 C C . LYS A 1 320 ? -17.799 -7.183 9.824 1.00 81.88 320 LYS A C 1
ATOM 2448 O O . LYS A 1 320 ? -18.875 -6.586 9.857 1.00 81.88 320 LYS A O 1
ATOM 2453 N N . LEU A 1 321 ? -17.138 -7.397 8.681 1.00 79.19 321 LEU A N 1
ATOM 2454 C CA . LEU A 1 321 ? -17.673 -7.031 7.363 1.00 79.19 321 LEU A CA 1
ATOM 2455 C C . LEU A 1 321 ? -18.891 -7.872 6.967 1.00 79.19 321 LEU A C 1
ATOM 2457 O O . LEU A 1 321 ? -19.828 -7.314 6.409 1.00 79.19 321 LEU A O 1
ATOM 2461 N N . LEU A 1 322 ? -18.925 -9.179 7.257 1.00 66.81 322 LEU A N 1
ATOM 2462 C CA . LEU A 1 322 ? -20.104 -10.015 6.971 1.00 66.81 322 LEU A CA 1
ATOM 2463 C C . LEU A 1 322 ? -21.309 -9.616 7.830 1.00 66.81 322 LEU A C 1
ATOM 2465 O O . LEU A 1 322 ? -22.437 -9.547 7.336 1.00 66.81 322 LEU A O 1
ATOM 2469 N N . LEU A 1 323 ? -21.075 -9.306 9.108 1.00 58.75 323 LEU A N 1
ATOM 2470 C CA . LEU A 1 323 ? -22.095 -8.705 9.970 1.00 58.75 323 LEU A CA 1
ATOM 2471 C C . LEU A 1 323 ? -22.565 -7.372 9.382 1.00 58.75 323 LEU A C 1
ATOM 2473 O O . LEU A 1 323 ? -23.767 -7.130 9.288 1.00 58.75 323 LEU A O 1
ATOM 2477 N N . ALA A 1 324 ? -21.625 -6.559 8.898 1.00 56.72 324 ALA A N 1
ATOM 2478 C CA . ALA A 1 324 ? -21.925 -5.320 8.209 1.00 56.72 324 ALA A CA 1
ATOM 2479 C C . ALA A 1 324 ? -22.613 -5.521 6.856 1.00 56.72 324 ALA A C 1
ATOM 2481 O O . ALA A 1 324 ? -23.348 -4.631 6.493 1.00 56.72 324 ALA A O 1
ATOM 2482 N N . GLN A 1 325 ? -22.445 -6.624 6.118 1.00 53.50 325 GLN A N 1
ATOM 2483 C CA . GLN A 1 325 ? -23.145 -6.899 4.850 1.00 53.50 325 GLN A CA 1
ATOM 2484 C C . GLN A 1 325 ? -24.600 -7.304 5.076 1.00 53.50 325 GLN A C 1
ATOM 2486 O O . GLN A 1 325 ? -25.490 -6.785 4.404 1.00 53.50 325 GLN A O 1
ATOM 2491 N N . ASN A 1 326 ? -24.845 -8.169 6.064 1.00 49.16 326 ASN A N 1
ATOM 2492 C CA . ASN A 1 326 ? -26.202 -8.474 6.520 1.00 49.16 326 ASN A CA 1
ATOM 2493 C C . ASN A 1 326 ? -26.897 -7.216 7.045 1.00 49.16 326 ASN A C 1
ATOM 2495 O O . ASN A 1 326 ? -28.106 -7.075 6.905 1.00 49.16 326 ASN A O 1
ATOM 2499 N N . MET A 1 327 ? -26.116 -6.288 7.603 1.00 45.22 327 MET A N 1
ATOM 2500 C CA . MET A 1 327 ? -26.600 -4.970 7.961 1.00 45.22 327 MET A CA 1
ATOM 2501 C C . MET A 1 327 ? -26.596 -3.996 6.789 1.00 45.22 327 MET A C 1
ATOM 2503 O O . MET A 1 327 ? -27.439 -3.149 6.841 1.00 45.22 327 MET A O 1
ATOM 2507 N N . ALA A 1 328 ? -25.757 -4.042 5.749 1.00 41.38 328 ALA A N 1
ATOM 2508 C CA . ALA A 1 328 ? -25.583 -2.974 4.739 1.00 41.38 328 ALA A CA 1
ATOM 2509 C C . ALA A 1 328 ? -26.710 -2.928 3.708 1.00 41.38 328 ALA A C 1
ATOM 2511 O O . ALA A 1 328 ? -26.920 -1.893 3.079 1.00 41.38 328 ALA A O 1
ATOM 2512 N N . ILE A 1 329 ? -27.475 -4.012 3.593 1.00 48.25 329 ILE A N 1
ATOM 2513 C CA . ILE A 1 329 ? -28.794 -3.976 2.956 1.00 48.25 329 ILE A CA 1
ATOM 2514 C C . ILE A 1 329 ? -29.786 -3.149 3.818 1.00 48.25 329 ILE A C 1
ATOM 2516 O O . ILE A 1 329 ? -30.697 -2.534 3.272 1.00 48.25 329 ILE A O 1
ATOM 2520 N N . ASP A 1 330 ? -29.530 -3.024 5.127 1.00 42.69 330 ASP A N 1
ATOM 2521 C CA . ASP A 1 330 ? -30.315 -2.316 6.157 1.00 42.69 330 ASP A CA 1
ATOM 2522 C C . ASP A 1 330 ? -29.548 -1.194 6.917 1.00 42.69 330 ASP A C 1
ATOM 2524 O O . ASP A 1 330 ? -30.065 -0.656 7.899 1.00 42.69 330 ASP A O 1
ATOM 2528 N N . VAL A 1 331 ? -28.330 -0.784 6.504 1.00 53.03 331 VAL A N 1
ATOM 2529 C CA . VAL A 1 331 ? -27.582 0.304 7.148 1.00 53.03 331 VAL A CA 1
ATOM 2530 C C . VAL A 1 331 ? -28.267 1.525 6.602 1.00 53.03 331 VAL A C 1
ATOM 2532 O O . VAL A 1 331 ? -27.945 2.046 5.532 1.00 53.03 331 VAL A O 1
ATOM 2535 N N . HIS A 1 332 ? -29.301 1.946 7.312 1.00 59.94 332 HIS A N 1
ATOM 2536 C CA . HIS A 1 332 ? -29.968 3.172 6.995 1.00 59.94 332 HIS A CA 1
ATOM 2537 C C . HIS A 1 332 ? -28.926 4.274 7.143 1.00 59.94 332 HIS A C 1
ATOM 2539 O O . HIS A 1 332 ? -28.542 4.656 8.241 1.00 59.94 332 HIS A O 1
ATOM 2545 N N . PHE A 1 333 ? -28.453 4.817 6.019 1.00 64.38 333 PHE A N 1
ATOM 2546 C CA . PHE A 1 333 ? -27.570 5.986 6.002 1.00 64.38 333 PHE A CA 1
ATOM 2547 C C . PHE A 1 333 ? -28.164 7.177 6.774 1.00 64.38 333 PHE A C 1
ATOM 2549 O O . PHE A 1 333 ? -27.441 8.109 7.120 1.00 64.38 333 PHE A O 1
ATOM 2556 N N . SER A 1 334 ? -29.467 7.149 7.089 1.00 64.50 334 SER A N 1
ATOM 2557 C CA . SER A 1 334 ? -30.092 8.062 8.047 1.00 64.50 334 SER A CA 1
ATOM 2558 C C . SER A 1 334 ? -29.527 7.964 9.463 1.00 64.50 334 SER A C 1
ATOM 2560 O O . SER A 1 334 ? -29.713 8.900 10.227 1.00 64.50 334 SER A O 1
ATOM 2562 N N . ASP A 1 335 ? -28.833 6.890 9.819 1.00 74.12 335 ASP A N 1
ATOM 2563 C CA . ASP A 1 335 ? -28.214 6.688 11.131 1.00 74.12 335 ASP A CA 1
ATOM 2564 C C . ASP A 1 335 ? -26.778 7.206 11.174 1.00 74.12 335 ASP A C 1
ATOM 2566 O O . ASP A 1 335 ? -26.130 7.175 12.219 1.00 74.12 335 ASP A O 1
ATOM 2570 N N . PHE A 1 336 ? -26.297 7.737 10.051 1.00 81.00 336 PHE A N 1
ATOM 2571 C CA . PHE A 1 336 ? -24.981 8.324 9.898 1.00 81.00 336 PHE A CA 1
ATOM 2572 C C . PHE A 1 336 ? -25.084 9.829 9.617 1.00 81.00 336 PHE A C 1
ATOM 2574 O O . PHE A 1 336 ? -26.119 10.375 9.208 1.00 81.00 336 PHE A O 1
ATOM 2581 N N . THR A 1 337 ? -23.999 10.537 9.902 1.00 81.00 337 THR A N 1
ATOM 2582 C CA . THR A 1 337 ? -23.817 11.948 9.545 1.00 81.00 337 THR A CA 1
ATOM 2583 C C . THR A 1 337 ? -22.419 12.166 9.001 1.00 81.00 337 THR A C 1
ATOM 2585 O O . THR A 1 337 ? -21.506 11.486 9.473 1.00 81.00 337 THR A O 1
ATOM 2588 N N . PRO A 1 338 ? -22.222 13.144 8.098 1.00 82.62 338 PRO A N 1
ATOM 2589 C CA . PRO A 1 338 ? -20.890 13.535 7.663 1.00 82.62 338 PRO A CA 1
ATOM 2590 C C . PRO A 1 338 ? -19.973 13.791 8.858 1.00 82.62 338 PRO A C 1
ATOM 2592 O O . PRO A 1 338 ? -20.359 14.468 9.814 1.00 82.62 338 PRO A O 1
ATOM 2595 N N . GLU A 1 339 ? -18.777 13.220 8.807 1.00 75.12 339 GLU A N 1
ATOM 2596 C CA . GLU A 1 339 ? -17.740 13.456 9.797 1.00 75.12 339 GLU A CA 1
ATOM 2597 C C . GLU A 1 339 ? -17.210 14.888 9.637 1.00 75.12 339 GLU A C 1
ATOM 2599 O O . GLU A 1 339 ? -16.727 15.286 8.579 1.00 75.12 339 GLU A O 1
ATOM 2604 N N . ASP A 1 340 ? -17.332 15.679 10.699 1.00 62.69 340 ASP A N 1
ATOM 2605 C CA . ASP A 1 340 ? -16.908 17.079 10.801 1.00 62.69 340 ASP A CA 1
ATOM 2606 C C . ASP A 1 340 ? -15.652 17.243 11.679 1.00 62.69 340 ASP A C 1
ATOM 2608 O O . ASP A 1 340 ? -15.316 18.347 12.110 1.00 62.69 340 ASP A O 1
ATOM 2612 N N . GLY A 1 341 ? -14.957 16.135 11.973 1.00 56.16 341 GLY A N 1
ATOM 2613 C CA . GLY A 1 341 ? -13.804 16.091 12.878 1.00 56.16 341 GLY A CA 1
ATOM 2614 C C . GLY A 1 341 ? -14.165 16.251 14.363 1.00 56.16 341 GLY A C 1
ATOM 2615 O O . GLY A 1 341 ? -13.274 16.444 15.198 1.00 56.16 341 GLY A O 1
ATOM 2616 N N . ALA A 1 342 ? -15.456 16.198 14.714 1.00 52.50 342 ALA A N 1
ATOM 2617 C CA . ALA A 1 342 ? -15.915 16.201 16.096 1.00 52.50 342 ALA A CA 1
ATOM 2618 C C . ALA A 1 342 ? -15.724 14.821 16.739 1.00 52.50 342 ALA A C 1
ATOM 2620 O O . ALA A 1 342 ? -16.171 13.810 16.201 1.00 52.50 342 ALA A O 1
ATOM 2621 N N . THR A 1 343 ? -15.101 14.781 17.916 1.00 52.12 343 THR A N 1
ATOM 2622 C CA . THR A 1 343 ? -14.962 13.550 18.706 1.00 52.12 343 THR A CA 1
ATOM 2623 C C . THR A 1 343 ? -16.056 13.451 19.762 1.00 52.12 343 THR A C 1
ATOM 2625 O O . THR A 1 343 ? -16.512 14.464 20.306 1.00 52.12 343 THR A O 1
ATOM 2628 N N . ILE A 1 344 ? -16.456 12.219 20.083 1.00 56.78 344 ILE A N 1
ATOM 2629 C CA . ILE A 1 344 ? -17.313 11.928 21.233 1.00 56.78 344 ILE A CA 1
ATOM 2630 C C . ILE A 1 344 ? -16.425 11.906 22.482 1.00 56.78 344 ILE A C 1
ATOM 2632 O O . ILE A 1 344 ? -15.503 11.103 22.583 1.00 56.78 344 ILE A O 1
ATOM 2636 N N . ILE A 1 345 ? -16.684 12.798 23.434 1.00 56.72 345 ILE A N 1
ATOM 2637 C CA . ILE A 1 345 ? -15.948 12.890 24.698 1.00 56.72 345 ILE A CA 1
ATOM 2638 C C . ILE A 1 345 ? -16.872 12.456 25.828 1.00 56.72 345 ILE A C 1
ATOM 2640 O O . ILE A 1 345 ? -17.977 12.977 25.952 1.00 56.72 345 ILE A O 1
ATOM 2644 N N . THR A 1 346 ? -16.415 11.544 26.680 1.00 53.16 346 THR A N 1
ATOM 2645 C CA . THR A 1 346 ? -17.099 11.232 27.940 1.00 53.16 346 THR A CA 1
ATOM 2646 C C . THR A 1 346 ? -16.785 12.329 28.958 1.00 53.16 346 THR A C 1
ATOM 2648 O O . THR A 1 346 ? -15.622 12.571 29.284 1.00 53.16 346 THR A O 1
ATOM 2651 N N . THR A 1 347 ? -17.804 13.031 29.441 1.00 57.66 347 THR A N 1
ATOM 2652 C CA . THR A 1 347 ? -17.680 14.039 30.494 1.00 57.66 347 THR A CA 1
ATOM 2653 C C . THR A 1 347 ? -17.320 13.373 31.827 1.00 57.66 347 THR A C 1
ATOM 2655 O O . THR A 1 347 ? -17.543 12.174 32.012 1.00 57.66 347 THR A O 1
ATOM 2658 N N . PRO A 1 348 ? -16.831 14.142 32.817 1.00 46.44 348 PRO A N 1
ATOM 2659 C CA . PRO A 1 348 ? -16.602 13.636 34.173 1.00 46.44 348 PRO A CA 1
ATOM 2660 C C . PRO A 1 348 ? -17.856 13.053 34.850 1.00 46.44 348 PRO A C 1
ATOM 2662 O O . PRO A 1 348 ? -17.734 12.320 35.824 1.00 46.44 348 PRO A O 1
ATOM 2665 N N . THR A 1 349 ? -19.053 13.372 34.344 1.00 58.66 349 THR A N 1
ATOM 2666 C CA . THR A 1 349 ? -20.340 12.829 34.806 1.00 58.66 349 THR A CA 1
ATOM 2667 C C . THR A 1 349 ? -20.720 11.507 34.134 1.00 58.66 349 THR A C 1
ATOM 2669 O O . THR A 1 349 ? -21.729 10.916 34.502 1.00 58.66 349 THR A O 1
ATOM 2672 N N . GLY A 1 350 ? -19.917 11.018 33.181 1.00 46.53 350 GLY A N 1
ATOM 2673 C CA . GLY A 1 350 ? -20.193 9.808 32.401 1.00 46.53 350 GLY A CA 1
ATOM 2674 C C . GLY A 1 350 ? -21.014 10.052 31.130 1.00 46.53 350 GLY A C 1
ATOM 2675 O O . GLY A 1 350 ? -21.225 9.119 30.356 1.00 46.53 350 GLY A O 1
ATOM 2676 N N . ASP A 1 351 ? -21.435 11.292 30.873 1.00 44.22 351 ASP A N 1
ATOM 2677 C CA . ASP A 1 351 ? -22.230 11.646 29.697 1.00 44.22 351 ASP A CA 1
ATOM 2678 C C . ASP A 1 351 ? -21.333 11.805 28.470 1.00 44.22 351 ASP A C 1
ATOM 2680 O O . ASP A 1 351 ? -20.320 12.494 28.498 1.00 44.22 351 ASP A O 1
ATOM 2684 N N . LYS A 1 352 ? -21.698 11.201 27.343 1.00 53.09 352 LYS A N 1
ATOM 2685 C CA . LYS A 1 352 ? -20.926 11.327 26.101 1.00 53.09 352 LYS A CA 1
ATOM 2686 C C . LYS A 1 352 ? -21.424 12.533 25.290 1.00 53.09 352 LYS A C 1
ATOM 2688 O O . LYS A 1 352 ? -22.573 12.547 24.860 1.00 53.09 352 LYS A O 1
ATOM 2693 N N . GLN A 1 353 ? -20.577 13.545 25.077 1.00 51.62 353 GLN A N 1
ATOM 2694 C CA . GLN A 1 353 ? -20.879 14.762 24.306 1.00 51.62 353 GLN A CA 1
ATOM 2695 C C . GLN A 1 353 ? -20.013 14.889 23.044 1.00 51.62 353 GLN A C 1
ATOM 2697 O O . GLN A 1 353 ? -18.819 14.602 23.062 1.00 51.62 353 GLN A O 1
ATOM 2702 N N . LEU A 1 354 ? -20.610 15.384 21.956 1.00 51.47 354 LEU A N 1
ATOM 2703 C CA . LEU A 1 354 ? -19.913 15.741 20.715 1.00 51.47 354 LEU A CA 1
ATOM 2704 C C . LEU A 1 354 ? -19.198 17.085 20.879 1.00 51.47 354 LEU A C 1
ATOM 2706 O O . LEU A 1 354 ? -19.844 18.097 21.156 1.00 51.47 354 LEU A O 1
ATOM 2710 N N . LYS A 1 355 ? -17.878 17.116 20.666 1.00 50.84 355 LYS A N 1
ATOM 2711 C CA . LYS A 1 355 ? -17.101 18.363 20.659 1.00 50.84 355 LYS A CA 1
ATOM 2712 C C . LYS A 1 355 ? -16.398 18.553 19.308 1.00 50.84 355 LYS A C 1
ATOM 2714 O O . LYS A 1 355 ? -15.525 17.746 18.983 1.00 50.84 355 LYS A O 1
ATOM 2719 N N . PRO A 1 356 ? -16.717 19.614 18.538 1.00 47.12 356 PRO A N 1
ATOM 2720 C CA . PRO A 1 356 ? -15.977 19.954 17.325 1.00 47.12 356 PRO A CA 1
ATOM 2721 C C . PRO A 1 356 ? -14.531 20.282 17.697 1.00 47.12 356 PRO A C 1
ATOM 2723 O O . PRO A 1 356 ? -14.287 21.014 18.662 1.00 47.12 356 PRO A O 1
ATOM 2726 N N . ASN A 1 357 ? -13.567 19.699 16.985 1.00 49.91 357 ASN A N 1
ATOM 2727 C CA . ASN A 1 357 ? -12.179 19.734 17.424 1.00 49.91 357 ASN A CA 1
ATOM 2728 C C . ASN A 1 357 ? -11.225 20.139 16.293 1.00 49.91 357 ASN A C 1
ATOM 2730 O O . ASN A 1 357 ? -10.955 19.372 15.377 1.00 49.91 357 ASN A O 1
ATOM 2734 N N . SER A 1 358 ? -10.691 21.358 16.399 1.00 41.56 358 SER A N 1
ATOM 2735 C CA . SER A 1 358 ? -9.908 22.056 15.367 1.00 41.56 358 SER A CA 1
ATOM 2736 C C . SER A 1 358 ? -8.453 21.587 15.223 1.00 41.56 358 SER A C 1
ATOM 2738 O O . SER A 1 358 ? -7.709 22.144 14.419 1.00 41.56 358 SER A O 1
ATOM 2740 N N . GLY A 1 359 ? -8.001 20.616 16.022 1.00 41.19 359 GLY A N 1
ATOM 2741 C CA . GLY A 1 359 ? -6.656 20.050 15.867 1.00 41.19 359 GLY A CA 1
ATOM 2742 C C . GLY A 1 359 ? -6.584 19.132 14.646 1.00 41.19 359 GLY A C 1
ATOM 2743 O O . GLY A 1 359 ? -7.488 18.316 14.478 1.00 41.19 359 GLY A O 1
ATOM 2744 N N . ARG A 1 360 ? -5.509 19.218 13.845 1.00 42.22 360 ARG A N 1
ATOM 2745 C CA . ARG A 1 360 ? -5.161 18.169 12.864 1.00 42.22 360 ARG A CA 1
ATOM 2746 C C . ARG A 1 360 ? -5.267 16.809 13.564 1.00 42.22 360 ARG A C 1
ATOM 2748 O O . ARG A 1 360 ? -4.778 16.689 14.685 1.00 42.22 360 ARG A O 1
ATOM 2755 N N . ILE A 1 361 ? -5.855 15.803 12.913 1.00 47.06 361 ILE A N 1
ATOM 2756 C CA . ILE A 1 361 ? -5.925 14.414 13.417 1.00 47.06 361 ILE A CA 1
ATOM 2757 C C . ILE A 1 361 ? -4.537 13.968 13.939 1.00 47.06 361 ILE A C 1
ATOM 2759 O O . ILE A 1 361 ? -4.416 13.438 15.039 1.00 47.06 361 ILE A O 1
ATOM 2763 N N . VAL A 1 362 ? -3.476 14.394 13.244 1.00 40.81 362 VAL A N 1
ATOM 2764 C CA . VAL A 1 362 ? -2.054 14.170 13.560 1.00 40.81 362 VAL A CA 1
ATOM 2765 C C . VAL A 1 362 ? -1.547 14.844 14.854 1.00 40.81 362 VAL A C 1
ATOM 2767 O O . VAL A 1 362 ? -0.641 14.330 15.504 1.00 40.81 362 VAL A O 1
ATOM 2770 N N . SER A 1 363 ? -2.096 15.982 15.297 1.00 34.25 363 SER A N 1
ATOM 2771 C CA . SER A 1 363 ? -1.550 16.714 16.459 1.00 34.25 363 SER A CA 1
ATOM 2772 C C . SER A 1 363 ? -1.980 16.147 17.818 1.00 34.25 363 SER A C 1
ATOM 2774 O O . SER A 1 363 ? -1.664 16.744 18.845 1.00 34.25 363 SER A O 1
ATOM 2776 N N . ARG A 1 364 ? -2.723 15.032 17.846 1.00 43.19 364 ARG A N 1
ATOM 2777 C CA . ARG A 1 364 ? -3.214 14.395 19.082 1.00 43.19 364 ARG A CA 1
ATOM 2778 C C . ARG A 1 364 ? -2.511 13.081 19.437 1.00 43.19 364 ARG A C 1
ATOM 2780 O O . ARG A 1 364 ? -2.761 12.570 20.520 1.00 43.19 364 ARG A O 1
ATOM 2787 N N . LEU A 1 365 ? -1.603 12.590 18.588 1.00 39.16 365 LEU A N 1
ATOM 2788 C CA . LEU A 1 365 ? -0.856 11.341 18.804 1.00 39.16 365 LEU A CA 1
ATOM 2789 C C . LEU A 1 365 ? 0.665 11.519 18.962 1.00 39.16 365 LEU A C 1
ATOM 2791 O O . LEU A 1 365 ? 1.403 10.539 19.020 1.00 39.16 365 LEU A O 1
ATOM 2795 N N . VAL A 1 366 ? 1.169 12.750 19.097 1.00 34.16 366 VAL A N 1
ATOM 2796 C CA . VAL A 1 366 ? 2.601 12.970 19.365 1.00 34.16 366 VAL A CA 1
ATOM 2797 C C . VAL A 1 366 ? 2.877 12.902 20.872 1.00 34.16 366 VAL A C 1
ATOM 2799 O O . VAL A 1 366 ? 3.112 13.908 21.534 1.00 34.16 366 VAL A O 1
ATOM 2802 N N . SER A 1 367 ? 2.852 11.686 21.413 1.00 31.64 367 SER A N 1
ATOM 2803 C CA . SER A 1 367 ? 3.591 11.309 22.631 1.00 31.64 367 SER A CA 1
ATOM 2804 C C . SER A 1 367 ? 4.133 9.875 22.571 1.00 31.64 367 SER A C 1
ATOM 2806 O O . SER A 1 367 ? 4.432 9.257 23.589 1.00 31.64 367 SER A O 1
ATOM 2808 N N . SER A 1 368 ? 4.316 9.330 21.370 1.00 29.47 368 SER A N 1
ATOM 2809 C CA . SER A 1 368 ? 5.072 8.099 21.132 1.00 29.47 368 SER A CA 1
ATOM 2810 C C . SER A 1 368 ? 5.832 8.297 19.830 1.00 29.47 368 SER A C 1
ATOM 2812 O O . SER A 1 368 ? 5.244 8.712 18.838 1.00 29.47 368 SER A O 1
ATOM 2814 N N . GLY A 1 369 ? 7.158 8.160 19.889 1.00 28.19 369 GLY A N 1
ATOM 2815 C CA . GLY A 1 369 ? 8.101 8.680 18.901 1.00 28.19 369 GLY A CA 1
ATOM 2816 C C . GLY A 1 369 ? 7.667 8.461 17.456 1.00 28.19 369 GLY A C 1
ATOM 2817 O O . GLY A 1 369 ? 7.650 7.336 16.968 1.00 28.19 369 GLY A O 1
ATOM 2818 N N . ALA A 1 370 ? 7.371 9.564 16.770 1.00 27.52 370 ALA A N 1
ATOM 2819 C CA . ALA A 1 370 ? 7.268 9.582 15.328 1.00 27.52 370 ALA A CA 1
ATOM 2820 C C . ALA A 1 370 ? 8.625 9.156 14.754 1.00 27.52 370 ALA A C 1
ATOM 2822 O O . ALA A 1 370 ? 9.543 9.967 14.625 1.00 27.52 370 ALA A O 1
ATOM 2823 N N . VAL A 1 371 ? 8.752 7.884 14.379 1.00 29.39 371 VAL A N 1
ATOM 2824 C CA . VAL A 1 371 ? 9.676 7.511 13.316 1.00 29.39 371 VAL A CA 1
ATOM 2825 C C . VAL A 1 371 ? 9.008 7.991 12.035 1.00 29.39 371 VAL A C 1
ATOM 2827 O O . VAL A 1 371 ? 8.387 7.236 11.301 1.00 29.39 371 VAL A O 1
ATOM 2830 N N . SER A 1 372 ? 9.136 9.292 11.767 1.00 29.05 372 SER A N 1
ATOM 2831 C CA . SER A 1 372 ? 9.291 9.701 10.379 1.00 29.05 372 SER A CA 1
ATOM 2832 C C . SER A 1 372 ? 10.431 8.836 9.862 1.00 29.05 372 SER A C 1
ATOM 2834 O O . SER A 1 372 ? 11.533 8.901 10.417 1.00 29.05 372 SER A O 1
ATOM 2836 N N . ALA A 1 373 ? 10.159 7.969 8.888 1.00 29.52 373 ALA A N 1
ATOM 2837 C CA . ALA A 1 373 ? 11.176 7.205 8.184 1.00 29.52 373 ALA A CA 1
ATOM 2838 C C . ALA A 1 373 ? 12.045 8.187 7.385 1.00 29.52 373 ALA A C 1
ATOM 2840 O O . ALA A 1 373 ? 12.045 8.245 6.159 1.00 29.52 373 ALA A O 1
ATOM 2841 N N . THR A 1 374 ? 12.813 8.998 8.109 1.00 30.31 374 THR A N 1
ATOM 2842 C CA . THR A 1 374 ? 13.975 9.683 7.593 1.00 30.31 374 THR A CA 1
ATOM 2843 C C . THR A 1 374 ? 14.961 8.556 7.356 1.00 30.31 374 THR A C 1
ATOM 2845 O O . THR A 1 374 ? 15.614 8.082 8.285 1.00 30.31 374 THR A O 1
ATOM 2848 N N . LEU A 1 375 ? 14.956 8.058 6.121 1.00 31.69 375 LEU A N 1
ATOM 2849 C CA . LEU A 1 375 ? 15.849 7.038 5.586 1.00 31.69 375 LEU A CA 1
ATOM 2850 C C . LEU A 1 375 ? 17.299 7.416 5.908 1.00 31.69 375 LEU A C 1
ATOM 2852 O O . LEU A 1 375 ? 17.980 8.094 5.135 1.00 31.69 375 LEU A O 1
ATOM 2856 N N . SER A 1 376 ? 17.772 6.995 7.077 1.00 29.42 376 SER A N 1
ATOM 2857 C CA . SER A 1 376 ? 19.164 7.108 7.467 1.00 29.42 376 SER A CA 1
ATOM 2858 C C . SER A 1 376 ? 19.887 5.883 6.920 1.00 29.42 376 SER A C 1
ATOM 2860 O O . SER A 1 376 ? 19.528 4.728 7.140 1.00 29.42 376 SER A O 1
ATOM 2862 N N . PHE A 1 377 ? 20.903 6.173 6.122 1.00 36.56 377 PHE A N 1
ATOM 2863 C CA . PHE A 1 377 ? 21.654 5.262 5.265 1.00 36.56 377 PHE A CA 1
ATOM 2864 C C . PHE A 1 377 ? 22.195 3.972 5.909 1.00 36.56 377 PHE A C 1
ATOM 2866 O O . PHE A 1 377 ? 22.513 3.034 5.184 1.00 36.56 377 PHE A O 1
ATOM 2873 N N . GLY A 1 378 ? 22.319 3.906 7.237 1.00 29.64 378 GLY A N 1
ATOM 2874 C CA . GLY A 1 378 ? 22.862 2.733 7.932 1.00 29.64 378 GLY A CA 1
ATOM 2875 C C . GLY A 1 378 ? 21.903 1.539 7.992 1.00 29.64 378 GLY A C 1
ATOM 2876 O O . GLY A 1 378 ? 22.354 0.395 8.001 1.00 29.64 378 GLY A O 1
ATOM 2877 N N . ALA A 1 379 ? 20.588 1.779 7.988 1.00 33.22 379 ALA A N 1
ATOM 2878 C CA . ALA A 1 379 ? 19.599 0.712 8.161 1.00 33.22 379 ALA A CA 1
ATOM 2879 C C . ALA A 1 379 ? 19.420 -0.142 6.892 1.00 33.22 379 ALA A C 1
ATOM 2881 O O . ALA A 1 379 ? 19.329 -1.361 6.973 1.00 33.22 379 ALA A O 1
ATOM 2882 N N . ILE A 1 380 ? 19.455 0.471 5.706 1.00 33.06 380 ILE A N 1
ATOM 2883 C CA . ILE A 1 380 ? 19.158 -0.228 4.445 1.00 33.06 380 ILE A CA 1
ATOM 2884 C C . ILE A 1 380 ? 20.326 -1.093 3.958 1.00 33.06 380 ILE A C 1
ATOM 2886 O O . ILE A 1 380 ? 20.102 -2.207 3.495 1.00 33.06 380 ILE A O 1
ATOM 2890 N N . ALA A 1 381 ? 21.574 -0.632 4.099 1.00 33.75 381 ALA A N 1
ATOM 2891 C CA . ALA A 1 381 ? 22.734 -1.434 3.698 1.00 33.75 381 ALA A CA 1
ATOM 2892 C C . ALA A 1 381 ? 22.884 -2.701 4.563 1.00 33.75 381 ALA A C 1
ATOM 2894 O O . ALA A 1 381 ? 23.302 -3.746 4.071 1.00 33.75 381 ALA A O 1
ATOM 2895 N N . SER A 1 382 ? 22.486 -2.619 5.836 1.00 36.34 382 SER A N 1
ATOM 2896 C CA . SER A 1 382 ? 22.531 -3.739 6.782 1.00 36.34 382 SER A CA 1
ATOM 2897 C C . SER A 1 382 ? 21.409 -4.755 6.534 1.00 36.34 382 SER A C 1
ATOM 2899 O O . SER A 1 382 ? 21.631 -5.958 6.647 1.00 36.34 382 SER A O 1
ATOM 2901 N N . LEU A 1 383 ? 20.215 -4.278 6.163 1.00 37.72 383 LEU A N 1
ATOM 2902 C CA . LEU A 1 383 ? 19.041 -5.122 5.931 1.00 37.72 383 LEU A CA 1
ATOM 2903 C C . LEU A 1 383 ? 19.031 -5.752 4.533 1.00 37.72 383 LEU A C 1
ATOM 2905 O O . LEU A 1 383 ? 18.711 -6.928 4.415 1.00 37.72 383 LEU A O 1
ATOM 2909 N N . GLY A 1 384 ? 19.458 -5.033 3.489 1.00 33.97 384 GLY A N 1
ATOM 2910 C CA . GLY A 1 384 ? 19.514 -5.575 2.125 1.00 33.97 384 GLY A CA 1
ATOM 2911 C C . GLY A 1 384 ? 20.532 -6.710 1.964 1.00 33.97 384 GLY A C 1
ATOM 2912 O O . GLY A 1 384 ? 20.237 -7.719 1.331 1.00 33.97 384 GLY A O 1
ATOM 2913 N N . LEU A 1 385 ? 21.709 -6.593 2.594 1.00 39.31 385 LEU A N 1
ATOM 2914 C CA . LEU A 1 385 ? 22.721 -7.658 2.578 1.00 39.31 385 LEU A CA 1
ATOM 2915 C C . LEU A 1 385 ? 22.352 -8.827 3.503 1.00 39.31 385 LEU A C 1
ATOM 2917 O O . LEU A 1 385 ? 22.578 -9.978 3.138 1.00 39.31 385 LEU A O 1
ATOM 2921 N N . GLY A 1 386 ? 21.761 -8.551 4.672 1.00 37.78 386 GLY A N 1
ATOM 2922 C CA . GLY A 1 386 ? 21.331 -9.589 5.614 1.00 37.78 386 GLY A CA 1
ATOM 2923 C C . GLY A 1 386 ? 20.153 -10.419 5.099 1.00 37.78 386 GLY A C 1
ATOM 2924 O O . GLY A 1 386 ? 20.172 -11.642 5.215 1.00 37.78 386 GLY A O 1
ATOM 2925 N N . ALA A 1 387 ? 19.169 -9.772 4.467 1.00 35.66 387 ALA A N 1
ATOM 2926 C CA . ALA A 1 387 ? 18.033 -10.443 3.840 1.00 35.66 387 ALA A CA 1
ATOM 2927 C C . ALA A 1 387 ? 18.471 -11.307 2.649 1.00 35.66 387 ALA A C 1
ATOM 2929 O O . ALA A 1 387 ? 18.060 -12.461 2.550 1.00 35.66 387 ALA A O 1
ATOM 2930 N N . TRP A 1 388 ? 19.371 -10.803 1.795 1.00 40.34 388 TRP A N 1
ATOM 2931 C CA . TRP A 1 388 ? 19.892 -11.586 0.671 1.00 40.34 388 TRP A CA 1
ATOM 2932 C C . TRP A 1 388 ? 20.697 -12.807 1.135 1.00 40.34 388 TRP A C 1
ATOM 2934 O O . TRP A 1 388 ? 20.510 -13.910 0.629 1.00 40.34 388 TRP A O 1
ATOM 2944 N N . GLN A 1 389 ? 21.543 -12.647 2.156 1.00 37.19 389 GLN A N 1
ATOM 2945 C CA . GLN A 1 389 ? 22.301 -13.763 2.730 1.00 37.19 389 GLN A CA 1
ATOM 2946 C C . GLN A 1 389 ? 21.394 -14.796 3.413 1.00 37.19 389 GLN A C 1
ATOM 2948 O O . GLN A 1 389 ? 21.659 -15.994 3.316 1.00 37.19 389 GLN A O 1
ATOM 2953 N N . ALA A 1 390 ? 20.307 -14.374 4.066 1.00 38.69 390 ALA A N 1
ATOM 2954 C CA . ALA A 1 390 ? 19.325 -15.286 4.651 1.00 38.69 390 ALA A CA 1
ATOM 2955 C C . ALA A 1 390 ? 18.586 -16.102 3.576 1.00 38.69 390 ALA A C 1
ATOM 2957 O O . ALA A 1 390 ? 18.436 -17.314 3.737 1.00 38.69 390 ALA A O 1
ATOM 2958 N N . ILE A 1 391 ? 18.214 -15.472 2.456 1.00 44.06 391 ILE A N 1
ATOM 2959 C CA . ILE A 1 391 ? 17.612 -16.142 1.294 1.00 44.06 391 ILE A CA 1
ATOM 2960 C C . ILE A 1 391 ? 18.589 -17.149 0.680 1.00 44.06 391 ILE A C 1
ATOM 2962 O O . ILE A 1 391 ? 18.208 -18.301 0.488 1.00 44.06 391 ILE A O 1
ATOM 2966 N N . ASP A 1 392 ? 19.857 -16.780 0.466 1.00 42.28 392 ASP A N 1
ATOM 2967 C CA . ASP A 1 392 ? 20.879 -17.720 -0.023 1.00 42.28 392 ASP A CA 1
ATOM 2968 C C . ASP A 1 392 ? 21.031 -18.921 0.923 1.00 42.28 392 ASP A C 1
ATOM 2970 O O . ASP A 1 392 ? 21.137 -20.065 0.482 1.00 42.28 392 ASP A O 1
ATOM 2974 N N . THR A 1 393 ? 20.966 -18.690 2.238 1.00 42.06 393 THR A N 1
ATOM 2975 C CA . THR A 1 393 ? 21.070 -19.765 3.236 1.00 42.06 393 THR A CA 1
ATOM 2976 C C . THR A 1 393 ? 19.844 -20.689 3.217 1.00 42.06 393 THR A C 1
ATOM 2978 O O . THR A 1 393 ? 19.981 -21.897 3.411 1.00 42.06 393 THR A O 1
ATOM 2981 N N . ILE A 1 394 ? 18.644 -20.152 2.980 1.00 43.69 394 ILE A N 1
ATOM 2982 C CA . ILE A 1 394 ? 17.393 -20.924 2.890 1.00 43.69 394 ILE A CA 1
ATOM 2983 C C . ILE A 1 394 ? 17.334 -21.710 1.575 1.00 43.69 394 ILE A C 1
ATOM 2985 O O . ILE A 1 394 ? 17.044 -22.908 1.594 1.00 43.69 394 ILE A O 1
ATOM 2989 N N . ILE A 1 395 ? 17.693 -21.084 0.451 1.00 44.53 395 ILE A N 1
ATOM 2990 C CA . ILE A 1 395 ? 17.768 -21.732 -0.864 1.00 44.53 395 ILE A CA 1
ATOM 2991 C C . ILE A 1 395 ? 18.802 -22.867 -0.831 1.00 44.53 395 ILE A C 1
ATOM 2993 O O . ILE A 1 395 ? 18.482 -23.986 -1.239 1.00 44.53 395 ILE A O 1
ATOM 2997 N N . GLN A 1 396 ? 19.989 -22.640 -0.252 1.00 48.34 396 GLN A N 1
ATOM 2998 C CA . GLN A 1 396 ? 21.018 -23.679 -0.093 1.00 48.34 396 GLN A CA 1
ATOM 2999 C C . GLN A 1 396 ? 20.601 -24.812 0.856 1.00 48.34 396 GLN A C 1
ATOM 3001 O O . GLN A 1 396 ? 20.945 -25.972 0.624 1.00 48.34 396 GLN A O 1
ATOM 3006 N N . ARG A 1 397 ? 19.836 -24.522 1.918 1.00 43.69 397 ARG A N 1
ATOM 3007 C CA . ARG A 1 397 ? 19.271 -25.570 2.788 1.00 43.69 397 ARG A CA 1
ATOM 3008 C C . ARG A 1 397 ? 18.228 -26.410 2.058 1.00 43.69 397 ARG A C 1
ATOM 3010 O O . ARG A 1 397 ? 18.209 -27.624 2.247 1.00 43.69 397 ARG A O 1
ATOM 3017 N N . SER A 1 398 ? 17.415 -25.800 1.193 1.00 38.09 398 SER A N 1
ATOM 3018 C CA . SER A 1 398 ? 16.447 -26.539 0.374 1.00 38.09 398 SER A CA 1
ATOM 3019 C C . SER A 1 398 ? 17.151 -27.479 -0.615 1.00 38.09 398 SER A C 1
ATOM 3021 O O . SER A 1 398 ? 16.792 -28.654 -0.704 1.00 38.09 398 SER A O 1
ATOM 3023 N N . SER A 1 399 ? 18.236 -27.030 -1.263 1.00 42.59 399 SER A N 1
ATOM 3024 C CA . SER A 1 399 ? 18.997 -27.865 -2.199 1.00 42.59 399 SER A CA 1
ATOM 3025 C C . SER A 1 399 ? 19.730 -29.009 -1.491 1.00 42.59 399 SER A C 1
ATOM 3027 O O . SER A 1 399 ? 19.701 -30.137 -1.978 1.00 42.59 399 SER A O 1
ATOM 3029 N N . GLN A 1 400 ? 20.305 -28.761 -0.307 1.00 48.56 400 GLN A N 1
ATOM 3030 C CA . GLN A 1 400 ? 20.933 -29.807 0.514 1.00 48.56 400 GLN A CA 1
ATOM 3031 C C . GLN A 1 400 ? 19.912 -30.816 1.059 1.00 48.56 400 GLN A C 1
ATOM 3033 O O . GLN A 1 400 ? 20.207 -32.009 1.123 1.00 48.56 400 GLN A O 1
ATOM 3038 N N . SER A 1 401 ? 18.696 -30.374 1.404 1.00 41.72 401 SER A N 1
ATOM 3039 C CA . SER A 1 401 ? 17.617 -31.281 1.816 1.00 41.72 401 SER A CA 1
ATOM 3040 C C . SER A 1 401 ? 17.154 -32.185 0.668 1.00 41.72 401 SER A C 1
ATOM 3042 O O . SER A 1 401 ? 16.944 -33.376 0.877 1.00 41.72 401 SER A O 1
ATOM 3044 N N . ASN A 1 402 ? 17.117 -31.669 -0.564 1.00 41.41 402 ASN A N 1
ATOM 3045 C CA . ASN A 1 402 ? 16.760 -32.444 -1.753 1.00 41.41 402 ASN A CA 1
ATOM 3046 C C . ASN A 1 402 ? 17.848 -33.461 -2.143 1.00 41.41 402 ASN A C 1
ATOM 3048 O O . ASN A 1 402 ? 17.525 -34.568 -2.577 1.00 41.41 402 ASN A O 1
ATOM 3052 N N . GLU A 1 403 ? 19.130 -33.142 -1.942 1.00 46.09 403 GLU A N 1
ATOM 3053 C CA . GLU A 1 403 ? 20.222 -34.115 -2.096 1.00 46.09 403 GLU A CA 1
ATOM 3054 C C . GLU A 1 403 ? 20.204 -35.185 -0.995 1.00 46.09 403 GLU A C 1
ATOM 3056 O O . GLU A 1 403 ? 20.388 -36.366 -1.293 1.00 46.09 403 GLU A O 1
ATOM 3061 N N . ALA A 1 404 ? 19.899 -34.814 0.253 1.00 38.84 404 ALA A N 1
ATOM 3062 C CA . ALA A 1 404 ? 19.756 -35.761 1.359 1.00 38.84 404 ALA A CA 1
ATOM 3063 C C . ALA A 1 404 ? 18.549 -36.700 1.174 1.00 38.84 404 ALA A C 1
ATOM 3065 O O . ALA A 1 404 ? 18.662 -37.893 1.443 1.00 38.84 404 ALA A O 1
ATOM 3066 N N . ILE A 1 405 ? 17.423 -36.204 0.647 1.00 40.31 405 ILE A N 1
ATOM 3067 C CA . ILE A 1 405 ? 16.238 -37.016 0.319 1.00 40.31 405 ILE A CA 1
ATOM 3068 C C . ILE A 1 405 ? 16.537 -37.970 -0.852 1.00 40.31 405 ILE A C 1
ATOM 3070 O O . ILE A 1 405 ? 16.171 -39.145 -0.791 1.00 40.31 405 ILE A O 1
ATOM 3074 N N . ARG A 1 406 ? 17.290 -37.532 -1.874 1.00 37.75 406 ARG A N 1
ATOM 3075 C CA . ARG A 1 406 ? 17.758 -38.415 -2.964 1.00 37.75 406 ARG A CA 1
ATOM 3076 C C . ARG A 1 406 ? 18.772 -39.464 -2.487 1.00 37.75 406 ARG A C 1
ATOM 3078 O O . ARG A 1 406 ? 18.720 -40.605 -2.941 1.00 37.75 406 ARG A O 1
ATOM 3085 N N . ALA A 1 407 ? 19.646 -39.123 -1.539 1.00 41.53 407 ALA A N 1
ATOM 3086 C CA . ALA A 1 407 ? 20.561 -40.078 -0.913 1.00 41.53 407 ALA A CA 1
ATOM 3087 C C . ALA A 1 407 ? 19.817 -41.108 -0.040 1.00 41.53 407 ALA A C 1
ATOM 3089 O O . ALA A 1 407 ? 20.164 -42.289 -0.056 1.00 41.53 407 ALA A O 1
ATOM 3090 N N . ASN A 1 408 ? 18.750 -40.695 0.654 1.00 37.78 408 ASN A N 1
ATOM 3091 C CA . ASN A 1 408 ? 17.934 -41.589 1.480 1.00 37.78 408 ASN A CA 1
ATOM 3092 C C . ASN A 1 408 ? 17.064 -42.542 0.637 1.00 37.78 408 ASN A C 1
ATOM 3094 O O . ASN A 1 408 ? 16.859 -43.694 1.022 1.00 37.78 408 ASN A O 1
ATOM 3098 N N . HIS A 1 409 ? 16.614 -42.110 -0.548 1.00 37.06 409 HIS A N 1
ATOM 3099 C CA . HIS A 1 409 ? 15.930 -42.990 -1.504 1.00 37.06 409 HIS A CA 1
ATOM 3100 C C . HIS A 1 409 ? 16.854 -44.071 -2.086 1.00 37.06 409 HIS A C 1
ATOM 3102 O O . HIS A 1 409 ? 16.418 -45.210 -2.245 1.00 37.06 409 HIS A O 1
ATOM 3108 N N . ASN A 1 410 ? 18.136 -43.766 -2.316 1.00 37.78 410 ASN A N 1
ATOM 3109 C CA . ASN A 1 410 ? 19.109 -44.773 -2.757 1.00 37.78 410 ASN A CA 1
ATOM 3110 C C . ASN A 1 410 ? 19.527 -45.728 -1.625 1.00 37.78 410 ASN A C 1
ATOM 3112 O O . ASN A 1 410 ? 19.758 -46.905 -1.880 1.00 37.78 410 ASN A O 1
ATOM 3116 N N . PHE A 1 411 ? 19.548 -45.267 -0.370 1.00 30.81 411 PHE A N 1
ATOM 3117 C CA . PHE A 1 411 ? 19.813 -46.127 0.791 1.00 30.81 411 PHE A CA 1
ATOM 3118 C C . PHE A 1 411 ? 18.635 -47.068 1.122 1.00 30.81 411 PHE A C 1
ATOM 3120 O O . PHE A 1 411 ? 18.833 -48.165 1.640 1.00 30.81 411 PHE A O 1
ATOM 3127 N N . SER A 1 412 ? 17.406 -46.675 0.770 1.00 32.38 412 SER A N 1
ATOM 3128 C CA . SER A 1 412 ? 16.190 -47.474 1.001 1.00 32.38 412 SER A CA 1
ATOM 3129 C C . SER A 1 412 ? 15.992 -48.608 -0.019 1.00 32.38 412 SER A C 1
ATOM 3131 O O . SER A 1 412 ? 15.257 -49.553 0.260 1.00 32.38 412 SER A O 1
ATOM 3133 N N . ALA A 1 413 ? 16.663 -48.551 -1.176 1.00 34.47 413 ALA A N 1
ATOM 3134 C CA . ALA A 1 413 ? 16.607 -49.597 -2.201 1.00 34.47 413 ALA A CA 1
ATOM 3135 C C . ALA A 1 413 ? 17.552 -50.784 -1.915 1.00 34.47 413 ALA A C 1
ATOM 3137 O O . ALA A 1 413 ? 17.256 -51.902 -2.331 1.00 34.47 413 ALA A O 1
ATOM 3138 N N . ASP A 1 414 ? 18.629 -50.573 -1.149 1.00 33.38 414 ASP A N 1
ATOM 3139 C CA . ASP A 1 414 ? 19.592 -51.626 -0.777 1.00 33.38 414 ASP A CA 1
ATOM 3140 C C . ASP A 1 414 ? 19.212 -52.383 0.514 1.00 33.38 414 ASP A C 1
ATOM 3142 O O . ASP A 1 414 ? 19.757 -53.453 0.787 1.00 33.38 414 ASP A O 1
ATOM 3146 N N . LEU A 1 415 ? 18.252 -51.877 1.304 1.00 31.97 415 LEU A N 1
ATOM 3147 C CA . LEU A 1 415 ? 17.855 -52.480 2.589 1.00 31.97 415 LEU A CA 1
ATOM 3148 C C . LEU A 1 415 ? 16.609 -53.387 2.528 1.00 31.97 415 LEU A C 1
ATOM 3150 O O . LEU A 1 415 ? 16.243 -53.987 3.538 1.00 31.97 415 LEU A O 1
ATOM 3154 N N . LEU A 1 416 ? 15.958 -53.517 1.367 1.00 32.12 416 LEU A N 1
ATOM 3155 C CA . LEU A 1 416 ? 14.748 -54.333 1.180 1.00 32.12 416 LEU A CA 1
ATOM 3156 C C . LEU A 1 416 ? 14.981 -55.460 0.166 1.00 32.12 416 LEU A C 1
ATOM 3158 O O . LEU A 1 416 ? 14.355 -55.541 -0.888 1.00 32.12 416 LEU A O 1
ATOM 3162 N N . GLY A 1 417 ? 15.879 -56.375 0.534 1.00 26.61 417 GLY A N 1
ATOM 3163 C CA . GLY A 1 417 ? 16.064 -57.672 -0.108 1.00 26.61 417 GLY A CA 1
ATOM 3164 C C . GLY A 1 417 ? 15.674 -58.818 0.826 1.00 26.61 417 GLY A C 1
ATOM 3165 O O . GLY A 1 417 ? 16.436 -59.186 1.709 1.00 26.61 417 GLY A O 1
ATOM 3166 N N . THR A 1 418 ? 14.509 -59.412 0.552 1.00 33.25 418 THR A N 1
ATOM 3167 C CA . THR A 1 418 ? 14.034 -60.751 0.964 1.00 33.25 418 THR A CA 1
ATOM 3168 C C . THR A 1 418 ? 13.752 -61.018 2.449 1.00 33.25 418 THR A C 1
ATOM 3170 O O . THR A 1 418 ? 14.671 -61.281 3.207 1.00 33.25 418 THR A O 1
ATOM 3173 N N . GLU A 1 419 ? 12.467 -61.153 2.817 1.00 28.50 419 GLU A N 1
ATOM 3174 C CA . GLU A 1 419 ? 11.972 -62.314 3.585 1.00 28.50 419 GLU A CA 1
ATOM 3175 C C . GLU A 1 419 ? 10.427 -62.440 3.569 1.00 28.50 419 GLU A C 1
ATOM 3177 O O . GLU A 1 419 ? 9.695 -61.467 3.410 1.00 28.50 419 GLU A O 1
ATOM 3182 N N . LYS A 1 420 ? 9.939 -63.690 3.630 1.00 27.39 420 LYS A N 1
ATOM 3183 C CA . LYS A 1 420 ? 8.547 -64.146 3.391 1.00 27.39 420 LYS A CA 1
ATOM 3184 C C . LYS A 1 420 ? 7.612 -63.984 4.615 1.00 27.39 420 LYS A C 1
ATOM 3186 O O . LYS A 1 420 ? 8.098 -63.971 5.740 1.00 27.39 420 LYS A O 1
ATOM 3191 N N . PRO A 1 421 ? 6.269 -63.982 4.434 1.00 32.19 421 PRO A N 1
ATOM 3192 C CA . PRO A 1 421 ? 5.314 -63.601 5.480 1.00 32.19 421 PRO A CA 1
ATOM 3193 C C . PRO A 1 421 ? 4.796 -64.776 6.334 1.00 32.19 421 PRO A C 1
ATOM 3195 O O . PRO A 1 421 ? 4.678 -65.908 5.855 1.00 32.19 421 PRO A O 1
ATOM 3198 N N . ARG A 1 422 ? 4.389 -64.483 7.582 1.00 24.92 422 ARG A N 1
ATOM 3199 C CA . ARG A 1 422 ? 3.522 -65.320 8.443 1.00 24.92 422 ARG A CA 1
ATOM 3200 C C . ARG A 1 422 ? 2.537 -64.456 9.274 1.00 24.92 422 ARG A C 1
ATOM 3202 O O . ARG A 1 422 ? 2.788 -63.265 9.416 1.00 24.92 422 ARG A O 1
ATOM 3209 N N . PRO A 1 423 ? 1.402 -65.032 9.737 1.00 27.55 423 PRO A N 1
ATOM 3210 C CA . PRO A 1 423 ? 0.068 -64.398 9.762 1.00 27.55 423 PRO A CA 1
ATOM 3211 C C . PRO A 1 423 ? -0.337 -63.793 11.137 1.00 27.55 423 PRO A C 1
ATOM 3213 O O . PRO A 1 423 ? 0.449 -63.883 12.080 1.00 27.55 423 PRO A O 1
ATOM 3216 N N . PRO A 1 424 ? -1.530 -63.157 11.266 1.00 34.88 424 PRO A N 1
ATOM 3217 C CA . PRO A 1 424 ? -1.804 -62.137 12.282 1.00 34.88 424 PRO A CA 1
ATOM 3218 C C . PRO A 1 424 ? -2.508 -62.677 13.538 1.00 34.88 424 PRO A C 1
ATOM 3220 O O . PRO A 1 424 ? -3.275 -63.634 13.457 1.00 34.88 424 PRO A O 1
ATOM 3223 N N . CYS A 1 425 ? -2.315 -61.994 14.674 1.00 22.91 425 CYS A N 1
ATOM 3224 C CA . CYS A 1 425 ? -3.132 -62.142 15.882 1.00 22.91 425 CYS A CA 1
ATOM 3225 C C . CYS A 1 425 ? -3.459 -60.772 16.512 1.00 22.91 425 CYS A C 1
ATOM 3227 O O . CYS A 1 425 ? -2.641 -59.857 16.522 1.00 22.91 425 CYS A O 1
ATOM 3229 N N . GLU A 1 426 ? -4.691 -60.699 17.008 1.00 25.45 426 GLU A N 1
ATOM 3230 C CA . GLU A 1 426 ? -5.527 -59.577 17.460 1.00 25.45 426 GLU A CA 1
ATOM 3231 C C . GLU A 1 426 ? -5.107 -58.804 18.740 1.00 25.45 426 GLU A C 1
ATOM 3233 O O . GLU A 1 426 ? -4.212 -59.238 19.469 1.00 25.45 426 GLU A O 1
ATOM 3238 N N . PRO A 1 427 ? -5.780 -57.666 19.053 1.00 33.47 427 PRO A N 1
ATOM 3239 C CA . PRO A 1 427 ? -5.339 -56.683 20.043 1.00 33.47 427 PRO A CA 1
ATOM 3240 C C . PRO A 1 427 ? -5.950 -56.890 21.441 1.00 33.47 427 PRO A C 1
ATOM 3242 O O . PRO A 1 427 ? -7.105 -57.294 21.584 1.00 33.47 427 PRO A O 1
ATOM 3245 N N . ARG A 1 428 ? -5.217 -56.506 22.499 1.00 24.25 428 ARG A N 1
ATOM 3246 C CA . ARG A 1 428 ? -5.782 -56.310 23.848 1.00 24.25 428 ARG A CA 1
ATOM 3247 C C . ARG A 1 428 ? -5.235 -55.063 24.551 1.00 24.25 428 ARG A C 1
ATOM 3249 O O . ARG A 1 428 ? -4.036 -54.913 24.749 1.00 24.25 428 ARG A O 1
ATOM 3256 N N . TYR A 1 429 ? -6.190 -54.224 24.948 1.00 27.31 429 TYR A N 1
ATOM 3257 C CA . TYR A 1 429 ? -6.156 -53.147 25.942 1.00 27.31 429 TYR A CA 1
ATOM 3258 C C . TYR A 1 429 ? -5.426 -53.502 27.241 1.00 27.31 429 TYR A C 1
ATOM 3260 O O . TYR A 1 429 ? -5.578 -54.635 27.679 1.00 27.31 429 TYR A O 1
ATOM 3268 N N . TRP A 1 430 ? -4.845 -52.504 27.933 1.00 24.73 430 TRP A N 1
ATOM 3269 C CA . TRP A 1 430 ? -4.894 -52.391 29.405 1.00 24.73 430 TRP A CA 1
ATOM 3270 C C . TRP A 1 430 ? -4.822 -50.936 29.904 1.00 24.73 430 TRP A C 1
ATOM 3272 O O . TRP A 1 430 ? -4.247 -50.050 29.278 1.00 24.73 430 TRP A O 1
ATOM 3282 N N . VAL A 1 431 ? -5.482 -50.736 31.044 1.00 24.47 431 VAL A N 1
ATOM 3283 C CA . VAL A 1 431 ? -5.847 -49.501 31.750 1.00 24.47 431 VAL A CA 1
ATOM 3284 C C . VAL A 1 431 ? -4.914 -49.260 32.957 1.00 24.47 431 VAL A C 1
ATOM 3286 O O . VAL A 1 431 ? -4.363 -50.207 33.503 1.00 24.47 431 VAL A O 1
ATOM 3289 N N . ARG A 1 432 ? -4.796 -47.978 33.354 1.00 27.28 432 ARG A N 1
ATOM 3290 C CA . ARG A 1 432 ? -4.304 -47.349 34.613 1.00 27.28 432 ARG A CA 1
ATOM 3291 C C . ARG A 1 432 ? -3.975 -48.233 35.837 1.00 27.28 432 ARG A C 1
ATOM 3293 O O . ARG A 1 432 ? -4.834 -49.000 36.253 1.00 27.28 432 ARG A O 1
ATOM 3300 N N . SER A 1 433 ? -2.936 -47.826 36.592 1.00 26.17 433 SER A N 1
ATOM 3301 C CA . SER A 1 433 ? -3.051 -47.449 38.029 1.00 26.17 433 SER A CA 1
ATOM 3302 C C . SER A 1 433 ? -1.755 -46.885 38.656 1.00 26.17 433 SER A C 1
ATOM 3304 O O . SER A 1 433 ? -0.657 -47.336 38.350 1.00 26.17 433 SER A O 1
ATOM 3306 N N . TYR A 1 434 ? -1.947 -45.914 39.559 1.00 26.36 434 TYR A N 1
ATOM 3307 C CA . TYR A 1 434 ? -1.030 -45.303 40.544 1.00 26.36 434 TYR A CA 1
ATOM 3308 C C . TYR A 1 434 ? -0.631 -46.288 41.673 1.00 26.36 434 TYR A C 1
ATOM 3310 O O . TYR A 1 434 ? -1.489 -47.076 42.063 1.00 26.36 434 TYR A O 1
ATOM 3318 N N . ASP A 1 435 ? 0.596 -46.212 42.228 1.00 27.23 435 ASP A N 1
ATOM 3319 C CA . ASP A 1 435 ? 0.938 -45.715 43.595 1.00 27.23 435 ASP A CA 1
ATOM 3320 C C . ASP A 1 435 ? 2.342 -46.183 44.110 1.00 27.23 435 ASP A C 1
ATOM 3322 O O . ASP A 1 435 ? 2.645 -47.370 44.125 1.00 27.23 435 ASP A O 1
ATOM 3326 N N . ARG A 1 436 ? 3.116 -45.209 44.637 1.00 26.38 436 ARG A N 1
ATOM 3327 C CA . ARG A 1 436 ? 3.933 -45.196 45.889 1.00 26.38 436 ARG A CA 1
ATOM 3328 C C . ARG A 1 436 ? 5.335 -45.873 46.068 1.00 26.38 436 ARG A C 1
ATOM 3330 O O . ARG A 1 436 ? 5.479 -47.085 46.049 1.00 26.38 436 ARG A O 1
ATOM 3337 N N . ALA A 1 437 ? 6.267 -45.010 46.533 1.00 25.11 437 ALA A N 1
ATOM 3338 C CA . ALA A 1 437 ? 7.296 -45.129 47.607 1.00 25.11 437 ALA A CA 1
ATOM 3339 C C . ALA A 1 437 ? 8.751 -45.657 47.398 1.00 25.11 437 ALA A C 1
ATOM 3341 O O . ALA A 1 437 ? 8.997 -46.851 47.341 1.00 25.11 437 ALA A O 1
ATOM 3342 N N . LEU A 1 438 ? 9.687 -44.694 47.562 1.00 25.66 438 LEU A N 1
ATOM 3343 C CA . LEU A 1 438 ? 10.836 -44.601 48.504 1.00 25.66 438 LEU A CA 1
ATOM 3344 C C . LEU A 1 438 ? 12.153 -45.417 48.345 1.00 25.66 438 LEU A C 1
ATOM 3346 O O . LEU A 1 438 ? 12.179 -46.635 48.473 1.00 25.66 438 LEU A O 1
ATOM 3350 N N . SER A 1 439 ? 13.254 -44.635 48.388 1.00 25.16 439 SER A N 1
ATOM 3351 C CA . SER A 1 439 ? 14.542 -44.807 49.122 1.00 25.16 439 SER A CA 1
ATOM 3352 C C . SER A 1 439 ? 15.831 -45.239 48.382 1.00 25.16 439 SER A C 1
ATOM 3354 O O . SER A 1 439 ? 15.823 -46.178 47.597 1.00 25.16 439 SER A O 1
ATOM 3356 N N . GLY A 1 440 ? 16.943 -44.551 48.727 1.00 24.98 440 GLY A N 1
ATOM 3357 C CA . GLY A 1 440 ? 18.361 -44.911 48.478 1.00 24.98 440 GLY A CA 1
ATOM 3358 C C . GLY A 1 440 ? 19.115 -43.954 47.532 1.00 24.98 440 GLY A C 1
ATOM 3359 O O . GLY A 1 440 ? 19.018 -44.110 46.325 1.00 24.98 440 GLY A O 1
ATOM 3360 N N . THR A 1 441 ? 19.634 -42.799 47.979 1.00 25.06 441 THR A N 1
ATOM 3361 C CA . THR A 1 441 ? 21.048 -42.509 48.357 1.00 25.06 441 THR A CA 1
ATOM 3362 C C . THR A 1 441 ? 22.136 -43.117 47.463 1.00 25.06 441 THR A C 1
ATOM 3364 O O . THR A 1 441 ? 22.293 -44.329 47.486 1.00 25.06 441 THR A O 1
ATOM 3367 N N . ASP A 1 442 ? 22.944 -42.267 46.807 1.00 26.70 442 ASP A N 1
ATOM 3368 C CA . ASP A 1 442 ? 24.415 -42.364 46.829 1.00 26.70 442 ASP A CA 1
ATOM 3369 C C . ASP A 1 442 ? 25.115 -41.070 46.356 1.00 26.70 442 ASP A C 1
ATOM 3371 O O . ASP A 1 442 ? 24.666 -40.367 45.452 1.00 26.70 442 ASP A O 1
ATOM 3375 N N . ASN A 1 443 ? 26.208 -40.763 47.061 1.00 24.61 443 ASN A N 1
ATOM 3376 C CA . ASN A 1 443 ? 27.074 -39.579 47.019 1.00 24.61 443 ASN A CA 1
ATOM 3377 C C . ASN A 1 443 ? 28.076 -39.583 45.847 1.00 24.61 443 ASN A C 1
ATOM 3379 O O . ASN A 1 443 ? 28.587 -40.645 45.505 1.00 24.61 443 ASN A O 1
ATOM 3383 N N . CYS A 1 444 ? 28.529 -38.397 45.399 1.00 22.94 444 CYS A N 1
ATOM 3384 C CA . CYS A 1 444 ? 29.972 -38.108 45.279 1.00 22.94 444 CYS A CA 1
ATOM 3385 C C . CYS A 1 444 ? 30.273 -36.602 45.107 1.00 22.94 444 CYS A C 1
ATOM 3387 O O . CYS A 1 444 ? 29.657 -35.923 44.288 1.00 22.94 444 CYS A O 1
ATOM 3389 N N . SER A 1 445 ? 31.251 -36.107 45.871 1.00 22.20 445 SER A N 1
ATOM 3390 C CA . SER A 1 445 ? 31.604 -34.692 46.064 1.00 22.20 445 SER A CA 1
ATOM 3391 C C . SER A 1 445 ? 33.012 -34.358 45.528 1.00 22.20 445 SER A C 1
ATOM 3393 O O . SER A 1 445 ? 33.938 -35.120 45.773 1.00 22.20 445 SER A O 1
ATOM 3395 N N . ILE A 1 446 ? 33.107 -33.213 44.827 1.00 27.12 446 ILE A N 1
ATOM 3396 C CA . ILE A 1 446 ? 34.143 -32.144 44.645 1.00 27.12 446 ILE A CA 1
ATOM 3397 C C . ILE A 1 446 ? 35.641 -32.391 45.014 1.00 27.12 446 ILE A C 1
ATOM 3399 O O . ILE A 1 446 ? 35.945 -33.143 45.936 1.00 27.12 446 ILE A O 1
ATOM 3403 N N . PRO A 1 447 ? 36.604 -31.643 44.411 1.00 25.00 447 PRO A N 1
ATOM 3404 C CA . PRO A 1 447 ? 37.035 -30.402 45.086 1.00 25.00 447 PRO A CA 1
ATOM 3405 C C . PRO A 1 447 ? 37.376 -29.200 44.172 1.00 25.00 447 PRO A C 1
ATOM 3407 O O . PRO A 1 447 ? 37.857 -29.333 43.049 1.00 25.00 447 PRO A O 1
ATOM 3410 N N . LEU A 1 448 ? 37.154 -28.007 44.732 1.00 22.25 448 LEU A N 1
ATOM 3411 C CA . LEU A 1 448 ? 37.486 -26.670 44.231 1.00 22.25 448 LEU A CA 1
ATOM 3412 C C . LEU A 1 448 ? 38.493 -26.057 45.223 1.00 22.25 448 LEU A C 1
ATOM 3414 O O . LEU A 1 448 ? 38.232 -26.073 46.426 1.00 22.25 448 LEU A O 1
ATOM 3418 N N . SER A 1 449 ? 39.622 -25.517 44.758 1.00 21.52 449 SER A N 1
ATOM 3419 C CA . SER A 1 449 ? 40.524 -24.695 45.584 1.00 21.52 449 SER A CA 1
ATOM 3420 C C . SER A 1 449 ? 41.407 -23.775 44.734 1.00 21.52 449 SER A C 1
ATOM 3422 O O . SER A 1 449 ? 42.103 -24.271 43.860 1.00 21.52 449 SER A O 1
ATOM 3424 N N . VAL A 1 450 ? 41.390 -22.461 45.021 1.00 25.00 450 VAL A N 1
ATOM 3425 C CA . VAL A 1 450 ? 42.496 -21.463 44.932 1.00 25.00 450 VAL A CA 1
ATOM 3426 C C . VAL A 1 450 ? 42.025 -20.234 45.749 1.00 25.00 450 VAL A C 1
ATOM 3428 O O . VAL A 1 450 ? 41.040 -19.607 45.384 1.00 25.00 450 VAL A O 1
ATOM 3431 N N . ALA A 1 451 ? 42.443 -20.057 47.008 1.00 23.33 451 ALA A N 1
ATOM 3432 C CA . ALA A 1 451 ? 43.598 -19.294 47.521 1.00 23.33 451 ALA A CA 1
ATOM 3433 C C . ALA A 1 451 ? 43.516 -17.752 47.360 1.00 23.33 451 ALA A C 1
ATOM 3435 O O . ALA A 1 451 ? 43.761 -17.201 46.290 1.00 23.33 451 ALA A O 1
ATOM 3436 N N . ILE A 1 452 ? 43.224 -17.081 48.483 1.00 22.59 452 ILE A N 1
ATOM 3437 C CA . ILE A 1 452 ? 43.323 -15.631 48.735 1.00 22.59 452 ILE A CA 1
ATOM 3438 C C . ILE A 1 452 ? 44.754 -15.322 49.195 1.00 22.59 452 ILE A C 1
ATOM 3440 O O . ILE A 1 452 ? 45.327 -16.104 49.954 1.00 22.59 452 ILE A O 1
ATOM 3444 N N . ASN A 1 453 ? 45.322 -14.183 48.786 1.00 23.02 453 ASN A N 1
ATOM 3445 C CA . ASN A 1 453 ? 46.570 -13.680 49.359 1.00 23.02 453 ASN A CA 1
ATOM 3446 C C . ASN A 1 453 ? 46.479 -12.167 49.620 1.00 23.02 453 ASN A C 1
ATOM 3448 O O . ASN A 1 453 ? 46.348 -11.377 48.687 1.00 23.02 453 ASN A O 1
ATOM 3452 N N . ASP A 1 454 ? 46.570 -11.801 50.898 1.00 23.00 454 ASP A N 1
ATOM 3453 C CA . ASP A 1 454 ? 46.694 -10.439 51.419 1.00 23.00 454 ASP A CA 1
ATOM 3454 C C . ASP A 1 454 ? 48.158 -9.978 51.390 1.00 23.00 454 ASP A C 1
ATOM 3456 O O . ASP A 1 454 ? 49.042 -10.693 51.867 1.00 23.00 454 ASP A O 1
ATOM 3460 N N . LYS A 1 455 ? 48.415 -8.736 50.954 1.00 24.50 455 LYS A N 1
ATOM 3461 C CA . LYS A 1 455 ? 49.546 -7.932 51.448 1.00 24.50 455 LYS A CA 1
ATOM 3462 C C . LYS A 1 455 ? 49.174 -6.453 51.558 1.00 24.50 455 LYS A C 1
ATOM 3464 O O . LYS A 1 455 ? 48.666 -5.842 50.625 1.00 24.50 455 LYS A O 1
ATOM 3469 N N . GLN A 1 456 ? 49.471 -5.921 52.740 1.00 24.08 456 GLN A N 1
ATOM 3470 C CA . GLN A 1 456 ? 49.257 -4.560 53.220 1.00 24.08 456 GLN A CA 1
ATOM 3471 C C . GLN A 1 456 ? 50.218 -3.539 52.590 1.00 24.08 456 GLN A C 1
ATOM 3473 O O . GLN A 1 456 ? 51.388 -3.847 52.374 1.00 24.08 456 GLN A O 1
ATOM 3478 N N . HIS A 1 457 ? 49.758 -2.290 52.460 1.00 25.12 457 HIS A N 1
ATOM 3479 C CA . HIS A 1 457 ? 50.565 -1.102 52.752 1.00 25.12 457 HIS A CA 1
ATOM 3480 C C . HIS A 1 457 ? 49.674 0.026 53.300 1.00 25.12 457 HIS A C 1
ATOM 3482 O O . HIS A 1 457 ? 48.659 0.394 52.715 1.00 25.12 457 HIS A O 1
ATOM 3488 N N . THR A 1 458 ? 50.066 0.530 54.466 1.00 23.22 458 THR A N 1
ATOM 3489 C CA . THR A 1 458 ? 49.529 1.673 55.213 1.00 23.22 458 THR A CA 1
ATOM 3490 C C . THR A 1 458 ? 50.179 2.981 54.756 1.00 23.22 458 THR A C 1
ATOM 3492 O O . THR A 1 458 ? 51.402 3.005 54.694 1.00 23.22 458 THR A O 1
ATOM 3495 N N . GLU A 1 459 ? 49.404 4.052 54.518 1.00 23.44 459 GLU A N 1
ATOM 3496 C CA . GLU A 1 459 ? 49.592 5.406 55.099 1.00 23.44 459 GLU A CA 1
ATOM 3497 C C . GLU A 1 459 ? 48.695 6.501 54.470 1.00 23.44 459 GLU A C 1
ATOM 3499 O O . GLU A 1 459 ? 48.375 6.490 53.285 1.00 23.44 459 GLU A O 1
ATOM 3504 N N . SER A 1 460 ? 48.378 7.496 55.310 1.00 24.14 460 SER A N 1
ATOM 3505 C CA . SER A 1 460 ? 47.743 8.809 55.069 1.00 24.14 460 SER A CA 1
ATOM 3506 C C . SER A 1 460 ? 46.207 8.883 54.961 1.00 24.14 460 SER A C 1
ATOM 3508 O O . SER A 1 460 ? 45.586 8.811 53.904 1.00 24.14 460 SER A O 1
ATOM 3510 N N . LYS A 1 461 ? 45.596 9.114 56.132 1.00 30.39 461 LYS A N 1
ATOM 3511 C CA . LYS A 1 461 ? 44.349 9.875 56.282 1.00 30.39 461 LYS A CA 1
ATOM 3512 C C . LYS A 1 461 ? 44.638 11.362 56.015 1.00 30.39 461 LYS A C 1
ATOM 3514 O O . LYS A 1 461 ? 45.753 11.812 56.255 1.00 30.39 461 LYS A O 1
ATOM 3519 N N . ASP A 1 462 ? 43.604 12.082 55.585 1.00 28.80 462 ASP A N 1
ATOM 3520 C CA . ASP A 1 462 ? 43.545 13.534 55.337 1.00 28.80 462 ASP A CA 1
ATOM 3521 C C . ASP A 1 462 ? 44.195 14.054 54.045 1.00 28.80 462 ASP A C 1
ATOM 3523 O O . ASP A 1 462 ? 45.199 14.756 54.064 1.00 28.80 462 ASP A O 1
ATOM 3527 N N . ASN A 1 463 ? 43.564 13.715 52.911 1.00 24.08 463 ASN A N 1
ATOM 3528 C CA . ASN A 1 463 ? 43.419 14.511 51.673 1.00 24.08 463 ASN A CA 1
ATOM 3529 C C . ASN A 1 463 ? 42.941 13.548 50.569 1.00 24.08 463 ASN A C 1
ATOM 3531 O O . ASN A 1 463 ? 43.744 12.914 49.903 1.00 24.08 463 ASN A O 1
ATOM 3535 N N . THR A 1 464 ? 41.656 13.287 50.331 1.00 32.19 464 THR A N 1
ATOM 3536 C CA . THR A 1 464 ? 40.829 14.105 49.430 1.00 32.19 464 THR A CA 1
ATOM 3537 C C . THR A 1 464 ? 39.446 13.442 49.308 1.00 32.19 464 THR A C 1
ATOM 3539 O O . THR A 1 464 ? 39.217 12.581 48.468 1.00 32.19 464 THR A O 1
ATOM 3542 N N . ILE A 1 465 ? 38.467 13.899 50.092 1.00 34.88 465 ILE A N 1
ATOM 3543 C CA . ILE A 1 465 ? 37.028 13.618 49.873 1.00 34.88 465 ILE A CA 1
ATOM 3544 C C . ILE A 1 465 ? 36.500 14.387 48.623 1.00 34.88 465 ILE A C 1
ATOM 3546 O O . ILE A 1 465 ? 35.310 14.434 48.331 1.00 34.88 465 ILE A O 1
ATOM 3550 N N . SER A 1 466 ? 37.399 14.958 47.811 1.00 34.72 466 SER A N 1
ATOM 3551 C CA . SER A 1 466 ? 37.107 15.731 46.599 1.00 34.72 466 SER A CA 1
ATOM 3552 C C . SER A 1 466 ? 37.486 15.048 45.272 1.00 34.72 466 SER A C 1
ATOM 3554 O O . SER A 1 466 ? 37.291 15.666 44.229 1.00 34.72 466 SER A O 1
ATOM 3556 N N . SER A 1 467 ? 37.969 13.795 45.262 1.00 37.84 467 SER A N 1
ATOM 3557 C CA . SER A 1 467 ? 38.426 13.108 44.031 1.00 37.84 467 SER A CA 1
ATOM 3558 C C . SER A 1 467 ? 37.452 12.077 43.428 1.00 37.84 467 SER A C 1
ATOM 3560 O O . SER A 1 467 ? 37.673 11.627 42.308 1.00 37.84 467 SER A O 1
ATOM 3562 N N . PHE A 1 468 ? 36.334 11.742 44.089 1.00 45.16 468 PHE A N 1
ATOM 3563 C CA . PHE A 1 468 ? 35.345 10.784 43.547 1.00 45.16 468 PHE A CA 1
ATOM 3564 C C . PHE A 1 468 ? 34.371 11.371 42.515 1.00 45.16 468 PHE A C 1
ATOM 3566 O O . PHE A 1 468 ? 33.717 10.627 41.784 1.00 45.16 468 PHE A O 1
ATOM 3573 N N . LYS A 1 469 ? 34.290 12.700 42.396 1.00 53.59 469 LYS A N 1
ATOM 3574 C CA . LYS A 1 469 ? 33.530 13.338 41.317 1.00 53.59 469 LYS A CA 1
ATOM 3575 C C . LYS A 1 469 ? 34.342 13.205 40.032 1.00 53.59 469 LYS A C 1
ATOM 3577 O O . LYS A 1 469 ? 35.278 13.979 39.860 1.00 53.59 469 LYS A O 1
ATOM 3582 N N . LYS A 1 470 ? 33.939 12.281 39.143 1.00 63.44 470 LYS A N 1
ATOM 3583 C CA . LYS A 1 470 ? 34.502 11.985 37.798 1.00 63.44 470 LYS A CA 1
ATOM 3584 C C . LYS A 1 470 ? 35.439 10.769 37.664 1.00 63.44 470 LYS A C 1
ATOM 3586 O O . LYS A 1 470 ? 36.195 10.709 36.696 1.00 63.44 470 LYS A O 1
ATOM 3591 N N . ALA A 1 471 ? 35.358 9.769 38.544 1.00 74.44 471 ALA A N 1
ATOM 3592 C CA . ALA A 1 471 ? 36.149 8.531 38.411 1.00 74.44 471 ALA A CA 1
ATOM 3593 C C . ALA A 1 471 ? 35.935 7.776 37.075 1.00 74.44 471 ALA A C 1
ATOM 3595 O O . ALA A 1 471 ? 36.825 7.067 36.613 1.00 74.44 471 ALA A O 1
ATOM 3596 N N . CYS A 1 472 ? 34.778 7.958 36.432 1.00 82.81 472 CYS A N 1
ATOM 3597 C CA . CYS A 1 472 ? 34.407 7.330 35.163 1.00 82.81 472 CYS A CA 1
ATOM 3598 C C . CYS A 1 472 ? 34.334 8.313 33.986 1.00 82.81 472 CYS A C 1
ATOM 3600 O O . CYS A 1 472 ? 33.731 8.011 32.955 1.00 82.81 472 CYS A O 1
ATOM 3602 N N . HIS A 1 473 ? 34.936 9.499 34.102 1.00 84.50 473 HIS A N 1
ATOM 3603 C CA . HIS A 1 473 ? 34.830 10.510 33.054 1.00 84.50 473 HIS A CA 1
ATOM 3604 C C . HIS A 1 473 ? 35.469 10.070 31.733 1.00 84.50 473 HIS A C 1
ATOM 3606 O O . HIS A 1 473 ? 36.653 9.735 31.661 1.00 84.50 473 HIS A O 1
ATOM 3612 N N . GLY A 1 474 ? 34.659 10.091 30.673 1.00 81.94 474 GLY A N 1
ATOM 3613 C CA . GLY A 1 474 ? 35.047 9.638 29.338 1.00 81.94 474 GLY A CA 1
ATOM 3614 C C . GLY A 1 474 ? 34.949 8.125 29.125 1.00 81.94 474 GLY A C 1
ATOM 3615 O O . GLY A 1 474 ? 35.308 7.673 28.041 1.00 81.94 474 GLY A O 1
ATOM 3616 N N . TYR A 1 475 ? 34.473 7.354 30.111 1.00 86.44 475 TYR A N 1
ATOM 3617 C CA . TYR A 1 475 ? 34.111 5.948 29.922 1.00 86.44 475 TYR A CA 1
ATOM 3618 C C . TYR A 1 475 ? 32.666 5.822 29.452 1.00 86.44 475 TYR A C 1
ATOM 3620 O O . TYR A 1 475 ? 31.778 6.503 29.969 1.00 86.44 475 TYR A O 1
ATOM 3628 N N . THR A 1 476 ? 32.440 4.918 28.500 1.00 88.06 476 THR A N 1
ATOM 3629 C CA . THR A 1 476 ? 31.093 4.460 28.146 1.00 88.06 476 THR A CA 1
ATOM 3630 C C . THR A 1 476 ? 30.823 3.132 28.843 1.00 88.06 476 THR A C 1
ATOM 3632 O O . THR A 1 476 ? 31.598 2.187 28.688 1.00 88.06 476 THR A O 1
ATOM 3635 N N . VAL A 1 477 ? 29.750 3.079 29.631 1.00 88.62 477 VAL A N 1
ATOM 3636 C CA . VAL A 1 477 ? 29.346 1.909 30.416 1.00 88.62 477 VAL A CA 1
ATOM 3637 C C . VAL A 1 477 ? 28.076 1.333 29.805 1.00 88.62 477 VAL A C 1
ATOM 3639 O O . VAL A 1 477 ? 27.012 1.940 29.906 1.00 88.62 477 VAL A O 1
ATOM 3642 N N . PHE A 1 478 ? 28.187 0.176 29.159 1.00 88.75 478 PHE A N 1
ATOM 3643 C CA . PHE A 1 478 ? 27.032 -0.554 28.640 1.00 88.75 478 PHE A CA 1
ATOM 3644 C C . PHE A 1 478 ? 26.476 -1.463 29.728 1.00 88.75 478 PHE A C 1
ATOM 3646 O O . PHE A 1 478 ? 27.230 -2.212 30.342 1.00 88.75 478 PHE A O 1
ATOM 3653 N N . VAL A 1 479 ? 25.168 -1.386 29.969 1.00 88.75 479 VAL A N 1
ATOM 3654 C CA . VAL A 1 479 ? 24.481 -2.221 30.959 1.00 88.75 479 VAL A CA 1
ATOM 3655 C C . VAL A 1 479 ? 23.641 -3.254 30.222 1.00 88.75 479 VAL A C 1
ATOM 3657 O O . VAL A 1 479 ? 22.742 -2.882 29.466 1.00 88.75 479 VAL A O 1
ATOM 3660 N N . GLN A 1 480 ? 23.943 -4.530 30.450 1.00 90.38 480 GLN A N 1
ATOM 3661 C CA . GLN A 1 480 ? 23.270 -5.678 29.856 1.00 90.38 480 GLN A CA 1
ATOM 3662 C C . GLN A 1 480 ? 22.394 -6.394 30.889 1.00 90.38 480 GLN A C 1
ATOM 3664 O O . GLN A 1 480 ? 22.858 -6.739 31.978 1.00 90.38 480 GLN A O 1
ATOM 3669 N N . VAL A 1 481 ? 21.143 -6.659 30.519 1.00 89.69 481 VAL A N 1
ATOM 3670 C CA . VAL A 1 481 ? 20.182 -7.479 31.273 1.00 89.69 481 VAL A CA 1
ATOM 3671 C C . VAL A 1 481 ? 19.659 -8.613 30.393 1.00 89.69 481 VAL A C 1
ATOM 3673 O O . VAL A 1 481 ? 19.764 -8.550 29.169 1.00 89.69 481 VAL A O 1
ATOM 3676 N N . TYR A 1 482 ? 19.095 -9.650 31.007 1.00 84.88 482 TYR A N 1
ATOM 3677 C CA . TYR A 1 482 ? 18.586 -10.831 30.297 1.00 84.88 482 TYR A CA 1
ATOM 3678 C C . TYR A 1 482 ? 17.057 -10.871 30.178 1.00 84.88 482 TYR A C 1
ATOM 3680 O O . TYR A 1 482 ? 16.520 -11.768 29.531 1.00 84.88 482 TYR A O 1
ATOM 3688 N N . ASP A 1 483 ? 16.366 -9.926 30.809 1.00 81.06 483 ASP A N 1
ATOM 3689 C CA . ASP A 1 483 ? 14.911 -9.849 30.837 1.00 81.06 483 ASP A CA 1
ATOM 3690 C C . ASP A 1 483 ? 14.432 -8.399 31.016 1.00 81.06 483 ASP A C 1
ATOM 3692 O O . ASP A 1 483 ? 15.170 -7.504 31.455 1.00 81.06 483 ASP A O 1
ATOM 3696 N N . SER A 1 484 ? 13.169 -8.170 30.655 1.00 77.06 484 SER A N 1
ATOM 3697 C CA . SER A 1 484 ? 12.521 -6.860 30.701 1.00 77.06 484 SER A CA 1
ATOM 3698 C C . SER A 1 484 ? 12.350 -6.319 32.117 1.00 77.06 484 SER A C 1
ATOM 3700 O O . SER A 1 484 ? 12.380 -5.100 32.308 1.00 77.06 484 SER A O 1
ATOM 3702 N N . ASP A 1 485 ? 12.200 -7.197 33.104 1.00 72.56 485 ASP A N 1
ATOM 3703 C CA . ASP A 1 485 ? 11.888 -6.822 34.483 1.00 72.56 485 ASP A CA 1
ATOM 3704 C C . ASP A 1 485 ? 13.137 -6.252 35.163 1.00 72.56 485 ASP A C 1
ATOM 3706 O O . ASP A 1 485 ? 13.122 -5.135 35.698 1.00 72.56 485 ASP A O 1
ATOM 3710 N N . SER A 1 486 ? 14.276 -6.916 34.963 1.00 73.50 486 SER A N 1
ATOM 3711 C CA . SER A 1 486 ? 15.614 -6.477 35.364 1.00 73.50 486 SER A CA 1
ATOM 3712 C C . SER A 1 486 ? 16.013 -5.149 34.718 1.00 73.50 486 SER A C 1
ATOM 3714 O O . SER A 1 486 ? 16.795 -4.383 35.289 1.00 73.50 486 SER A O 1
ATOM 3716 N N . ARG A 1 487 ? 15.442 -4.809 33.553 1.00 78.12 487 ARG A N 1
ATOM 3717 C CA . ARG A 1 487 ? 15.666 -3.513 32.896 1.00 78.12 487 ARG A CA 1
ATOM 3718 C C . ARG A 1 487 ? 15.161 -2.350 33.742 1.00 78.12 487 ARG A C 1
ATOM 3720 O O . ARG A 1 487 ? 15.782 -1.288 33.740 1.00 78.12 487 ARG A O 1
ATOM 3727 N N . SER A 1 488 ? 14.044 -2.525 34.448 1.00 68.81 488 SER A N 1
ATOM 3728 C CA . SER A 1 488 ? 13.471 -1.490 35.314 1.00 68.81 488 SER A CA 1
ATOM 3729 C C . SER A 1 488 ? 14.331 -1.265 36.563 1.00 68.81 488 SER A C 1
ATOM 3731 O O . SER A 1 488 ? 14.654 -0.118 36.876 1.00 68.81 488 SER A O 1
ATOM 3733 N N . ALA A 1 489 ? 14.814 -2.345 37.184 1.00 67.94 489 ALA A N 1
ATOM 3734 C CA . ALA A 1 489 ? 15.738 -2.302 38.316 1.00 67.94 489 ALA A CA 1
ATOM 3735 C C . ALA A 1 489 ? 17.094 -1.675 37.937 1.00 67.94 489 ALA A C 1
ATOM 3737 O O . ALA A 1 489 ? 17.653 -0.872 38.684 1.00 67.94 489 ALA A O 1
ATOM 3738 N N . ALA A 1 490 ? 17.594 -1.966 36.733 1.00 76.75 490 ALA A N 1
ATOM 3739 C CA . ALA A 1 490 ? 18.871 -1.456 36.243 1.00 76.75 490 ALA A CA 1
ATOM 3740 C C . ALA A 1 490 ? 18.868 0.054 35.919 1.00 76.75 490 ALA A C 1
ATOM 3742 O O . ALA A 1 490 ? 19.936 0.672 35.873 1.00 76.75 490 ALA A O 1
ATOM 3743 N N . ARG A 1 491 ? 17.694 0.685 35.727 1.00 80.19 491 ARG A N 1
ATOM 3744 C CA . ARG A 1 491 ? 17.582 2.136 35.441 1.00 80.19 491 ARG A CA 1
ATOM 3745 C C . ARG A 1 491 ? 18.186 3.000 36.538 1.00 80.19 491 ARG A C 1
ATOM 3747 O O . ARG A 1 491 ? 18.770 4.036 36.228 1.00 80.19 491 ARG A O 1
ATOM 3754 N N . VAL A 1 492 ? 18.113 2.542 37.786 1.00 76.25 492 VAL A N 1
ATOM 3755 C CA . VAL A 1 492 ? 18.669 3.244 38.950 1.00 76.25 492 VAL A CA 1
ATOM 3756 C C . VAL A 1 492 ? 20.178 3.475 38.789 1.00 76.25 492 VAL A C 1
ATOM 3758 O O . VAL A 1 492 ? 20.685 4.543 39.128 1.00 76.25 492 VAL A O 1
ATOM 3761 N N . PHE A 1 493 ? 20.908 2.527 38.193 1.00 79.25 493 PHE A N 1
ATOM 3762 C CA . PHE A 1 493 ? 22.351 2.657 37.978 1.00 79.25 493 PHE A CA 1
ATOM 3763 C C . PHE A 1 493 ? 22.711 3.702 36.923 1.00 79.25 493 PHE A C 1
ATOM 3765 O O . PHE A 1 493 ? 23.724 4.388 37.053 1.00 79.25 493 PHE A O 1
ATOM 3772 N N . ARG A 1 494 ? 21.868 3.883 35.900 1.00 80.62 494 ARG A N 1
ATOM 3773 C CA . ARG A 1 494 ? 22.112 4.875 34.845 1.00 80.62 494 ARG A CA 1
ATOM 3774 C C . ARG A 1 494 ? 22.224 6.284 35.424 1.00 80.62 494 ARG A C 1
ATOM 3776 O O . ARG A 1 494 ? 23.157 7.016 35.097 1.00 80.62 494 ARG A O 1
ATOM 3783 N N . GLU A 1 495 ? 21.300 6.655 36.304 1.00 75.00 495 GLU A N 1
ATOM 3784 C CA . GLU A 1 495 ? 21.287 7.976 36.941 1.00 75.00 495 GLU A CA 1
ATOM 3785 C C . GLU A 1 495 ? 22.466 8.140 37.913 1.00 75.00 495 GLU A C 1
ATOM 3787 O O . GLU A 1 495 ? 23.173 9.156 37.884 1.00 75.00 495 GLU A O 1
ATOM 3792 N N . ARG A 1 496 ? 22.736 7.098 38.709 1.00 79.25 496 ARG A N 1
ATOM 3793 C CA . ARG A 1 496 ? 23.804 7.068 39.720 1.00 79.25 496 ARG A CA 1
ATOM 3794 C C . ARG A 1 496 ? 25.219 7.061 39.150 1.00 79.25 496 ARG A C 1
ATOM 3796 O O . ARG A 1 496 ? 26.138 7.570 39.787 1.00 79.25 496 ARG A O 1
ATOM 3803 N N . TRP A 1 497 ? 25.424 6.521 37.955 1.00 86.75 497 TRP A N 1
ATOM 3804 C CA . TRP A 1 497 ? 26.753 6.465 37.338 1.00 86.75 497 TRP A CA 1
ATOM 3805 C C . TRP A 1 497 ? 27.001 7.622 36.374 1.00 86.75 497 TRP A C 1
ATOM 3807 O O . TRP A 1 497 ? 28.151 8.024 36.180 1.00 86.75 497 TRP A O 1
ATOM 3817 N N . SER A 1 498 ? 25.941 8.220 35.823 1.00 81.44 498 SER A N 1
ATOM 3818 C CA . SER A 1 498 ? 26.091 9.328 34.883 1.00 81.44 498 SER A CA 1
ATOM 3819 C C . SER A 1 498 ? 26.538 10.628 35.557 1.00 81.44 498 SER A C 1
ATOM 3821 O O . SER A 1 498 ? 27.570 11.189 35.190 1.00 81.44 498 SER A O 1
ATOM 3823 N N . THR A 1 499 ? 25.823 11.097 36.586 1.00 71.38 499 THR A N 1
ATOM 3824 C CA . THR A 1 499 ? 26.087 12.430 37.174 1.00 71.38 499 THR A CA 1
ATOM 3825 C C . THR A 1 499 ? 27.121 12.411 38.317 1.00 71.38 499 THR A C 1
ATOM 3827 O O . THR A 1 499 ? 28.029 13.246 38.308 1.00 71.38 499 THR A O 1
ATOM 3830 N N . PRO A 1 500 ? 27.063 11.469 39.280 1.00 75.38 500 PRO A N 1
ATOM 3831 C CA . PRO A 1 500 ? 28.051 11.351 40.361 1.00 75.38 500 PRO A CA 1
ATOM 3832 C C . PRO A 1 500 ? 29.438 10.868 39.902 1.00 75.38 500 PRO A C 1
ATOM 3834 O O . PRO A 1 500 ? 30.454 11.455 40.285 1.00 75.38 500 PRO A O 1
ATOM 3837 N N . LEU A 1 501 ? 29.492 9.824 39.064 1.00 79.88 501 LEU A N 1
ATOM 3838 C CA . LEU A 1 501 ? 30.746 9.194 38.620 1.00 79.88 501 LEU A CA 1
ATOM 3839 C C . LEU A 1 501 ? 31.254 9.716 37.266 1.00 79.88 501 LEU A C 1
ATOM 3841 O O . LEU A 1 501 ? 32.439 9.560 36.963 1.00 79.88 501 LEU A O 1
ATOM 3845 N N . GLY A 1 502 ? 30.407 10.386 36.478 1.00 81.19 502 GLY A N 1
ATOM 3846 C CA . GLY A 1 502 ? 30.776 11.014 35.205 1.00 81.19 502 GLY A CA 1
ATOM 3847 C C . GLY A 1 502 ? 30.815 10.069 34.000 1.00 81.19 502 GLY A C 1
ATOM 3848 O O . GLY A 1 502 ? 31.436 10.425 32.996 1.00 81.19 502 GLY A O 1
ATOM 3849 N N . ALA A 1 503 ? 30.204 8.884 34.098 1.00 86.50 503 ALA A N 1
ATOM 3850 C CA . ALA A 1 503 ? 30.147 7.908 33.012 1.00 86.50 503 ALA A CA 1
ATOM 3851 C C . ALA A 1 503 ? 29.126 8.309 31.932 1.00 86.50 503 ALA A C 1
ATOM 3853 O O . ALA A 1 503 ? 28.070 8.874 32.223 1.00 86.50 503 ALA A O 1
ATOM 3854 N N . ASN A 1 504 ? 29.397 7.954 30.677 1.00 87.31 504 ASN A N 1
ATOM 3855 C CA . ASN A 1 504 ? 28.355 7.899 29.658 1.00 87.31 504 ASN A CA 1
ATOM 3856 C C . ASN A 1 504 ? 27.662 6.535 29.758 1.00 87.31 504 ASN A C 1
ATOM 3858 O O . ASN A 1 504 ? 28.311 5.516 29.544 1.00 87.31 504 ASN A O 1
ATOM 3862 N N . VAL A 1 505 ? 26.373 6.500 30.095 1.00 88.06 505 VAL A N 1
ATOM 3863 C CA . VAL A 1 505 ? 25.616 5.247 30.250 1.00 88.06 505 VAL A CA 1
ATOM 3864 C C . VAL A 1 505 ? 24.480 5.229 29.222 1.00 88.06 505 VAL A C 1
ATOM 3866 O O . VAL A 1 505 ? 23.446 5.860 29.462 1.00 88.06 505 VAL A O 1
ATOM 3869 N N . PRO A 1 506 ? 24.663 4.563 28.063 1.00 84.56 506 PRO A N 1
ATOM 3870 C CA . PRO A 1 506 ? 23.623 4.379 27.053 1.00 84.56 506 PRO A CA 1
ATOM 3871 C C . PRO A 1 506 ? 22.430 3.572 27.577 1.00 84.56 506 PRO A C 1
ATOM 3873 O O . PRO A 1 506 ? 22.393 3.147 28.735 1.00 84.56 506 PRO A O 1
ATOM 3876 N N . ASP A 1 507 ? 21.393 3.426 26.751 1.00 84.56 507 ASP A N 1
ATOM 3877 C CA . ASP A 1 507 ? 20.178 2.700 27.139 1.00 84.56 507 ASP A CA 1
ATOM 3878 C C . ASP A 1 507 ? 20.487 1.247 27.495 1.00 84.56 507 ASP A C 1
ATOM 3880 O O . ASP A 1 507 ? 21.298 0.597 26.842 1.00 84.56 507 ASP A O 1
ATOM 3884 N N . ILE A 1 508 ? 19.839 0.766 28.562 1.00 86.50 508 ILE A N 1
ATOM 3885 C CA . ILE A 1 508 ? 20.030 -0.594 29.070 1.00 86.50 508 ILE A CA 1
ATOM 3886 C C . ILE A 1 508 ? 19.555 -1.571 28.003 1.00 86.50 508 ILE A C 1
ATOM 3888 O O . ILE A 1 508 ? 18.411 -1.469 27.530 1.00 86.50 508 ILE A O 1
ATOM 3892 N N . GLU A 1 509 ? 20.442 -2.492 27.650 1.00 85.56 509 GLU A N 1
ATOM 3893 C CA . GLU A 1 509 ? 20.245 -3.494 26.617 1.00 85.56 509 GLU A CA 1
ATOM 3894 C C . GLU A 1 509 ? 19.691 -4.782 27.225 1.00 85.56 509 GLU A C 1
ATOM 3896 O O . GLU A 1 509 ? 20.291 -5.355 28.131 1.00 85.56 509 GLU A O 1
ATOM 3901 N N . ASP A 1 510 ? 18.566 -5.256 26.692 1.00 88.75 510 ASP A N 1
ATOM 3902 C CA . ASP A 1 510 ? 18.114 -6.628 26.906 1.00 88.75 510 ASP A CA 1
ATOM 3903 C C . ASP A 1 510 ? 18.810 -7.520 25.875 1.00 88.75 510 ASP A C 1
ATOM 3905 O O . ASP A 1 510 ? 18.464 -7.525 24.690 1.00 88.75 510 ASP A O 1
ATOM 3909 N N . VAL A 1 511 ? 19.827 -8.255 26.316 1.00 85.50 511 VAL A N 1
ATOM 3910 C CA . VAL A 1 511 ? 20.669 -9.050 25.420 1.00 85.50 511 VAL A CA 1
ATOM 3911 C C . VAL A 1 511 ? 19.950 -10.272 24.862 1.00 85.50 511 VAL A C 1
ATOM 3913 O O . VAL A 1 511 ? 20.346 -10.775 23.810 1.00 85.50 511 VAL A O 1
ATOM 3916 N N . VAL A 1 512 ? 18.888 -10.748 25.519 1.00 83.00 512 VAL A N 1
ATOM 3917 C CA . VAL A 1 512 ? 18.079 -11.869 25.029 1.00 83.00 512 VAL A CA 1
ATOM 3918 C C . VAL A 1 512 ? 17.186 -11.375 23.902 1.00 83.00 512 VAL A C 1
ATOM 3920 O O . VAL A 1 512 ? 17.173 -11.974 22.825 1.00 83.00 512 VAL A O 1
ATOM 3923 N N . GLN A 1 513 ? 16.497 -10.253 24.111 1.00 84.06 513 GLN A N 1
ATOM 3924 C CA . GLN A 1 513 ? 15.671 -9.617 23.090 1.00 84.06 513 GLN A CA 1
ATOM 3925 C C . GLN A 1 513 ? 16.519 -9.153 21.896 1.00 84.06 513 GLN A C 1
ATOM 3927 O O . GLN A 1 513 ? 16.155 -9.426 20.749 1.00 84.06 513 GLN A O 1
ATOM 3932 N N . SER A 1 514 ? 17.675 -8.525 22.143 1.00 82.50 514 SER A N 1
ATOM 3933 C CA . SER A 1 514 ? 18.630 -8.132 21.099 1.00 82.50 514 SER A CA 1
ATOM 3934 C C . SER A 1 514 ? 19.150 -9.344 20.324 1.00 82.50 514 SER A C 1
ATOM 3936 O O . SER A 1 514 ? 19.112 -9.345 19.094 1.00 82.50 514 SER A O 1
ATOM 3938 N N . ALA A 1 515 ? 19.596 -10.408 21.006 1.00 79.12 515 ALA A N 1
ATOM 3939 C CA . ALA A 1 515 ? 20.105 -11.604 20.334 1.00 79.12 515 ALA A CA 1
ATOM 3940 C C . ALA A 1 515 ? 19.026 -12.292 19.487 1.00 79.12 515 ALA A C 1
ATOM 3942 O O . ALA A 1 515 ? 19.307 -12.659 18.347 1.00 79.12 515 ALA A O 1
ATOM 3943 N N . ARG A 1 516 ? 17.788 -12.392 19.995 1.00 80.50 516 ARG A N 1
ATOM 3944 C CA . ARG A 1 516 ? 16.640 -12.938 19.250 1.00 80.50 516 ARG A CA 1
ATOM 3945 C C . ARG A 1 516 ? 16.323 -12.105 18.011 1.00 80.50 516 ARG A C 1
ATOM 3947 O O . ARG A 1 516 ? 16.227 -12.665 16.926 1.00 80.50 516 ARG A O 1
ATOM 3954 N N . ARG A 1 517 ? 16.260 -10.776 18.148 1.00 76.19 517 ARG A N 1
ATOM 3955 C CA . ARG A 1 517 ? 16.041 -9.848 17.024 1.00 76.19 517 ARG A CA 1
ATOM 3956 C C . ARG A 1 517 ? 17.131 -9.958 15.957 1.00 76.19 517 ARG A C 1
ATOM 3958 O O . ARG A 1 517 ? 16.857 -9.809 14.776 1.00 76.19 517 ARG A O 1
ATOM 3965 N N . MET A 1 518 ? 18.369 -10.210 16.372 1.00 70.94 518 MET A N 1
ATOM 3966 C CA . MET A 1 518 ? 19.520 -10.314 15.473 1.00 70.94 518 MET A CA 1
ATOM 3967 C C . MET A 1 518 ? 19.783 -11.741 14.963 1.00 70.94 518 MET A C 1
ATOM 3969 O O . MET A 1 518 ? 20.805 -11.957 14.313 1.00 70.94 518 MET A O 1
ATOM 3973 N N . GLY A 1 519 ? 18.938 -12.726 15.294 1.00 75.12 519 GLY A N 1
ATOM 3974 C CA . GLY A 1 519 ? 19.161 -14.133 14.935 1.00 75.12 519 GLY A CA 1
ATOM 3975 C C . GLY A 1 519 ? 20.463 -14.721 15.502 1.00 75.12 519 GLY A C 1
ATOM 3976 O O . GLY A 1 519 ? 21.028 -15.661 14.942 1.00 75.12 519 GLY A O 1
ATOM 3977 N N . ARG A 1 520 ? 20.988 -14.148 16.591 1.00 78.38 520 ARG A N 1
ATOM 3978 C CA . ARG A 1 520 ? 22.225 -14.580 17.253 1.00 78.38 520 ARG A CA 1
ATOM 3979 C C . ARG A 1 520 ? 21.911 -15.528 18.404 1.00 78.38 520 ARG A C 1
ATOM 3981 O O . ARG A 1 520 ? 20.835 -15.492 18.997 1.00 78.38 520 ARG A O 1
ATOM 3988 N N . ARG A 1 521 ? 22.887 -16.363 18.770 1.00 78.81 521 ARG A N 1
ATOM 3989 C CA . ARG A 1 521 ? 22.781 -17.196 19.973 1.00 78.81 521 ARG A CA 1
ATOM 3990 C C . ARG A 1 521 ? 22.676 -16.296 21.204 1.00 78.81 521 ARG A C 1
ATOM 3992 O O . ARG A 1 521 ? 23.520 -15.424 21.399 1.00 78.81 521 ARG A O 1
ATOM 3999 N N . VAL A 1 522 ? 21.662 -16.551 22.027 1.00 81.12 522 VAL A N 1
ATOM 4000 C CA . VAL A 1 522 ? 21.451 -15.845 23.293 1.00 81.12 522 VAL A CA 1
ATOM 4001 C C . VAL A 1 522 ? 22.672 -16.050 24.207 1.00 81.12 522 VAL A C 1
ATOM 4003 O O . VAL A 1 522 ? 23.093 -17.201 24.379 1.00 81.12 522 VAL A O 1
ATOM 4006 N N . PRO A 1 523 ? 23.263 -14.975 24.765 1.00 81.94 523 PRO A N 1
ATOM 4007 C CA . PRO A 1 523 ? 24.364 -15.089 25.718 1.00 81.94 523 PRO A CA 1
ATOM 4008 C C . PRO A 1 523 ? 23.958 -15.886 26.961 1.00 81.94 523 PRO A C 1
ATOM 4010 O O . PRO A 1 523 ? 22.837 -15.756 27.449 1.00 81.94 523 PRO A O 1
ATOM 4013 N N . THR A 1 524 ? 24.869 -16.706 27.486 1.00 83.25 524 THR A N 1
ATOM 4014 C CA . THR A 1 524 ? 24.634 -17.432 28.741 1.00 83.25 524 THR A CA 1
ATOM 4015 C C . THR A 1 524 ? 24.637 -16.446 29.914 1.00 83.25 524 THR A C 1
ATOM 4017 O O . THR A 1 524 ? 25.612 -15.700 30.033 1.00 83.25 524 THR A O 1
ATOM 4020 N N . PRO A 1 525 ? 23.617 -16.460 30.793 1.00 82.56 525 PRO A N 1
ATOM 4021 C CA . PRO A 1 525 ? 23.583 -15.606 31.972 1.00 82.56 525 PRO A CA 1
ATOM 4022 C C . PRO A 1 525 ? 24.808 -15.755 32.871 1.00 82.56 525 PRO A C 1
ATOM 4024 O O . PRO A 1 525 ? 25.270 -16.866 33.134 1.00 82.56 525 PRO A O 1
ATOM 4027 N N . TYR A 1 526 ? 25.315 -14.627 33.370 1.00 78.69 526 TYR A N 1
ATOM 4028 C CA . TYR A 1 526 ? 26.239 -14.635 34.501 1.00 78.69 526 TYR A CA 1
ATOM 4029 C C . TYR A 1 526 ? 25.462 -14.956 35.778 1.00 78.69 526 TYR A C 1
ATOM 4031 O O . TYR A 1 526 ? 24.338 -14.500 35.947 1.00 78.69 526 TYR A O 1
ATOM 4039 N N . ASN A 1 527 ? 26.080 -15.692 36.702 1.00 73.06 527 ASN A N 1
ATOM 4040 C CA . ASN A 1 527 ? 25.452 -16.055 37.981 1.00 73.06 527 ASN A CA 1
ATOM 4041 C C . ASN A 1 527 ? 25.572 -14.948 39.046 1.00 73.06 527 ASN A C 1
ATOM 4043 O O . ASN A 1 527 ? 25.043 -15.082 40.142 1.00 73.06 527 ASN A O 1
ATOM 4047 N N . ALA A 1 528 ? 26.304 -13.873 38.743 1.00 73.81 528 ALA A N 1
ATOM 4048 C CA . ALA A 1 528 ? 26.480 -12.705 39.596 1.00 73.81 528 ALA A CA 1
ATOM 4049 C C . ALA A 1 528 ? 26.706 -11.452 38.724 1.00 73.81 528 ALA A C 1
ATOM 4051 O O . ALA A 1 528 ? 27.225 -11.584 37.608 1.00 73.81 528 ALA A O 1
ATOM 4052 N N . PRO A 1 529 ? 26.376 -10.243 39.217 1.00 78.94 529 PRO A N 1
ATOM 4053 C CA . PRO A 1 529 ? 26.722 -8.973 38.599 1.00 78.94 529 PRO A CA 1
ATOM 4054 C C . PRO A 1 529 ? 28.203 -8.936 38.241 1.00 78.94 529 PRO A C 1
ATOM 4056 O O . PRO A 1 529 ? 29.080 -9.066 39.102 1.00 78.94 529 PRO A O 1
ATOM 4059 N N . THR A 1 530 ? 28.475 -8.806 36.949 1.00 80.56 530 THR A N 1
ATOM 4060 C CA . THR A 1 530 ? 29.821 -8.935 36.399 1.00 80.56 530 THR A CA 1
ATOM 4061 C C . THR A 1 530 ? 30.188 -7.674 35.638 1.00 80.56 530 THR A C 1
ATOM 4063 O O . THR A 1 530 ? 29.472 -7.255 34.732 1.00 80.56 530 THR A O 1
ATOM 4066 N N . ILE A 1 531 ? 31.325 -7.078 35.994 1.00 83.25 531 ILE A N 1
ATOM 4067 C CA . ILE A 1 531 ? 31.894 -5.937 35.278 1.00 83.25 531 ILE A CA 1
ATOM 4068 C C . ILE A 1 531 ? 33.040 -6.449 34.413 1.00 83.25 531 ILE A C 1
ATOM 4070 O O . ILE A 1 531 ? 34.042 -6.946 34.938 1.00 83.25 531 ILE A O 1
ATOM 4074 N N . LEU A 1 532 ? 32.901 -6.313 33.095 1.00 81.81 532 LEU A N 1
ATOM 4075 C CA . LEU A 1 532 ? 33.962 -6.597 32.138 1.00 81.81 532 LEU A CA 1
ATOM 4076 C C . LEU A 1 532 ? 34.676 -5.300 31.779 1.00 81.81 532 LEU A C 1
ATOM 4078 O O . LEU A 1 532 ? 34.074 -4.318 31.338 1.00 81.81 532 LEU A O 1
ATOM 4082 N N . ARG A 1 533 ? 35.996 -5.319 31.942 1.00 81.44 533 ARG A N 1
ATOM 4083 C CA . ARG A 1 533 ? 36.883 -4.242 31.505 1.00 81.44 533 ARG A CA 1
ATOM 4084 C C . ARG A 1 533 ? 37.893 -4.766 30.496 1.00 81.44 533 ARG A C 1
ATOM 4086 O O . ARG A 1 533 ? 38.414 -5.874 30.638 1.00 81.44 533 ARG A O 1
ATOM 4093 N N . TYR A 1 534 ? 38.216 -3.914 29.530 1.00 76.81 534 TYR A N 1
ATOM 4094 C CA . TYR A 1 534 ? 39.120 -4.233 28.421 1.00 76.81 534 TYR A CA 1
ATOM 4095 C C . TYR A 1 534 ? 40.471 -3.504 28.507 1.00 76.81 534 TYR A C 1
ATOM 4097 O O . TYR A 1 534 ? 41.359 -3.729 27.688 1.00 76.81 534 TYR A O 1
ATOM 4105 N N . SER A 1 535 ? 40.658 -2.641 29.511 1.00 73.06 535 SER A N 1
ATOM 4106 C CA . SER A 1 535 ? 41.907 -1.917 29.770 1.00 73.06 535 SER A CA 1
ATOM 4107 C C . SER A 1 535 ? 42.268 -1.930 31.259 1.00 73.06 535 SER A C 1
ATOM 4109 O O . SER A 1 535 ? 41.409 -2.095 32.134 1.00 73.06 535 SER A O 1
ATOM 4111 N N . GLU A 1 536 ? 43.560 -1.790 31.564 1.00 69.44 536 GLU A N 1
ATOM 4112 C CA . GLU A 1 536 ? 44.030 -1.599 32.944 1.00 69.44 536 GLU A CA 1
ATOM 4113 C C . GLU A 1 536 ? 43.646 -0.218 33.486 1.00 69.44 536 GLU A C 1
ATOM 4115 O O . GLU A 1 536 ? 43.243 -0.109 34.641 1.00 69.44 536 GLU A O 1
ATOM 4120 N N . GLU A 1 537 ? 43.635 0.805 32.627 1.00 73.50 537 GLU A N 1
ATOM 4121 C CA . GLU A 1 537 ? 43.190 2.166 32.961 1.00 73.50 537 GLU A CA 1
ATOM 4122 C C . GLU A 1 537 ? 41.726 2.214 33.441 1.00 73.50 537 GLU A C 1
ATOM 4124 O O . GLU A 1 537 ? 41.362 3.071 34.247 1.00 73.50 537 GLU A O 1
ATOM 4129 N N . GLY A 1 538 ? 40.888 1.270 32.995 1.00 75.38 538 GLY A N 1
ATOM 4130 C CA . GLY A 1 538 ? 39.488 1.145 33.407 1.00 75.38 538 GLY A CA 1
ATOM 4131 C C . GLY A 1 538 ? 39.279 0.602 34.822 1.00 75.38 538 GLY A C 1
ATOM 4132 O O . GLY A 1 538 ? 38.145 0.594 35.302 1.00 75.38 538 GLY A O 1
ATOM 4133 N N . MET A 1 539 ? 40.339 0.159 35.515 1.00 78.00 539 MET A N 1
ATOM 4134 C CA . MET A 1 539 ? 40.225 -0.443 36.848 1.00 78.00 539 MET A CA 1
ATOM 4135 C C . MET A 1 539 ? 39.609 0.527 37.867 1.00 78.00 539 MET A C 1
ATOM 4137 O O . MET A 1 539 ? 38.680 0.139 38.576 1.00 78.00 539 MET A O 1
ATOM 4141 N N . GLY A 1 540 ? 40.040 1.793 37.879 1.00 79.81 540 GLY A N 1
ATOM 4142 C CA . GLY A 1 540 ? 39.513 2.803 38.804 1.00 79.81 540 GLY A CA 1
ATOM 4143 C C . GLY A 1 540 ? 38.018 3.079 38.610 1.00 79.81 540 GLY A C 1
ATOM 4144 O O . GLY A 1 540 ? 37.267 3.115 39.583 1.00 79.81 540 GLY A O 1
ATOM 4145 N N . CYS A 1 541 ? 37.558 3.186 37.358 1.00 84.69 541 CYS A N 1
ATOM 4146 C CA . CYS A 1 541 ? 36.131 3.338 37.070 1.00 84.69 541 CYS A CA 1
ATOM 4147 C C . CYS A 1 541 ? 35.346 2.067 37.435 1.00 84.69 541 CYS A C 1
ATOM 4149 O O . CYS A 1 541 ? 34.315 2.164 38.089 1.00 84.69 541 CYS A O 1
ATOM 4151 N N . SER A 1 542 ? 35.856 0.870 37.116 1.00 82.62 542 SER A N 1
ATOM 4152 C CA . SER A 1 542 ? 35.178 -0.389 37.471 1.00 82.62 542 SER A CA 1
ATOM 4153 C C . SER A 1 542 ? 34.986 -0.565 38.984 1.00 82.62 542 SER A C 1
ATOM 4155 O O . SER A 1 542 ? 33.923 -0.998 39.421 1.00 82.62 542 SER A O 1
ATOM 4157 N N . GLN A 1 543 ? 35.976 -0.166 39.793 1.00 80.62 543 GLN A N 1
ATOM 4158 C CA . GLN A 1 543 ? 35.875 -0.180 41.254 1.00 80.62 543 GLN A CA 1
ATOM 4159 C C . GLN A 1 543 ? 34.877 0.863 41.756 1.00 80.62 543 GLN A C 1
ATOM 4161 O O . GLN A 1 543 ? 34.103 0.574 42.660 1.00 80.62 543 GLN A O 1
ATOM 4166 N N . ALA A 1 544 ? 34.846 2.056 41.154 1.00 81.75 544 ALA A N 1
ATOM 4167 C CA . ALA A 1 544 ? 33.874 3.085 41.508 1.00 81.75 544 ALA A CA 1
ATOM 4168 C C . ALA A 1 544 ? 32.427 2.659 41.196 1.00 81.75 544 ALA A C 1
ATOM 4170 O O . ALA A 1 544 ? 31.547 2.896 42.018 1.00 81.75 544 ALA A O 1
ATOM 4171 N N . LEU A 1 545 ? 32.193 1.988 40.061 1.00 83.69 545 LEU A N 1
ATOM 4172 C CA . LEU A 1 545 ? 30.885 1.432 39.690 1.00 83.69 545 LEU A CA 1
ATOM 4173 C C . LEU A 1 545 ? 30.436 0.351 40.683 1.00 83.69 545 LEU A C 1
ATOM 4175 O O . LEU A 1 545 ? 29.325 0.425 41.199 1.00 83.69 545 LEU A O 1
ATOM 4179 N N . ALA A 1 546 ? 31.312 -0.609 41.004 1.00 79.00 546 ALA A N 1
ATOM 4180 C CA . ALA A 1 546 ? 31.017 -1.663 41.978 1.00 79.00 546 ALA A CA 1
ATOM 4181 C C . ALA A 1 546 ? 30.789 -1.110 43.400 1.00 79.00 546 ALA A C 1
ATOM 4183 O O . ALA A 1 546 ? 29.892 -1.560 44.116 1.00 79.00 546 ALA A O 1
ATOM 4184 N N . ASN A 1 547 ? 31.570 -0.106 43.812 1.00 75.56 547 ASN A N 1
ATOM 4185 C CA . ASN A 1 547 ? 31.426 0.546 45.115 1.00 75.56 547 ASN A CA 1
ATOM 4186 C C . ASN A 1 547 ? 30.128 1.356 45.209 1.00 75.56 547 ASN A C 1
ATOM 4188 O O . ASN A 1 547 ? 29.440 1.281 46.221 1.00 75.56 547 ASN A O 1
ATOM 4192 N N . ASP A 1 548 ? 29.757 2.101 44.164 1.00 77.88 548 ASP A N 1
ATOM 4193 C CA . ASP A 1 548 ? 28.461 2.782 44.135 1.00 77.88 548 ASP A CA 1
ATOM 4194 C C . ASP A 1 548 ? 27.329 1.751 44.208 1.00 77.88 548 ASP A C 1
ATOM 4196 O O . ASP A 1 548 ? 26.505 1.808 45.119 1.00 77.88 548 ASP A O 1
ATOM 4200 N N . ALA A 1 549 ? 27.357 0.728 43.355 1.00 72.06 549 ALA A N 1
ATOM 4201 C CA . ALA A 1 549 ? 26.320 -0.297 43.312 1.00 72.06 549 ALA A CA 1
ATOM 4202 C C . ALA A 1 549 ? 26.141 -1.082 44.625 1.00 72.06 549 ALA A C 1
ATOM 4204 O O . ALA A 1 549 ? 25.056 -1.597 44.885 1.00 72.06 549 ALA A O 1
ATOM 4205 N N . SER A 1 550 ? 27.183 -1.159 45.460 1.00 64.56 550 SER A N 1
ATOM 4206 C CA . SER A 1 550 ? 27.155 -1.819 46.773 1.00 64.56 550 SER A CA 1
ATOM 4207 C C . SER A 1 550 ? 26.756 -0.899 47.940 1.00 64.56 550 SER A C 1
ATOM 4209 O O . SER A 1 550 ? 26.522 -1.382 49.049 1.00 64.56 550 SER A O 1
ATOM 4211 N N . THR A 1 551 ? 26.618 0.414 47.722 1.00 58.09 551 THR A N 1
ATOM 4212 C CA . THR A 1 551 ? 26.144 1.362 48.749 1.00 58.09 551 THR A CA 1
ATOM 4213 C C . THR A 1 551 ? 24.607 1.481 48.741 1.00 58.09 551 THR A C 1
ATOM 4215 O O . THR A 1 551 ? 23.998 1.788 47.714 1.00 58.09 551 THR A O 1
ATOM 4218 N N . ARG A 1 552 ? 24.001 1.175 49.906 1.00 44.81 552 ARG A N 1
ATOM 4219 C CA . ARG A 1 552 ? 22.558 1.050 50.243 1.00 44.81 552 ARG A CA 1
ATOM 4220 C C . ARG A 1 552 ? 21.607 2.008 49.501 1.00 44.81 552 ARG A C 1
ATOM 4222 O O . ARG A 1 552 ? 21.685 3.204 49.757 1.00 44.81 552 ARG A O 1
ATOM 4229 N N . ASP A 1 553 ? 20.675 1.453 48.707 1.00 42.16 553 ASP A N 1
ATOM 4230 C CA . ASP A 1 553 ? 19.197 1.510 48.911 1.00 42.16 553 ASP A CA 1
ATOM 4231 C C . ASP A 1 553 ? 18.405 0.708 47.834 1.00 42.16 553 ASP A C 1
ATOM 4233 O O . ASP A 1 553 ? 17.429 1.172 47.250 1.00 42.16 553 ASP A O 1
ATOM 4237 N N . SER A 1 554 ? 18.840 -0.513 47.510 1.00 42.44 554 SER A N 1
ATOM 4238 C CA . SER A 1 554 ? 18.084 -1.452 46.662 1.00 42.44 554 SER A CA 1
ATOM 4239 C C . SER A 1 554 ? 18.272 -2.865 47.213 1.00 42.44 554 SER A C 1
ATOM 4241 O O . SER A 1 554 ? 19.380 -3.183 47.632 1.00 42.44 554 SER A O 1
ATOM 4243 N N . ASN A 1 555 ? 17.208 -3.675 47.252 1.00 43.41 555 ASN A N 1
ATOM 4244 C CA . ASN A 1 555 ? 17.037 -4.978 47.935 1.00 43.41 555 ASN A CA 1
ATOM 4245 C C . ASN A 1 555 ? 18.022 -6.123 47.575 1.00 43.41 555 ASN A C 1
ATOM 4247 O O . ASN A 1 555 ? 17.627 -7.281 47.545 1.00 43.41 555 ASN A O 1
ATOM 4251 N N . ILE A 1 556 ? 19.283 -5.843 47.250 1.00 41.44 556 ILE A N 1
ATOM 4252 C CA . ILE A 1 556 ? 20.214 -6.800 46.655 1.00 41.44 556 ILE A CA 1
ATOM 4253 C C . ILE A 1 556 ? 21.642 -6.507 47.173 1.00 41.44 556 ILE A C 1
ATOM 4255 O O . ILE A 1 556 ? 22.344 -5.676 46.592 1.00 41.44 556 ILE A O 1
ATOM 4259 N N . PRO A 1 557 ? 22.113 -7.134 48.272 1.00 40.25 557 PRO A N 1
ATOM 4260 C CA . PRO A 1 557 ? 23.524 -7.116 48.636 1.00 40.25 557 PRO A CA 1
ATOM 4261 C C . PRO A 1 557 ? 24.244 -8.172 47.798 1.00 40.25 557 PRO A C 1
ATOM 4263 O O . PRO A 1 557 ? 24.275 -9.342 48.160 1.00 40.25 557 PRO A O 1
ATOM 4266 N N . VAL A 1 558 ? 24.805 -7.784 46.655 1.00 52.38 558 VAL A N 1
ATOM 4267 C CA . VAL A 1 558 ? 25.480 -8.749 45.780 1.00 52.38 558 VAL A CA 1
ATOM 4268 C C . VAL A 1 558 ? 26.953 -8.416 45.617 1.00 52.38 558 VAL A C 1
ATOM 4270 O O . VAL A 1 558 ? 27.344 -7.267 45.433 1.00 52.38 558 VAL A O 1
ATOM 4273 N N . PHE A 1 559 ? 27.779 -9.454 45.716 1.00 52.66 559 PHE A N 1
ATOM 4274 C CA . PHE A 1 559 ? 29.198 -9.413 45.404 1.00 52.66 559 PHE A CA 1
ATOM 4275 C C . PHE A 1 559 ? 29.388 -9.157 43.901 1.00 52.66 559 PHE A C 1
ATOM 4277 O O . PHE A 1 559 ? 28.877 -9.906 43.069 1.00 52.66 559 PHE A O 1
ATOM 4284 N N . TRP A 1 560 ? 30.116 -8.098 43.549 1.00 60.00 560 TRP A N 1
ATOM 4285 C CA . TRP A 1 560 ? 30.377 -7.731 42.158 1.00 60.00 560 TRP A CA 1
ATOM 4286 C C . TRP A 1 560 ? 31.691 -8.350 41.683 1.00 60.00 560 TRP A C 1
ATOM 4288 O O . TRP A 1 560 ? 32.767 -8.000 42.171 1.00 60.00 560 TRP A O 1
ATOM 4298 N N . ASN A 1 561 ? 31.619 -9.236 40.690 1.00 59.97 561 ASN A N 1
ATOM 4299 C CA . ASN A 1 561 ? 32.808 -9.806 40.065 1.00 59.97 561 ASN A CA 1
ATOM 4300 C C . ASN A 1 561 ? 33.366 -8.821 39.029 1.00 59.97 561 ASN A C 1
ATOM 4302 O O . ASN A 1 561 ? 32.817 -8.667 37.940 1.00 59.97 561 ASN A O 1
ATOM 4306 N N . SER A 1 562 ? 34.482 -8.158 39.344 1.00 55.06 562 SER A N 1
ATOM 4307 C CA . SER A 1 562 ? 35.250 -7.394 38.352 1.00 55.06 562 SER A CA 1
ATOM 4308 C C . SER A 1 562 ? 36.276 -8.314 37.701 1.00 55.06 562 SER A C 1
ATOM 4310 O O . SER A 1 562 ? 37.218 -8.766 38.354 1.00 55.06 562 SER A O 1
ATOM 4312 N N . THR A 1 563 ? 36.090 -8.620 36.417 1.00 59.16 563 THR A N 1
ATOM 4313 C CA . THR A 1 563 ? 36.979 -9.527 35.677 1.00 59.16 563 THR A CA 1
ATOM 4314 C C . THR A 1 563 ? 37.563 -8.837 34.449 1.00 59.16 563 THR A C 1
ATOM 4316 O O . THR A 1 563 ? 36.939 -7.995 33.802 1.00 59.16 563 THR A O 1
ATOM 4319 N N . TRP A 1 564 ? 38.822 -9.153 34.149 1.00 45.25 564 TRP A N 1
ATOM 4320 C CA . TRP A 1 564 ? 39.496 -8.653 32.956 1.00 45.25 564 TRP A CA 1
ATOM 4321 C C . TRP A 1 564 ? 39.222 -9.593 31.781 1.00 45.25 564 TRP A C 1
ATOM 4323 O O . TRP A 1 564 ? 39.439 -10.798 31.899 1.00 45.25 564 TRP A O 1
ATOM 4333 N N . SER A 1 565 ? 38.751 -9.048 30.655 1.00 54.69 565 SER A N 1
ATOM 4334 C CA . SER A 1 565 ? 38.451 -9.825 29.448 1.00 54.69 565 SER A CA 1
ATOM 4335 C C . SER A 1 565 ? 39.467 -9.530 28.344 1.00 54.69 565 SER A C 1
ATOM 4337 O O . SER A 1 565 ? 39.651 -8.380 27.951 1.00 54.69 565 SER A O 1
ATOM 4339 N N . GLN A 1 566 ? 40.110 -10.576 27.810 1.00 46.28 566 GLN A N 1
ATOM 4340 C CA . GLN A 1 566 ? 41.050 -10.470 26.680 1.00 46.28 566 GLN A CA 1
ATOM 4341 C C . GLN A 1 566 ? 40.362 -10.259 25.325 1.00 46.28 566 GLN A C 1
ATOM 4343 O O . GLN A 1 566 ? 41.018 -9.898 24.349 1.00 46.28 566 GLN A O 1
ATOM 4348 N N . LYS A 1 567 ? 39.051 -10.508 25.233 1.00 48.88 567 LYS A N 1
ATOM 4349 C CA . LYS A 1 567 ? 38.329 -10.546 23.961 1.00 48.88 567 LYS A CA 1
ATOM 4350 C C . LYS A 1 567 ? 37.607 -9.219 23.740 1.00 48.88 567 LYS A C 1
ATOM 4352 O O . LYS A 1 567 ? 36.426 -9.097 24.036 1.00 48.88 567 LYS A O 1
ATOM 4357 N N . ALA A 1 568 ? 38.336 -8.215 23.257 1.00 50.34 568 ALA A N 1
ATOM 4358 C CA . ALA A 1 568 ? 37.725 -6.968 22.806 1.00 50.34 568 ALA A CA 1
ATOM 4359 C C . ALA A 1 568 ? 36.721 -7.244 21.669 1.00 50.34 568 ALA A C 1
ATOM 4361 O O . ALA A 1 568 ? 36.958 -8.101 20.811 1.00 50.34 568 ALA A O 1
ATOM 4362 N N . LEU A 1 569 ? 35.607 -6.509 21.665 1.00 52.31 569 LEU A N 1
ATOM 4363 C CA . LEU A 1 569 ? 34.627 -6.507 20.578 1.00 52.31 569 LEU A CA 1
ATOM 4364 C C . LEU A 1 569 ? 35.319 -6.219 19.235 1.00 52.31 569 LEU A C 1
ATOM 4366 O O . LEU A 1 569 ? 36.102 -5.274 19.111 1.00 52.31 569 LEU A O 1
ATOM 4370 N N . ALA A 1 570 ? 35.011 -7.024 18.214 1.00 41.56 570 ALA A N 1
ATOM 4371 C CA . ALA A 1 570 ? 35.460 -6.762 16.852 1.00 41.56 570 ALA A CA 1
ATOM 4372 C C . ALA A 1 570 ? 34.884 -5.414 16.386 1.00 41.56 570 ALA A C 1
ATOM 4374 O O . ALA A 1 570 ? 33.672 -5.281 16.229 1.00 41.56 570 ALA A O 1
ATOM 4375 N N . GLY A 1 571 ? 35.756 -4.419 16.193 1.00 48.50 571 GLY A N 1
ATOM 4376 C CA . GLY A 1 571 ? 35.376 -3.081 15.728 1.00 48.50 571 GLY A CA 1
ATOM 4377 C C . GLY A 1 571 ? 35.341 -1.973 16.787 1.00 48.50 571 GLY A C 1
ATOM 4378 O O . GLY A 1 571 ? 34.820 -0.908 16.480 1.00 48.50 571 GLY A O 1
ATOM 4379 N N . ALA A 1 572 ? 35.898 -2.169 17.990 1.00 49.84 572 ALA A N 1
ATOM 4380 C CA . ALA A 1 572 ? 36.044 -1.107 18.996 1.00 49.84 572 ALA A CA 1
ATOM 4381 C C . ALA A 1 572 ? 37.512 -0.630 19.119 1.00 49.84 572 ALA A C 1
ATOM 4383 O O . ALA A 1 572 ? 38.297 -1.275 19.816 1.00 49.84 572 ALA A O 1
ATOM 4384 N N . PRO A 1 573 ? 37.923 0.485 18.473 1.00 46.31 573 PRO A N 1
ATOM 4385 C CA . PRO A 1 573 ? 39.292 0.994 18.579 1.00 46.31 573 PRO A CA 1
ATOM 4386 C C . PRO A 1 573 ? 39.586 1.754 19.883 1.00 46.31 573 PRO A C 1
ATOM 4388 O O . PRO A 1 573 ? 40.746 2.070 20.131 1.00 46.31 573 PRO A O 1
ATOM 4391 N N . ASP A 1 574 ? 38.594 2.023 20.739 1.00 54.38 574 ASP A N 1
ATOM 4392 C CA . ASP A 1 574 ? 38.775 2.898 21.901 1.00 54.38 574 ASP A CA 1
ATOM 4393 C C . ASP A 1 574 ? 38.660 2.159 23.242 1.00 54.38 574 ASP A C 1
ATOM 4395 O O . ASP A 1 574 ? 37.622 1.627 23.628 1.00 54.38 574 ASP A O 1
ATOM 4399 N N . LYS A 1 575 ? 39.760 2.183 24.001 1.00 62.72 575 LYS A N 1
ATOM 4400 C CA . LYS A 1 575 ? 40.000 1.469 25.272 1.00 62.72 575 LYS A CA 1
ATOM 4401 C C . LYS A 1 575 ? 39.154 1.941 26.478 1.00 62.72 575 LYS A C 1
ATOM 4403 O O . LYS A 1 575 ? 39.436 1.533 27.607 1.00 62.72 575 LYS A O 1
ATOM 4408 N N . LYS A 1 576 ? 38.136 2.790 26.272 1.00 82.06 576 LYS A N 1
ATOM 4409 C CA . LYS A 1 576 ? 37.298 3.415 27.323 1.00 82.06 576 LYS A CA 1
ATOM 4410 C C . LYS A 1 576 ? 35.869 2.860 27.371 1.00 82.06 576 LYS A C 1
ATOM 4412 O O . LYS A 1 576 ? 34.901 3.607 27.515 1.00 82.06 576 LYS A O 1
ATOM 4417 N N . ILE A 1 577 ? 35.746 1.542 27.248 1.00 84.12 577 ILE A N 1
ATOM 4418 C CA . ILE A 1 577 ? 34.471 0.820 27.315 1.00 84.12 577 ILE A CA 1
ATOM 4419 C C . ILE A 1 577 ? 34.488 -0.125 28.517 1.00 84.12 577 ILE A C 1
ATOM 4421 O O . ILE A 1 577 ? 35.480 -0.821 28.753 1.00 84.12 577 ILE A O 1
ATOM 4425 N N . ILE A 1 578 ? 33.387 -0.135 29.266 1.00 85.25 578 ILE A N 1
ATOM 4426 C CA . ILE A 1 578 ? 33.108 -1.079 30.351 1.00 85.25 578 ILE A CA 1
ATOM 4427 C C . ILE A 1 578 ? 31.734 -1.696 30.090 1.00 85.25 578 ILE A C 1
ATOM 4429 O O . ILE A 1 578 ? 30.800 -0.991 29.711 1.00 85.25 578 ILE A O 1
ATOM 4433 N N . GLU A 1 579 ? 31.608 -3.001 30.300 1.00 87.12 579 GLU A N 1
ATOM 4434 C CA . GLU A 1 579 ? 30.323 -3.698 30.245 1.00 87.12 579 GLU A CA 1
ATOM 4435 C C . GLU A 1 579 ? 29.920 -4.160 31.637 1.00 87.12 579 GLU A C 1
ATOM 4437 O O . GLU A 1 579 ? 30.754 -4.626 32.416 1.00 87.12 579 GLU A O 1
ATOM 4442 N N . VAL A 1 580 ? 28.637 -4.024 31.944 1.00 87.50 580 VAL A N 1
ATOM 4443 C CA . VAL A 1 580 ? 28.044 -4.397 33.218 1.00 87.50 580 VAL A CA 1
ATOM 4444 C C . VAL A 1 580 ? 26.894 -5.353 32.954 1.00 87.50 580 VAL A C 1
ATOM 4446 O O . VAL A 1 580 ? 25.823 -4.949 32.512 1.00 87.50 580 VAL A O 1
ATOM 4449 N N . TRP A 1 581 ? 27.118 -6.615 33.290 1.00 86.88 581 TRP A N 1
ATOM 4450 C CA . TRP A 1 581 ? 26.173 -7.700 33.094 1.00 86.88 581 TRP A CA 1
ATOM 4451 C C . TRP A 1 581 ? 25.440 -7.990 34.396 1.00 86.88 581 TRP A C 1
ATOM 4453 O O . TRP A 1 581 ? 26.057 -8.423 35.372 1.00 86.88 581 TRP A O 1
ATOM 4463 N N . LEU A 1 582 ? 24.129 -7.761 34.410 1.00 85.12 582 LEU A N 1
ATOM 4464 C CA . LEU A 1 582 ? 23.269 -8.050 35.553 1.00 85.12 582 LEU A CA 1
ATOM 4465 C C . LEU A 1 582 ? 22.575 -9.405 35.351 1.00 85.12 582 LEU A C 1
ATOM 4467 O O . LEU A 1 582 ? 22.039 -9.641 34.268 1.00 85.12 582 LEU A O 1
ATOM 4471 N N . PRO A 1 583 ? 22.590 -10.304 36.349 1.00 81.69 583 PRO A N 1
ATOM 4472 C CA . PRO A 1 583 ? 21.900 -11.586 36.259 1.00 81.69 583 PRO A CA 1
ATOM 4473 C C . PRO A 1 583 ? 20.371 -11.396 36.241 1.00 81.69 583 PRO A C 1
ATOM 4475 O O . PRO A 1 583 ? 19.889 -10.404 36.791 1.00 81.69 583 PRO A O 1
ATOM 4478 N N . PRO A 1 584 ? 19.608 -12.351 35.678 1.00 79.06 584 PRO A N 1
ATOM 4479 C CA . PRO A 1 584 ? 18.150 -12.379 35.797 1.00 79.06 584 PRO A CA 1
ATOM 4480 C C . PRO A 1 584 ? 17.679 -12.370 37.261 1.00 79.06 584 PRO A C 1
ATOM 4482 O O . PRO A 1 584 ? 18.332 -12.952 38.135 1.00 79.06 584 PRO A O 1
ATOM 4485 N N . GLU A 1 585 ? 16.516 -11.783 37.542 1.00 65.88 585 GLU A N 1
ATOM 4486 C CA . GLU A 1 585 ? 15.993 -11.642 38.913 1.00 65.88 585 GLU A CA 1
ATOM 4487 C C . GLU A 1 585 ? 15.762 -12.998 39.624 1.00 65.88 585 GLU A C 1
ATOM 4489 O O . GLU A 1 585 ? 16.021 -13.138 40.824 1.00 65.88 585 GLU A O 1
ATOM 4494 N N . ASP A 1 586 ? 15.375 -14.041 38.882 1.00 56.00 586 ASP A N 1
ATOM 4495 C CA . ASP A 1 586 ? 15.159 -15.395 39.419 1.00 56.00 586 ASP A CA 1
ATOM 4496 C C . ASP A 1 586 ? 16.454 -16.072 39.903 1.00 56.00 586 ASP A C 1
ATOM 4498 O O . ASP A 1 586 ? 16.440 -16.852 40.860 1.00 56.00 586 ASP A O 1
ATOM 4502 N N . SER A 1 587 ? 17.598 -15.727 39.305 1.00 53.69 587 SER A N 1
ATOM 4503 C CA . SER A 1 587 ? 18.922 -16.169 39.771 1.00 53.69 587 SER A CA 1
ATOM 4504 C C . SER A 1 587 ? 19.368 -15.462 41.056 1.00 53.69 587 SER A C 1
ATOM 4506 O O . SER A 1 587 ? 20.137 -16.024 41.836 1.00 53.69 587 SER A O 1
ATOM 4508 N N . ILE A 1 588 ? 18.858 -14.256 41.326 1.00 49.22 588 ILE A N 1
ATOM 4509 C CA . ILE A 1 588 ? 19.177 -13.491 42.541 1.00 49.22 588 ILE A CA 1
ATOM 4510 C C . ILE A 1 588 ? 18.436 -14.098 43.748 1.00 49.22 588 ILE A C 1
ATOM 4512 O O . ILE A 1 588 ? 19.044 -14.317 44.795 1.00 49.22 588 ILE A O 1
ATOM 4516 N N . LYS A 1 589 ? 17.173 -14.519 43.573 1.00 40.44 589 LYS A N 1
ATOM 4517 C CA . LYS A 1 589 ? 16.352 -15.156 44.629 1.00 40.44 589 LYS A CA 1
ATOM 4518 C C . LYS A 1 589 ? 16.856 -16.541 45.062 1.00 40.44 589 LYS A C 1
ATOM 4520 O O . LYS A 1 589 ? 16.699 -16.925 46.223 1.00 40.44 589 LYS A O 1
ATOM 4525 N N . GLN A 1 590 ? 17.507 -17.291 44.169 1.00 36.06 590 GLN A N 1
ATOM 4526 C CA . GLN A 1 590 ? 18.120 -18.577 44.534 1.00 36.06 590 GLN A CA 1
ATOM 4527 C C . GLN A 1 590 ? 19.363 -18.422 45.420 1.00 36.06 590 GLN A C 1
ATOM 4529 O O . GLN A 1 590 ? 19.680 -19.333 46.183 1.00 36.06 590 GLN A O 1
ATOM 4534 N N . THR A 1 591 ? 20.033 -17.268 45.379 1.00 37.84 591 THR A N 1
ATOM 4535 C CA . THR A 1 591 ? 21.261 -17.041 46.153 1.00 37.84 591 THR A CA 1
ATOM 4536 C C . THR A 1 591 ? 20.950 -16.672 47.611 1.00 37.84 591 THR A C 1
ATOM 4538 O O . THR A 1 591 ? 21.617 -17.165 48.521 1.00 37.84 591 THR A O 1
ATOM 4541 N N . ASP A 1 592 ? 19.863 -15.930 47.856 1.00 33.84 592 ASP A N 1
ATOM 4542 C CA . ASP A 1 592 ? 19.402 -15.581 49.213 1.00 33.84 592 ASP A CA 1
ATOM 4543 C C . ASP A 1 592 ? 18.800 -16.773 49.976 1.00 33.84 592 ASP A C 1
ATOM 4545 O O . ASP A 1 592 ? 18.843 -16.826 51.206 1.00 33.84 592 ASP A O 1
ATOM 4549 N N . THR A 1 593 ? 18.284 -17.779 49.264 1.00 30.83 593 THR A N 1
ATOM 4550 C CA . THR A 1 593 ? 17.667 -18.956 49.903 1.00 30.83 593 THR A CA 1
ATOM 4551 C C . THR A 1 593 ? 18.711 -19.984 50.370 1.00 30.83 593 THR A C 1
ATOM 4553 O O . THR A 1 593 ? 18.430 -20.792 51.253 1.00 30.83 593 THR A O 1
ATOM 4556 N N . VAL A 1 594 ? 19.941 -19.937 49.840 1.00 33.03 594 VAL A N 1
ATOM 4557 C CA . VAL A 1 594 ? 21.021 -20.880 50.194 1.00 33.03 594 VAL A CA 1
ATOM 4558 C C . VAL A 1 594 ? 21.907 -20.363 51.340 1.00 33.03 594 VAL A C 1
ATOM 4560 O O . VAL A 1 594 ? 22.536 -21.168 52.017 1.00 33.03 594 VAL A O 1
ATOM 4563 N N . GLN A 1 595 ? 21.906 -19.059 51.651 1.00 34.16 595 GLN A N 1
ATOM 4564 C CA . GLN A 1 595 ? 22.673 -18.504 52.785 1.00 34.16 595 GLN A CA 1
ATOM 4565 C C . GLN A 1 595 ? 21.897 -18.351 54.107 1.00 34.16 595 GLN A C 1
ATOM 4567 O O . GLN A 1 595 ? 22.491 -17.964 55.110 1.00 34.16 595 GLN A O 1
ATOM 4572 N N . ILE A 1 596 ? 20.604 -18.692 54.154 1.00 35.19 596 ILE A N 1
ATOM 4573 C CA . ILE A 1 596 ? 19.806 -18.692 55.404 1.00 35.19 596 ILE A CA 1
ATOM 4574 C C . ILE A 1 596 ? 19.524 -20.124 55.908 1.00 35.19 596 ILE A C 1
ATOM 4576 O O . ILE A 1 596 ? 18.989 -20.321 56.998 1.00 35.19 596 ILE A O 1
ATOM 4580 N N . ALA A 1 597 ? 19.959 -21.148 55.171 1.00 33.88 597 ALA A N 1
ATOM 4581 C CA . ALA A 1 597 ? 19.881 -22.543 55.592 1.00 33.88 597 ALA A CA 1
ATOM 4582 C C . ALA A 1 597 ? 21.216 -23.274 55.378 1.00 33.88 597 ALA A C 1
ATOM 4584 O O . ALA A 1 597 ? 21.282 -24.215 54.591 1.00 33.88 597 ALA A O 1
ATOM 4585 N N . GLN A 1 598 ? 22.262 -22.841 56.091 1.00 30.33 598 GLN A N 1
ATOM 4586 C CA . GLN A 1 598 ? 23.397 -23.672 56.515 1.00 30.33 598 GLN A CA 1
ATOM 4587 C C . GLN A 1 598 ? 24.108 -23.060 57.720 1.00 30.33 598 GLN A C 1
ATOM 4589 O O . GLN A 1 598 ? 24.352 -21.833 57.697 1.00 30.33 598 GLN A O 1
#